Protein AF-A0A6C0I6S4-F1 (afdb_monomer_lite)

Radius of gyration: 27.74 Å; chains: 1; bounding box: 62×67×85 Å

Organism: NCBI:txid1070528

Secondary structure (DSSP, 8-state):
-----------------S-------------EEEEEEGGGS-TTT--STTEEEE-B---TT--TT--EE-S---SSS-SS-EEETTEEE-EE--EEETTEEEPPTT----STTTTTTPEEEEE-TT-SS--TTGGGG-EEEEEEEE-TTT-EEEESSPPPTT--TT-EEEEESS--SEEEEEEEEETTEEEEEPPTT---B-----TTS-EEEEEE--TT-TT---EEEEEE-TT-TTEEEESS-----TT-EEEEEPPPS-EE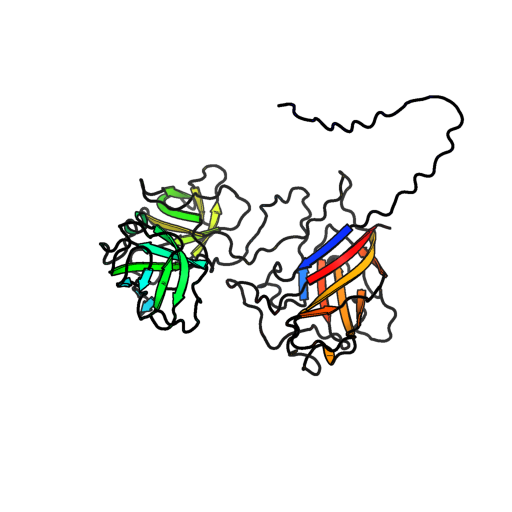PPB----SSS-----EEEEEEEEEEEEE---BSSTT-B-GGGSSEEEEEEEETT---S---S--S-GGGTTEEEEEE--S---S-SEEEEE----EEEEEE-TTS-EEEEEE-TTSPBP-BSSPP--TTSPP-GGG--EEEEEEEE-

pLDDT: mean 80.05, std 15.72, range [34.72, 97.94]

Sequence (411 aa):
MSSINTGYQSQMISTGYGNSDKLNKTTLPVYKYLDIDSTYRSRIDYPDPNSFVVRNSNSSNVSSNNLVAYNLPVYSFPMSQLYVAGLFSPLKFQSGGTDNLTLDTRETSTVPNFYAGYFIESIDSLITTPTPTSYSTVQYTTIASYNNTSKQAAFTSPLGTNAVINSNYIIRKNKPLFIGNVSAIVGNLVTLTKPAGAGYGFIPNDFNSVYYLRVRKSATSSLDNRIVQITLSSANPNQLTLNSNLSLSVNDSIEIIGPGQNIITSLRYASGGSQSIQGGDYELELLWLSVPNQILDVGYGGSLDRYPYIYCSLYTGITNTTQQVLYSNNPYTSKVIFKVPVNEYFGDTSFITLKDSKAKQTIYFDPSQDLFFELTLPDGTVISFNEFDNMPPYPPNPFLQINILVSMRKL

Foldseek 3Di:
DDDDDPDPDDDDDDDDDDDPPPPVPPDPFDKDKDKDWLLQFQCVVPQAQFWGWQAFDLDPPPPPLLQAQPFDAQQQPFPDWDQDVLFTDFWFFADDFQFKTQTHPPPQDQDWQPQAQWKKWWFAQVPPWDALCRQQATDIWGFNTADNVRSMTGTPDGTPPRRHGNTTMTIGNDHFQKKFWFADDDPQKTFTDRPVVGMDHFQDLRQSYKKKKFWDHTRPDSPQRDIFIWGQDNVDSRMIGGPDPRDDDGSTIMTIHGRFSNGNDHDDDDPPDPDNQFWAKKKKWWAKKKFFQFWWPDDVTGGPLVAQWKFKFKDFDPDLQVACQDDDPQPLCGRTQFTFGNPDDDDPDRMDMGGDSRRITMTTDGSSGIMIIHMGGSNNHTTDHPDTFDRPPDRTPPSGMMMTMMMMTGD

Structure (mmCIF, N/CA/C/O backbone):
data_AF-A0A6C0I6S4-F1
#
_entry.id   AF-A0A6C0I6S4-F1
#
loop_
_atom_site.group_PDB
_atom_site.id
_atom_site.type_symbol
_atom_site.label_atom_id
_atom_site.label_alt_id
_atom_site.label_comp_id
_atom_site.label_asym_id
_atom_site.label_entity_id
_atom_site.label_seq_id
_atom_site.pdbx_PDB_ins_code
_atom_site.Cartn_x
_atom_site.Cartn_y
_atom_site.Cartn_z
_atom_site.occupancy
_atom_site.B_iso_or_equiv
_atom_site.auth_seq_id
_atom_site.auth_comp_id
_atom_site.auth_asym_id
_atom_site.auth_atom_id
_atom_site.pdbx_PDB_model_num
ATOM 1 N N . MET A 1 1 ? 16.536 48.617 2.228 1.00 44.09 1 MET A N 1
ATOM 2 C CA . MET A 1 1 ? 15.186 48.040 2.401 1.00 44.09 1 MET A CA 1
ATOM 3 C C . MET A 1 1 ? 15.221 47.172 3.642 1.00 44.09 1 MET A C 1
ATOM 5 O O . MET A 1 1 ? 15.928 46.176 3.660 1.00 44.09 1 MET A O 1
ATOM 9 N N . SER A 1 2 ? 14.612 47.672 4.714 1.00 35.75 2 SER A N 1
ATOM 10 C CA . SER A 1 2 ? 14.731 47.186 6.090 1.00 35.75 2 SER A CA 1
ATOM 11 C C . SER A 1 2 ? 13.900 45.927 6.330 1.00 35.75 2 SER A C 1
ATOM 13 O O . SER A 1 2 ? 12.690 45.933 6.113 1.00 35.75 2 SER A O 1
ATOM 15 N N . SER A 1 3 ? 14.544 44.876 6.828 1.00 39.72 3 SER A N 1
ATOM 16 C CA . SER A 1 3 ? 13.904 43.667 7.340 1.00 39.72 3 SER A CA 1
ATOM 17 C C . SER A 1 3 ? 13.262 43.942 8.702 1.00 39.72 3 SER A C 1
ATOM 19 O O . SER A 1 3 ? 13.956 44.269 9.666 1.00 39.72 3 SER A O 1
ATOM 21 N N . ILE A 1 4 ? 11.940 43.800 8.774 1.00 43.66 4 ILE A N 1
ATOM 22 C CA . ILE A 1 4 ? 11.173 43.820 10.020 1.00 43.66 4 ILE A CA 1
ATOM 23 C C . ILE A 1 4 ? 11.403 42.478 10.721 1.00 43.66 4 ILE A C 1
ATOM 25 O O . ILE A 1 4 ? 11.003 41.427 10.230 1.00 43.66 4 ILE A O 1
ATOM 29 N N . ASN A 1 5 ? 12.092 42.531 11.857 1.00 38.28 5 ASN A N 1
ATOM 30 C CA . ASN A 1 5 ? 12.366 41.402 12.733 1.00 38.28 5 ASN A CA 1
ATOM 31 C C . ASN A 1 5 ? 11.302 41.397 13.845 1.00 38.28 5 ASN A C 1
ATOM 33 O O . ASN A 1 5 ? 11.430 42.126 14.827 1.00 38.28 5 ASN A O 1
ATOM 37 N N . THR A 1 6 ? 10.214 40.642 13.681 1.00 40.31 6 THR A N 1
ATOM 38 C CA . THR A 1 6 ? 9.196 40.465 14.733 1.00 40.31 6 THR A CA 1
ATOM 39 C C . THR A 1 6 ? 9.635 39.373 15.705 1.00 40.31 6 THR A C 1
ATOM 41 O O . THR A 1 6 ? 9.115 38.258 15.701 1.00 40.31 6 THR A O 1
ATOM 44 N N . GLY A 1 7 ? 10.623 39.698 16.538 1.00 34.72 7 GLY A N 1
ATOM 45 C CA . GLY A 1 7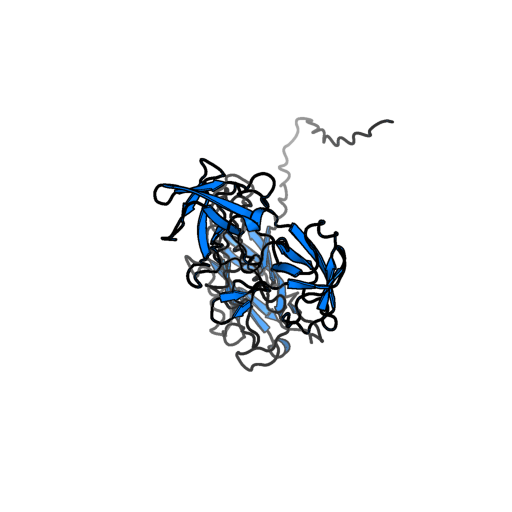 ? 10.978 38.903 17.705 1.00 34.72 7 GLY A CA 1
ATOM 46 C C . GLY A 1 7 ? 9.972 39.138 18.828 1.00 34.72 7 GLY A C 1
ATOM 47 O O . GLY A 1 7 ? 10.119 40.079 19.603 1.00 34.72 7 GLY A O 1
ATOM 48 N N . TYR A 1 8 ? 8.967 38.273 18.947 1.00 37.41 8 TYR A N 1
ATOM 49 C CA . TYR A 1 8 ? 8.207 38.141 20.190 1.00 37.41 8 TYR A CA 1
ATOM 50 C C . TYR A 1 8 ? 9.070 37.380 21.206 1.00 37.41 8 TYR A C 1
ATOM 52 O O . TYR A 1 8 ? 8.985 36.161 21.331 1.00 37.41 8 TYR A O 1
ATOM 60 N N . GLN A 1 9 ? 9.934 38.100 21.925 1.00 39.34 9 GLN A N 1
ATOM 61 C CA . GLN A 1 9 ? 10.475 37.611 23.190 1.00 39.34 9 GLN A CA 1
ATOM 62 C C . GLN A 1 9 ? 9.475 37.933 24.299 1.00 39.34 9 GLN A C 1
ATOM 64 O O . GLN A 1 9 ? 9.262 39.095 24.640 1.00 39.34 9 GLN A O 1
ATOM 69 N N . SER A 1 10 ? 8.861 36.901 24.879 1.00 41.28 10 SER A N 1
ATOM 70 C CA . SER A 1 10 ? 8.112 37.047 26.123 1.00 41.28 10 SER A CA 1
ATOM 71 C C . SER A 1 10 ? 9.099 37.331 27.259 1.00 41.28 10 SER A C 1
ATOM 73 O O . SER A 1 10 ? 9.789 36.427 27.735 1.00 41.28 10 SER A O 1
ATOM 75 N N . GLN A 1 11 ? 9.186 38.589 27.683 1.00 41.47 11 GLN A N 1
ATOM 76 C CA . GLN A 1 11 ? 9.871 38.959 28.916 1.00 41.47 11 GLN A CA 1
ATOM 77 C C . GLN A 1 11 ? 9.092 38.384 30.105 1.00 41.47 11 GLN A C 1
ATOM 79 O O . GLN A 1 11 ? 7.965 38.792 30.379 1.00 41.47 11 GLN A O 1
ATOM 84 N N . MET A 1 12 ? 9.693 37.427 30.816 1.00 39.53 12 MET A N 1
ATOM 85 C CA . MET A 1 12 ? 9.228 37.054 32.148 1.00 39.53 12 MET A CA 1
ATOM 86 C C . MET A 1 12 ? 9.589 38.183 33.114 1.00 39.53 12 MET A C 1
ATOM 88 O O . MET A 1 12 ? 10.752 38.366 33.471 1.00 39.53 12 MET A O 1
ATOM 92 N N . ILE A 1 13 ? 8.580 38.945 33.527 1.00 45.56 13 ILE A N 1
ATOM 93 C CA . ILE A 1 13 ? 8.674 39.881 34.644 1.00 45.56 13 ILE A CA 1
ATOM 94 C C . ILE A 1 13 ? 8.745 39.048 35.927 1.00 45.56 13 ILE A C 1
ATOM 96 O O . ILE A 1 13 ? 7.761 38.459 36.366 1.00 45.56 13 ILE A O 1
ATOM 100 N N . SER A 1 14 ? 9.939 38.981 36.512 1.00 54.56 14 SER A N 1
ATOM 101 C CA . SER A 1 14 ? 10.168 38.500 37.872 1.00 54.56 14 SER A CA 1
ATOM 102 C C . SER A 1 14 ? 10.022 39.680 38.832 1.00 54.56 14 SER A C 1
ATOM 104 O O . SER A 1 14 ? 10.985 40.405 39.078 1.00 54.56 14 SER A O 1
ATOM 106 N N . THR A 1 15 ? 8.829 39.866 39.392 1.00 46.16 15 THR A N 1
ATOM 107 C CA . THR A 1 15 ? 8.617 40.699 40.586 1.00 46.16 15 THR A CA 1
ATOM 108 C C . THR A 1 15 ? 8.322 39.800 41.776 1.00 46.16 15 THR A C 1
ATOM 110 O O . THR A 1 15 ? 7.457 38.929 41.711 1.00 46.16 15 THR A O 1
ATOM 113 N N . GLY A 1 16 ? 9.112 39.979 42.832 1.00 51.69 16 GLY A N 1
ATOM 114 C CA . GLY A 1 16 ? 9.126 39.127 44.009 1.00 51.69 16 GLY A CA 1
ATOM 115 C C . GLY A 1 16 ? 8.035 39.414 45.040 1.00 51.69 16 GLY A C 1
ATOM 116 O O . GLY A 1 16 ? 7.396 40.458 45.035 1.00 51.69 16 GLY A O 1
ATOM 117 N N . TYR A 1 17 ? 7.943 38.445 45.953 1.00 52.59 17 TYR A N 1
ATOM 118 C CA . TYR A 1 17 ? 7.410 38.489 47.316 1.00 52.59 17 TYR A CA 1
ATOM 119 C C . TYR A 1 17 ? 5.967 38.964 47.534 1.00 52.59 17 TYR A C 1
ATOM 121 O O . TYR A 1 17 ? 5.673 40.151 47.605 1.00 52.59 17 TYR A O 1
ATOM 129 N N . GLY A 1 18 ? 5.106 37.989 47.838 1.00 52.84 18 GLY A N 1
ATOM 130 C CA . GLY A 1 18 ? 3.854 38.202 48.560 1.00 52.84 18 GLY A CA 1
ATOM 131 C C . GLY A 1 18 ? 2.828 37.124 48.238 1.00 52.84 18 GLY A C 1
ATOM 132 O O . GLY A 1 18 ? 2.146 37.236 47.233 1.00 52.84 18 GLY A O 1
ATOM 133 N N . ASN A 1 19 ? 2.734 36.102 49.094 1.00 49.22 19 ASN A N 1
ATOM 134 C CA . ASN A 1 19 ? 1.732 35.026 49.082 1.00 49.22 19 ASN A CA 1
ATOM 135 C C . ASN A 1 19 ? 1.629 34.229 47.771 1.00 49.22 19 ASN A C 1
ATOM 137 O O . ASN A 1 19 ? 0.907 34.578 46.843 1.00 49.22 19 ASN A O 1
ATOM 141 N N . SER A 1 20 ? 2.324 33.090 47.730 1.00 54.97 20 SER A N 1
ATOM 142 C CA . SER A 1 20 ? 2.143 32.059 46.710 1.00 54.97 20 SER A CA 1
ATOM 143 C C . SER A 1 20 ? 0.798 31.352 46.892 1.00 54.97 20 SER A C 1
ATOM 145 O O . SER A 1 20 ? 0.732 30.182 47.277 1.00 54.97 20 SER A O 1
ATOM 147 N N . ASP A 1 21 ? -0.283 32.058 46.563 1.00 56.88 21 ASP A N 1
ATOM 148 C CA . ASP A 1 21 ? -1.495 31.404 46.101 1.00 56.88 21 ASP A CA 1
ATOM 149 C C . ASP A 1 21 ? -1.075 30.525 44.928 1.00 56.88 21 ASP A C 1
ATOM 151 O O . ASP A 1 21 ? -0.686 30.999 43.857 1.00 56.88 21 ASP A O 1
ATOM 155 N N . LYS A 1 22 ? -1.054 29.214 45.179 1.00 58.66 22 LYS A N 1
ATOM 156 C CA . LYS A 1 22 ? -0.895 28.192 44.155 1.00 58.66 22 LYS A CA 1
ATOM 157 C C . LYS A 1 22 ? -2.064 28.381 43.198 1.00 58.66 22 LYS A C 1
ATOM 159 O O . LYS A 1 22 ? -3.118 27.781 43.386 1.00 58.66 22 LYS A O 1
ATOM 164 N N . LEU A 1 23 ? -1.888 29.237 42.193 1.00 54.88 23 LEU A N 1
ATOM 165 C CA . LEU A 1 23 ? -2.716 29.258 41.001 1.00 54.88 23 LEU A CA 1
ATOM 166 C C . LEU A 1 23 ? -2.702 27.821 40.502 1.00 54.88 23 LEU A C 1
ATOM 168 O O . LEU A 1 23 ? -1.694 27.354 39.966 1.00 54.88 23 LEU A O 1
ATOM 172 N N . ASN A 1 24 ? -3.787 27.101 40.793 1.00 59.94 24 ASN A N 1
ATOM 173 C CA . ASN A 1 24 ? -4.048 25.768 40.292 1.00 59.94 24 ASN A CA 1
ATOM 174 C C . ASN A 1 24 ? -3.985 25.900 38.781 1.00 59.94 24 ASN A C 1
ATOM 176 O O . ASN A 1 24 ? -4.944 26.342 38.154 1.00 59.94 24 ASN A O 1
ATOM 180 N N . LYS A 1 25 ? -2.810 25.617 38.216 1.00 65.50 25 LYS A N 1
ATOM 181 C CA . LYS A 1 25 ? -2.559 25.674 36.789 1.00 65.50 25 LYS A CA 1
ATOM 182 C C . LYS A 1 25 ? -3.460 24.613 36.191 1.00 65.50 25 LYS A C 1
ATOM 184 O O . LYS A 1 25 ? -3.100 23.437 36.180 1.00 65.50 25 LYS A O 1
ATOM 189 N N . THR A 1 26 ? -4.657 25.031 35.785 1.00 60.84 26 THR A N 1
ATOM 190 C CA . THR A 1 26 ? -5.653 24.183 35.150 1.00 60.84 26 THR A CA 1
ATOM 191 C C . THR A 1 26 ? -4.974 23.620 33.921 1.00 60.84 26 THR A C 1
ATOM 193 O O . THR A 1 26 ? -4.732 24.317 32.937 1.00 60.84 26 THR A O 1
ATOM 196 N N . THR A 1 27 ? -4.515 22.384 34.043 1.00 67.38 27 THR A N 1
ATOM 197 C CA . THR A 1 27 ? -3.780 21.726 32.981 1.00 67.38 27 THR A CA 1
ATOM 198 C C . THR A 1 27 ? -4.857 21.304 32.006 1.00 67.38 27 THR A C 1
ATOM 200 O O . THR A 1 27 ? -5.664 20.431 32.314 1.00 67.38 27 THR A O 1
ATOM 203 N N . LEU A 1 28 ? -4.958 22.019 30.884 1.00 65.31 28 LEU A N 1
ATOM 204 C CA . LEU A 1 28 ? -5.918 21.659 29.853 1.00 65.31 28 LEU A CA 1
ATOM 205 C C . LEU A 1 28 ? -5.630 20.215 29.421 1.00 65.31 28 LEU A C 1
ATOM 207 O O . LEU A 1 28 ? -4.456 19.868 29.245 1.00 65.31 28 LEU A O 1
ATOM 211 N N . PRO A 1 29 ? -6.663 19.371 29.275 1.00 70.69 29 PRO A N 1
ATOM 212 C CA . PRO A 1 29 ? -6.463 18.008 28.818 1.00 70.69 29 PRO A CA 1
ATOM 213 C C . PRO A 1 29 ? -5.797 18.037 27.439 1.00 70.69 29 PRO A C 1
ATOM 215 O O . PRO A 1 29 ? -6.282 18.688 26.513 1.00 70.69 29 PRO A O 1
ATOM 218 N N . VAL A 1 30 ? -4.663 17.349 27.317 1.00 74.69 30 VAL A N 1
ATOM 219 C CA . VAL A 1 30 ? -3.954 17.199 26.045 1.00 74.69 30 VAL A CA 1
ATOM 220 C C . VAL A 1 30 ? -4.572 16.019 25.309 1.00 74.69 30 VAL A C 1
ATOM 222 O O . VAL A 1 30 ? -4.380 14.869 25.704 1.00 74.69 30 VAL A O 1
ATOM 225 N N . TYR A 1 31 ? -5.316 16.310 24.246 1.00 81.25 31 TYR A N 1
ATOM 226 C CA . TYR A 1 31 ? -5.831 15.289 23.343 1.00 81.25 31 TYR A CA 1
ATOM 227 C C . TYR A 1 31 ? -4.748 14.871 22.352 1.00 81.25 31 TYR A C 1
ATOM 229 O O . TYR A 1 31 ? -4.015 15.702 21.810 1.00 81.25 31 TYR A O 1
ATOM 237 N N . LYS A 1 32 ? -4.666 13.567 22.110 1.00 88.81 32 LYS A N 1
ATOM 238 C CA . LYS A 1 32 ? -3.947 12.974 20.984 1.00 88.81 32 LYS A CA 1
ATOM 239 C C . LYS A 1 32 ? -4.963 12.401 20.007 1.00 88.81 32 LYS A C 1
ATOM 241 O O . LYS A 1 32 ? -6.096 12.135 20.388 1.00 88.81 32 LYS A O 1
ATOM 246 N N . TYR A 1 33 ? -4.552 12.201 18.764 1.00 91.19 33 TYR A N 1
ATOM 247 C CA . TYR A 1 33 ? -5.403 11.608 17.742 1.00 91.19 33 TYR A CA 1
ATOM 248 C C . TYR A 1 33 ? -4.740 10.360 17.185 1.00 91.19 33 TYR A C 1
ATOM 250 O O . TYR A 1 33 ? -3.520 10.316 17.017 1.00 91.19 33 TYR A O 1
ATOM 258 N N . LEU A 1 34 ? -5.566 9.361 16.926 1.00 90.94 34 LEU A N 1
ATOM 259 C CA . LEU A 1 34 ? -5.211 8.114 16.287 1.00 90.94 34 LEU A CA 1
ATOM 260 C C . LEU A 1 34 ? -5.922 8.076 14.938 1.00 90.94 34 LEU A C 1
ATOM 262 O O . LEU A 1 34 ? -7.146 7.998 14.901 1.00 90.94 34 LEU A O 1
ATOM 266 N N . ASP A 1 35 ? -5.141 8.179 13.869 1.00 93.00 35 ASP A N 1
ATOM 267 C CA . ASP A 1 35 ? -5.584 8.088 12.478 1.00 93.00 35 ASP A CA 1
ATOM 268 C C . ASP A 1 35 ? -5.133 6.734 11.926 1.00 93.00 35 ASP A C 1
ATOM 270 O O . ASP A 1 35 ? -3.935 6.432 11.918 1.00 93.00 35 ASP A O 1
ATOM 274 N N . ILE A 1 36 ? -6.092 5.889 11.556 1.00 93.81 36 ILE A N 1
ATOM 275 C CA . ILE A 1 36 ? -5.836 4.555 11.015 1.00 93.81 36 ILE A CA 1
ATOM 276 C C . ILE A 1 36 ? -6.435 4.491 9.615 1.00 93.81 36 ILE A C 1
ATOM 278 O O . ILE A 1 36 ? -7.629 4.712 9.425 1.00 93.81 36 ILE A O 1
ATOM 282 N N . ASP A 1 37 ? -5.597 4.113 8.655 1.00 93.88 37 ASP A N 1
ATOM 283 C CA . ASP A 1 37 ? -5.943 3.974 7.244 1.00 93.88 37 ASP A CA 1
ATOM 284 C C . ASP A 1 37 ? -5.556 2.569 6.761 1.00 93.88 37 ASP A C 1
ATOM 286 O O . ASP A 1 37 ? -4.391 2.157 6.847 1.00 93.88 37 ASP A O 1
ATOM 290 N N . SER A 1 38 ? -6.540 1.821 6.252 1.00 94.50 38 SER A N 1
ATOM 291 C CA . SER A 1 38 ? -6.339 0.443 5.789 1.00 94.50 38 SER A CA 1
ATOM 292 C C . SER A 1 38 ? -5.425 0.341 4.569 1.00 94.50 38 SER A C 1
ATOM 294 O O . SER A 1 38 ? -4.921 -0.750 4.287 1.00 94.50 38 SER A O 1
ATOM 296 N N . THR A 1 39 ? -5.171 1.449 3.866 1.00 90.88 39 THR A N 1
ATOM 297 C CA . THR A 1 39 ? -4.235 1.538 2.731 1.00 90.88 39 THR A CA 1
ATOM 298 C C . THR A 1 39 ? -2.830 1.074 3.126 1.00 90.88 39 THR A C 1
ATOM 300 O O . THR A 1 39 ? -2.113 0.497 2.305 1.00 90.88 39 THR A O 1
ATOM 303 N N . TYR A 1 40 ? -2.448 1.274 4.393 1.00 88.75 40 TYR A N 1
ATOM 304 C CA . TYR A 1 40 ? -1.119 0.947 4.921 1.00 88.75 40 TYR A CA 1
ATOM 305 C C . TYR A 1 40 ? -1.064 -0.378 5.694 1.00 88.75 40 TYR A C 1
ATOM 307 O O . TYR A 1 40 ? -0.093 -0.649 6.407 1.00 88.75 40 TYR A O 1
ATOM 315 N N . ARG A 1 41 ? -2.094 -1.227 5.583 1.00 89.62 41 ARG A N 1
ATOM 316 C CA . ARG A 1 41 ? -2.086 -2.556 6.211 1.00 89.62 41 ARG A CA 1
ATOM 317 C C . ARG A 1 41 ? -1.217 -3.549 5.434 1.00 89.62 41 ARG A C 1
ATOM 319 O O . ARG A 1 41 ? -0.952 -3.398 4.239 1.00 89.62 41 ARG A O 1
ATOM 326 N N . SER A 1 42 ? -0.835 -4.645 6.089 1.00 85.88 42 SER A N 1
ATOM 327 C CA . SER A 1 42 ? -0.284 -5.802 5.376 1.00 85.88 42 SER A CA 1
ATOM 328 C C . SER A 1 42 ? -1.394 -6.498 4.593 1.00 85.88 42 SER A C 1
ATOM 330 O O . SER A 1 42 ? -2.083 -7.340 5.146 1.00 85.88 42 SER A O 1
ATOM 332 N N . ARG A 1 43 ? -1.573 -6.191 3.306 1.00 87.31 43 ARG A N 1
ATOM 333 C CA . ARG A 1 43 ? -2.607 -6.853 2.482 1.00 87.31 43 ARG A CA 1
ATOM 334 C C . ARG A 1 43 ? -2.357 -8.346 2.212 1.00 87.31 43 ARG A C 1
ATOM 336 O O . ARG A 1 43 ? -3.234 -9.004 1.674 1.00 87.31 43 ARG A O 1
ATOM 343 N N . ILE A 1 44 ? -1.174 -8.870 2.554 1.00 79.31 44 ILE A N 1
ATOM 344 C CA . ILE A 1 44 ? -0.900 -10.318 2.520 1.00 79.31 44 ILE A CA 1
ATOM 345 C C . ILE A 1 44 ? -1.444 -10.991 3.777 1.00 79.31 44 ILE A C 1
ATOM 347 O O . ILE A 1 44 ? -2.154 -11.985 3.673 1.00 79.31 44 ILE A O 1
ATOM 351 N N . ASP A 1 45 ? -1.115 -10.446 4.950 1.00 84.25 45 ASP A N 1
ATOM 352 C CA . ASP A 1 45 ? -1.546 -11.025 6.227 1.00 84.25 45 ASP A CA 1
ATOM 353 C C . ASP A 1 45 ? -3.023 -10.696 6.519 1.00 84.25 45 ASP A C 1
ATOM 355 O O . ASP A 1 45 ? -3.729 -11.480 7.146 1.00 84.25 45 ASP A O 1
ATOM 359 N N . TYR A 1 46 ? -3.484 -9.537 6.038 1.00 92.25 46 TYR A N 1
ATOM 360 C CA . TYR A 1 46 ? -4.811 -8.959 6.249 1.00 92.25 46 TYR A CA 1
ATOM 361 C C . TYR A 1 46 ? -5.398 -8.481 4.910 1.00 92.25 46 TYR A C 1
ATOM 363 O O . TYR A 1 46 ? -5.390 -7.281 4.608 1.00 92.25 46 TYR A O 1
ATOM 371 N N . PRO A 1 47 ? -5.867 -9.402 4.051 1.00 91.06 47 PRO A N 1
ATOM 372 C CA . PRO A 1 47 ? -6.422 -9.043 2.748 1.00 91.06 47 PRO A CA 1
ATOM 373 C C . PRO A 1 47 ? -7.711 -8.219 2.855 1.00 91.06 47 PRO A C 1
ATOM 375 O O . PRO A 1 47 ? -7.961 -7.389 1.983 1.00 91.06 47 PRO A O 1
ATOM 378 N N . ASP A 1 48 ? -8.486 -8.368 3.931 1.00 95.12 48 ASP A N 1
ATOM 379 C CA . ASP A 1 48 ? -9.710 -7.598 4.168 1.00 95.12 48 ASP A CA 1
ATOM 380 C C . ASP A 1 48 ? -9.384 -6.222 4.792 1.00 95.12 48 ASP A C 1
ATOM 382 O O . ASP A 1 48 ? -8.707 -6.165 5.823 1.00 95.12 48 ASP A O 1
ATOM 386 N N . PRO A 1 49 ? -9.813 -5.092 4.194 1.00 96.06 49 PRO A N 1
ATOM 387 C CA . PRO A 1 49 ? -9.615 -3.767 4.781 1.00 96.06 49 PRO A CA 1
ATOM 388 C C . PRO A 1 49 ? -10.398 -3.551 6.080 1.00 96.06 49 PRO A C 1
ATOM 390 O O . PRO A 1 49 ? -10.054 -2.641 6.825 1.00 96.06 49 PRO A O 1
ATOM 393 N N . ASN A 1 50 ? -11.403 -4.373 6.389 1.00 97.31 50 ASN A N 1
ATOM 394 C CA . ASN A 1 50 ? -12.249 -4.223 7.574 1.00 97.31 50 ASN A CA 1
ATOM 395 C C . ASN A 1 50 ? -11.737 -4.987 8.804 1.00 97.31 50 ASN A C 1
ATOM 397 O O . ASN A 1 50 ? -12.323 -4.845 9.876 1.00 97.31 50 ASN A O 1
ATOM 401 N N . SER A 1 51 ? -10.670 -5.785 8.683 1.00 96.62 51 SER A N 1
ATOM 402 C CA . SER A 1 51 ? -10.054 -6.503 9.807 1.00 96.62 51 SER A CA 1
ATOM 403 C C . SER A 1 51 ? -8.549 -6.635 9.606 1.00 96.62 51 SER A C 1
ATOM 405 O O . SER A 1 51 ? -8.078 -7.392 8.756 1.00 96.62 51 SER A O 1
ATOM 407 N N . PHE A 1 52 ? -7.774 -5.865 10.370 1.00 95.06 52 PHE A N 1
ATOM 408 C CA . PHE A 1 52 ? -6.321 -5.861 10.242 1.00 95.06 52 PHE A CA 1
ATOM 409 C C . PHE A 1 52 ? -5.605 -5.402 11.504 1.00 95.06 52 PHE A C 1
ATOM 411 O O . PHE A 1 52 ? -6.190 -4.860 12.441 1.00 95.06 52 PHE A O 1
ATOM 418 N N . VAL A 1 53 ? -4.289 -5.611 11.504 1.00 91.75 53 VAL A N 1
ATOM 419 C CA . VAL A 1 53 ? -3.405 -5.157 12.574 1.00 91.75 53 VAL A CA 1
ATOM 420 C C . VAL A 1 53 ? -2.586 -3.962 12.114 1.00 91.75 53 VAL A C 1
ATOM 422 O O . VAL A 1 53 ? -1.833 -4.033 11.139 1.00 91.75 53 VAL A O 1
ATOM 425 N N . VAL A 1 54 ? -2.697 -2.874 12.868 1.00 89.94 54 VAL A N 1
ATOM 426 C CA . VAL A 1 54 ? -1.787 -1.736 12.816 1.00 89.94 54 VAL A CA 1
ATOM 427 C C . VAL A 1 54 ? -0.600 -2.063 13.709 1.00 89.94 54 VAL A C 1
ATOM 429 O O . VAL A 1 54 ? -0.695 -2.047 14.939 1.00 89.94 54 VAL A O 1
ATOM 432 N N . ARG A 1 55 ? 0.536 -2.375 13.085 1.00 84.31 55 ARG A N 1
ATOM 433 C CA . ARG A 1 55 ? 1.757 -2.667 13.838 1.00 84.31 55 ARG A CA 1
ATOM 434 C C . ARG A 1 55 ? 2.211 -1.439 14.600 1.00 84.31 55 ARG A C 1
ATOM 436 O O . ARG A 1 55 ? 2.182 -0.332 14.063 1.00 84.31 55 ARG A O 1
ATOM 443 N N . ASN A 1 56 ? 2.699 -1.631 15.809 1.00 76.31 56 ASN A N 1
ATOM 444 C CA . ASN A 1 56 ? 3.275 -0.552 16.584 1.00 76.31 56 ASN A CA 1
ATOM 445 C C . ASN A 1 56 ? 4.792 -0.646 16.569 1.00 76.31 56 ASN A C 1
ATOM 447 O O . ASN A 1 56 ? 5.379 -1.725 16.642 1.00 76.31 56 ASN A O 1
ATOM 451 N N . SER A 1 57 ? 5.449 0.498 16.432 1.00 67.00 57 SER A N 1
ATOM 452 C CA . SER A 1 57 ? 6.897 0.536 16.438 1.00 67.00 57 SER A CA 1
ATOM 453 C C . SER A 1 57 ? 7.391 0.976 17.812 1.00 67.00 57 SER A C 1
ATOM 455 O O . SER A 1 57 ? 7.503 2.168 18.084 1.00 67.00 57 SER A O 1
ATOM 457 N N . ASN A 1 58 ? 7.744 0.006 18.658 1.00 57.38 58 ASN A N 1
ATOM 458 C CA . ASN A 1 58 ? 8.203 0.230 20.043 1.00 57.38 58 ASN A CA 1
ATOM 459 C C . ASN A 1 58 ? 9.519 1.003 20.174 1.00 57.38 58 ASN A C 1
ATOM 461 O O . ASN A 1 58 ? 9.983 1.279 21.277 1.00 57.38 58 ASN A O 1
ATOM 465 N N . SER A 1 59 ? 10.152 1.335 19.055 1.00 51.25 59 SER A N 1
ATOM 466 C CA . SER A 1 59 ? 11.377 2.106 19.033 1.00 51.25 59 SER A CA 1
ATOM 467 C C . SER A 1 59 ? 11.047 3.566 18.736 1.00 51.25 59 SER A C 1
ATOM 469 O O . SER A 1 59 ? 10.605 3.920 17.645 1.00 51.25 59 SER A O 1
ATOM 471 N N . SER A 1 60 ? 11.352 4.445 19.689 1.00 48.56 60 SER A N 1
ATOM 472 C CA . SER A 1 60 ? 11.426 5.895 19.463 1.00 48.56 60 SER A CA 1
ATOM 473 C C . SER A 1 60 ? 12.407 6.279 18.340 1.00 48.56 60 SER A C 1
ATOM 475 O O . SER A 1 60 ? 12.366 7.406 17.856 1.00 48.56 60 SER A O 1
ATOM 477 N N . ASN A 1 61 ? 13.242 5.332 17.883 1.00 42.75 61 ASN A N 1
ATOM 478 C CA . ASN A 1 61 ? 14.186 5.464 16.773 1.00 42.75 61 ASN A CA 1
ATOM 479 C C . ASN A 1 61 ? 13.679 4.858 15.456 1.00 42.75 61 ASN A C 1
ATOM 481 O O . ASN A 1 61 ? 14.482 4.590 14.559 1.00 42.75 61 ASN A O 1
ATOM 485 N N . VAL A 1 62 ? 12.375 4.620 15.299 1.00 46.97 62 VAL A N 1
ATOM 486 C CA . VAL A 1 62 ? 11.820 4.242 13.993 1.00 46.97 62 VAL A CA 1
ATOM 487 C C . VAL A 1 62 ? 11.913 5.463 13.091 1.00 46.97 62 VAL A C 1
ATOM 489 O O . VAL A 1 62 ? 11.040 6.334 13.057 1.00 46.97 62 VAL A O 1
ATOM 492 N N . SER A 1 63 ? 13.048 5.557 12.395 1.00 46.88 63 SER A N 1
ATOM 493 C CA . SER A 1 63 ? 13.313 6.599 11.413 1.00 46.88 63 SER A CA 1
ATOM 494 C C . SER A 1 63 ? 12.133 6.672 10.443 1.00 46.88 63 SER A C 1
ATOM 496 O O . SER A 1 63 ? 11.432 5.678 10.225 1.00 46.88 63 SER A O 1
ATOM 498 N N . SER A 1 64 ? 11.879 7.836 9.847 1.00 51.09 64 SER A N 1
ATOM 499 C CA . SER A 1 64 ? 10.941 8.006 8.718 1.00 51.09 64 SER A CA 1
ATOM 500 C C . SER A 1 64 ? 11.098 6.950 7.609 1.00 51.09 64 SER A C 1
ATOM 502 O O . SER A 1 64 ? 10.206 6.803 6.784 1.00 51.09 64 SER A O 1
ATOM 504 N N . ASN A 1 65 ? 12.199 6.193 7.624 1.00 44.47 65 ASN A N 1
ATOM 505 C CA . ASN A 1 65 ? 12.631 5.268 6.594 1.00 44.47 65 ASN A CA 1
ATOM 506 C C . ASN A 1 65 ? 12.304 3.790 6.896 1.00 44.47 65 ASN A C 1
ATOM 508 O O . ASN A 1 65 ? 12.597 2.929 6.080 1.00 44.47 65 ASN A O 1
ATOM 512 N N . ASN A 1 66 ? 11.647 3.458 8.015 1.00 46.53 66 ASN A N 1
ATOM 513 C CA . ASN A 1 66 ? 11.148 2.092 8.280 1.00 46.53 66 ASN A CA 1
ATOM 514 C C . ASN A 1 66 ? 9.849 1.775 7.505 1.00 46.53 66 ASN A C 1
ATOM 516 O O . ASN A 1 66 ? 8.912 1.178 8.036 1.00 46.53 66 ASN A O 1
ATOM 520 N N . LEU A 1 67 ? 9.777 2.193 6.241 1.00 52.97 67 LEU A N 1
ATOM 521 C CA . LEU A 1 67 ? 8.741 1.770 5.306 1.00 52.97 67 LEU A CA 1
ATOM 522 C C . LEU A 1 67 ? 9.113 0.366 4.822 1.00 52.97 67 LEU A C 1
ATOM 524 O O . LEU A 1 67 ? 9.711 0.187 3.763 1.00 52.97 67 LEU A O 1
ATOM 528 N N . VAL A 1 68 ? 8.814 -0.649 5.631 1.00 53.53 68 VAL A N 1
ATOM 529 C CA . VAL A 1 68 ? 9.086 -2.035 5.243 1.00 53.53 68 VAL A CA 1
ATOM 530 C C . VAL A 1 68 ? 8.009 -2.454 4.247 1.00 53.53 68 VAL A C 1
ATOM 532 O O . VAL A 1 68 ? 6.917 -2.877 4.626 1.00 53.53 68 VAL A O 1
ATOM 535 N N . ALA A 1 69 ? 8.286 -2.301 2.952 1.00 52.72 69 ALA A N 1
ATOM 536 C CA . ALA A 1 69 ? 7.458 -2.926 1.934 1.00 52.72 69 ALA A CA 1
ATOM 537 C C . ALA A 1 69 ? 7.828 -4.403 1.839 1.00 52.72 69 ALA A C 1
ATOM 539 O O . ALA A 1 69 ? 8.901 -4.760 1.364 1.00 52.72 69 ALA A O 1
ATOM 540 N N . TYR A 1 70 ? 6.926 -5.272 2.281 1.00 54.22 70 TYR A N 1
ATOM 541 C CA . TYR A 1 70 ? 7.144 -6.720 2.230 1.00 54.22 70 TYR A CA 1
ATOM 542 C C . TYR A 1 70 ? 6.941 -7.324 0.830 1.00 54.22 70 TYR A C 1
ATOM 544 O O . TYR A 1 70 ? 7.169 -8.518 0.645 1.00 54.22 70 TYR A O 1
ATOM 552 N N . ASN A 1 71 ? 6.529 -6.525 -0.166 1.00 52.91 71 ASN A N 1
ATOM 553 C CA . ASN A 1 71 ? 6.015 -7.045 -1.434 1.00 52.91 71 ASN A CA 1
ATOM 554 C C . ASN A 1 71 ? 6.803 -6.629 -2.664 1.00 52.91 71 ASN A C 1
ATOM 556 O O . ASN A 1 71 ? 7.335 -5.520 -2.747 1.00 52.91 71 ASN A O 1
ATOM 560 N N . LEU A 1 72 ? 6.770 -7.540 -3.646 1.00 55.09 72 LEU A N 1
ATOM 561 C CA . LEU A 1 72 ? 7.374 -7.386 -4.960 1.00 55.09 72 LEU A CA 1
ATOM 562 C C . LEU A 1 72 ? 6.980 -6.041 -5.590 1.00 55.09 72 LEU A C 1
ATOM 564 O O . LEU A 1 72 ? 5.848 -5.577 -5.448 1.00 55.09 72 LEU A O 1
ATOM 568 N N . PRO A 1 73 ? 7.884 -5.399 -6.325 1.00 59.00 73 PRO A N 1
ATOM 569 C CA . PRO A 1 73 ? 7.673 -4.028 -6.738 1.00 59.00 73 PRO A CA 1
ATOM 570 C C . PRO A 1 73 ? 7.028 -3.953 -8.123 1.00 59.00 73 PRO A C 1
ATOM 572 O O . PRO A 1 73 ? 7.706 -3.762 -9.134 1.00 59.00 73 PRO A O 1
ATOM 575 N N . VAL A 1 74 ? 5.702 -4.083 -8.204 1.00 59.41 74 VAL A N 1
ATOM 576 C CA . VAL A 1 74 ? 5.036 -4.090 -9.524 1.00 59.41 74 VAL A CA 1
ATOM 577 C C . VAL A 1 74 ? 4.953 -2.751 -10.206 1.00 59.41 74 VAL A C 1
ATOM 579 O O . VAL A 1 74 ? 4.893 -2.708 -11.427 1.00 59.41 74 VAL A O 1
ATOM 582 N N . TYR A 1 75 ? 5.057 -1.648 -9.477 1.00 64.06 75 TYR A N 1
ATOM 583 C CA . TYR A 1 75 ? 5.030 -0.345 -10.130 1.00 64.06 75 TYR A CA 1
ATOM 584 C C . TYR A 1 75 ? 6.229 -0.073 -11.007 1.00 64.06 75 TYR A C 1
ATOM 586 O O . TYR A 1 75 ? 6.097 0.519 -12.076 1.00 64.06 75 TYR A O 1
ATOM 594 N N . SER A 1 76 ? 7.395 -0.506 -10.558 1.00 66.00 76 SER A N 1
ATOM 595 C CA . SER A 1 76 ? 8.576 -0.427 -11.389 1.00 66.00 76 SER A CA 1
ATOM 596 C C . SER A 1 76 ? 8.722 -1.658 -12.262 1.00 66.00 76 SER A C 1
ATOM 598 O O . SER A 1 76 ? 9.644 -1.672 -13.064 1.00 66.00 76 SER A O 1
ATOM 600 N N . PHE A 1 77 ? 7.857 -2.672 -12.152 1.00 73.75 77 PHE A N 1
ATOM 601 C CA . PHE A 1 77 ? 7.859 -3.753 -13.120 1.00 73.75 77 PHE A CA 1
ATOM 602 C C . PHE A 1 77 ? 7.301 -3.238 -14.458 1.00 73.75 77 PHE A C 1
ATOM 604 O O . PHE A 1 77 ? 6.379 -2.419 -14.486 1.00 73.75 77 PHE A O 1
ATOM 611 N N . PRO A 1 78 ? 7.864 -3.685 -15.582 1.00 76.06 78 PRO A N 1
ATOM 612 C CA . PRO A 1 78 ? 7.332 -3.390 -16.900 1.00 76.06 78 PRO A CA 1
ATOM 613 C C . PRO A 1 78 ? 5.869 -3.803 -17.058 1.00 76.06 78 PRO A C 1
ATOM 615 O O . PRO A 1 78 ? 5.547 -4.985 -16.967 1.00 76.06 78 PRO A O 1
ATOM 618 N N . MET A 1 79 ? 4.993 -2.838 -17.328 1.00 78.00 79 MET A N 1
ATOM 619 C CA . MET A 1 79 ? 3.590 -3.104 -17.650 1.00 78.00 79 MET A CA 1
ATOM 620 C C . MET A 1 79 ? 3.415 -3.555 -19.092 1.00 78.00 79 MET A C 1
ATOM 622 O O . MET A 1 79 ? 2.577 -4.407 -19.369 1.00 78.00 79 MET A O 1
ATOM 626 N N . SER A 1 80 ? 4.213 -2.996 -19.999 1.00 68.75 80 SER A N 1
ATOM 627 C CA . SER A 1 80 ? 4.175 -3.362 -21.405 1.00 68.75 80 SER A CA 1
ATOM 628 C C . SER A 1 80 ? 5.444 -4.124 -21.791 1.00 68.75 80 SER A C 1
ATOM 630 O O . SER A 1 80 ? 6.463 -3.581 -22.216 1.00 68.75 80 SER A O 1
ATOM 632 N N . GLN A 1 81 ? 5.403 -5.434 -21.542 1.00 64.31 81 GLN A N 1
ATOM 633 C CA . GLN A 1 81 ? 6.369 -6.410 -22.045 1.00 64.31 81 GLN A CA 1
ATOM 634 C C . GLN A 1 81 ? 5.620 -7.632 -22.541 1.00 64.31 81 GLN A C 1
ATOM 636 O O . GLN A 1 81 ? 4.811 -8.207 -21.816 1.00 64.31 81 GLN A O 1
ATOM 641 N N . LEU A 1 82 ? 5.918 -8.050 -23.768 1.00 56.59 82 LEU A N 1
ATOM 642 C CA . LEU A 1 82 ? 5.371 -9.282 -24.312 1.00 56.59 82 LEU A CA 1
ATOM 643 C C . LEU A 1 82 ? 6.377 -10.408 -24.140 1.00 56.59 82 LEU A C 1
ATOM 645 O O . LEU A 1 82 ? 7.511 -10.327 -24.610 1.00 56.59 82 LEU A O 1
ATOM 649 N N . TYR A 1 83 ? 5.920 -11.481 -23.505 1.00 63.56 83 TYR A N 1
ATOM 650 C CA . TYR A 1 83 ? 6.592 -12.770 -23.536 1.00 63.56 83 TYR A CA 1
ATOM 651 C C . TYR A 1 83 ? 5.823 -13.668 -24.495 1.00 63.56 83 TYR A C 1
ATOM 653 O O . TYR A 1 83 ? 4.791 -14.232 -24.139 1.00 63.56 83 TYR A O 1
ATOM 661 N N . VAL A 1 84 ? 6.304 -13.781 -25.731 1.00 62.94 84 VAL A N 1
ATOM 662 C CA . VAL A 1 84 ? 5.716 -14.696 -26.716 1.00 62.94 84 VAL A CA 1
ATOM 663 C C . VAL A 1 84 ? 6.488 -16.005 -26.623 1.00 62.94 84 VAL A C 1
ATOM 665 O O . VAL A 1 84 ? 7.699 -16.019 -26.822 1.00 62.94 84 VAL A O 1
ATOM 668 N N . ALA A 1 85 ? 5.802 -17.093 -26.260 1.00 69.38 85 ALA A N 1
ATOM 669 C CA . ALA A 1 85 ? 6.422 -18.403 -26.025 1.00 69.38 85 ALA A CA 1
ATOM 670 C C . ALA A 1 85 ? 7.584 -18.365 -25.003 1.00 69.38 85 ALA A C 1
ATOM 672 O O . ALA A 1 85 ? 8.597 -19.042 -25.158 1.00 69.38 85 ALA A O 1
ATOM 673 N N . GLY A 1 86 ? 7.455 -17.530 -23.965 1.00 63.34 86 GLY A N 1
ATOM 674 C CA . GLY A 1 86 ? 8.479 -17.354 -22.930 1.00 63.34 86 GLY A CA 1
ATOM 675 C C . GLY A 1 86 ? 9.677 -16.496 -23.352 1.00 63.34 86 GLY A C 1
ATOM 676 O O . GLY A 1 86 ? 10.513 -16.183 -22.509 1.00 63.34 86 GLY A O 1
ATOM 677 N N . LEU A 1 87 ? 9.759 -16.061 -24.611 1.00 64.88 87 LEU A N 1
ATOM 678 C CA . LEU A 1 87 ? 10.814 -15.169 -25.083 1.00 64.88 87 LEU A CA 1
ATOM 679 C C . LEU A 1 87 ? 10.382 -13.712 -24.965 1.00 64.88 87 LEU A C 1
ATOM 681 O O . LEU A 1 87 ? 9.282 -13.333 -25.370 1.00 64.88 87 LEU A O 1
ATOM 685 N N . PHE A 1 88 ? 11.280 -12.892 -24.429 1.00 69.62 88 PHE A N 1
ATOM 686 C CA . PHE A 1 88 ? 11.099 -11.451 -24.356 1.00 69.62 88 PHE A CA 1
ATOM 687 C C . PHE A 1 88 ? 11.056 -10.851 -25.771 1.00 69.62 88 PHE A C 1
ATOM 689 O O . PHE A 1 88 ? 12.049 -10.882 -26.497 1.00 69.62 88 PHE A O 1
ATOM 696 N N . SER A 1 89 ? 9.906 -10.294 -26.153 1.00 75.88 89 SER A N 1
ATOM 697 C CA . SER A 1 89 ? 9.711 -9.548 -27.396 1.00 75.88 89 SER A CA 1
ATOM 698 C C . SER A 1 89 ? 9.497 -8.073 -27.052 1.00 75.88 89 SER A C 1
ATOM 700 O O . SER A 1 89 ? 8.421 -7.716 -26.559 1.00 75.88 89 SER A O 1
ATOM 702 N N . PRO A 1 90 ? 10.497 -7.199 -27.266 1.00 77.81 90 PRO A N 1
ATOM 703 C CA . PRO A 1 90 ? 10.336 -5.786 -26.962 1.00 77.81 90 PRO A CA 1
ATOM 704 C C . PRO A 1 90 ? 9.244 -5.153 -27.839 1.00 77.81 90 PRO A C 1
ATOM 706 O O . PRO A 1 90 ? 9.041 -5.529 -29.002 1.00 77.81 90 PRO A O 1
ATOM 709 N N . LEU A 1 91 ? 8.527 -4.188 -27.265 1.00 89.19 91 LEU A N 1
ATOM 710 C CA . LEU A 1 91 ? 7.592 -3.334 -27.991 1.00 89.19 91 LEU A CA 1
ATOM 711 C C . LEU A 1 91 ? 8.361 -2.229 -28.699 1.00 89.19 91 LEU A C 1
ATOM 713 O O . LEU A 1 91 ? 9.379 -1.777 -28.180 1.00 89.19 91 LEU A O 1
ATOM 717 N N . LYS A 1 92 ? 7.888 -1.799 -29.870 1.00 92.19 92 LYS A N 1
ATOM 718 C CA . LYS A 1 92 ? 8.572 -0.780 -30.676 1.00 92.19 92 LYS A CA 1
ATOM 719 C C . LYS A 1 92 ? 7.657 0.376 -31.028 1.00 92.19 92 LYS A C 1
ATOM 721 O O . LYS A 1 92 ? 6.482 0.164 -31.338 1.00 92.19 92 LYS A O 1
ATOM 726 N N . PHE A 1 93 ? 8.200 1.590 -31.017 1.00 93.75 93 PHE A N 1
ATOM 727 C CA . PHE A 1 93 ? 7.483 2.756 -31.530 1.00 93.75 93 PHE A CA 1
ATOM 728 C C . PHE A 1 93 ? 7.219 2.602 -33.028 1.00 93.75 93 PHE A C 1
ATOM 730 O O . PHE A 1 93 ? 8.125 2.246 -33.781 1.00 93.75 93 PHE A O 1
ATOM 737 N N . GLN A 1 94 ? 5.988 2.877 -33.456 1.00 94.88 94 GLN A N 1
ATOM 738 C CA . GLN A 1 94 ? 5.539 2.642 -34.832 1.00 94.88 94 GLN A CA 1
ATOM 739 C C . GLN A 1 94 ? 5.705 3.879 -35.722 1.00 94.88 94 GLN A C 1
ATOM 741 O O . GLN A 1 94 ? 6.042 3.763 -36.897 1.00 94.88 94 GLN A O 1
ATOM 746 N N . SER A 1 95 ? 5.460 5.071 -35.177 1.00 92.69 95 SER A N 1
ATOM 747 C CA . SER A 1 95 ? 5.546 6.351 -35.892 1.00 92.69 95 SER A CA 1
ATOM 748 C C . SER A 1 95 ? 5.550 7.527 -34.908 1.00 92.69 95 SER A C 1
ATOM 750 O O . SER A 1 95 ? 5.316 7.323 -33.718 1.00 92.69 95 SER A O 1
ATOM 752 N N . GLY A 1 96 ? 5.787 8.751 -35.391 1.00 90.06 96 GLY A N 1
ATOM 753 C CA . GLY A 1 96 ? 5.660 9.985 -34.603 1.00 90.06 96 GLY A CA 1
ATOM 754 C C . GLY A 1 96 ? 6.955 10.790 -34.464 1.00 90.06 96 GLY A C 1
ATOM 755 O O . GLY A 1 96 ? 7.934 10.520 -35.162 1.00 90.06 96 GLY A O 1
ATOM 756 N N . GLY A 1 97 ? 6.929 11.799 -33.590 1.00 87.12 97 GLY A N 1
ATOM 757 C CA . GLY A 1 97 ? 8.068 12.655 -33.239 1.00 87.12 97 GLY A CA 1
ATOM 758 C C . GLY A 1 97 ? 8.478 12.506 -31.770 1.00 87.12 97 GLY A C 1
ATOM 759 O O . GLY A 1 97 ? 7.860 11.766 -31.012 1.00 87.12 97 GLY A O 1
ATOM 760 N N . THR A 1 98 ? 9.508 13.234 -31.337 1.00 87.25 98 THR A N 1
ATOM 761 C CA . THR A 1 98 ? 10.064 13.139 -29.969 1.00 87.25 98 THR A CA 1
ATOM 762 C C . THR A 1 98 ? 9.067 13.485 -28.858 1.00 87.25 98 THR A C 1
ATOM 764 O O . THR A 1 98 ? 9.240 13.026 -27.731 1.00 87.25 98 THR A O 1
ATOM 767 N N . ASP A 1 99 ? 8.021 14.255 -29.170 1.00 92.62 99 ASP A N 1
ATOM 768 C CA . ASP A 1 99 ? 6.970 14.669 -28.227 1.00 92.62 99 ASP A CA 1
ATOM 769 C C . ASP A 1 99 ? 5.734 13.762 -28.254 1.00 92.62 99 ASP A C 1
ATOM 771 O O . ASP A 1 99 ? 4.944 13.746 -27.306 1.00 92.62 99 ASP A O 1
ATOM 775 N N . ASN A 1 100 ? 5.542 13.018 -29.345 1.00 93.62 100 ASN A N 1
ATOM 776 C CA . ASN A 1 100 ? 4.379 12.172 -29.560 1.00 93.62 100 ASN A CA 1
ATOM 777 C C . ASN A 1 100 ? 4.730 10.931 -30.386 1.00 93.62 100 ASN A C 1
ATOM 779 O O . ASN A 1 100 ? 4.991 11.006 -31.584 1.00 93.62 100 ASN A O 1
ATOM 783 N N . LEU A 1 101 ? 4.673 9.755 -29.767 1.00 94.75 101 LEU A N 1
ATOM 784 C CA . LEU A 1 101 ? 4.949 8.497 -30.460 1.00 94.75 101 LEU A CA 1
ATOM 785 C C . LEU A 1 101 ? 3.712 7.608 -30.478 1.00 94.75 101 LEU A C 1
ATOM 787 O O . LEU A 1 101 ? 2.983 7.484 -29.494 1.00 94.75 101 LEU A O 1
ATOM 791 N N . THR A 1 102 ? 3.494 6.965 -31.617 1.00 96.12 102 THR A N 1
ATOM 792 C CA . THR A 1 102 ? 2.538 5.874 -31.758 1.00 96.12 102 THR A CA 1
ATOM 793 C C . THR A 1 102 ? 3.156 4.630 -31.146 1.00 96.12 102 THR A C 1
ATOM 795 O O . THR A 1 102 ? 4.198 4.144 -31.601 1.00 96.12 102 THR A O 1
ATOM 798 N N . LEU A 1 103 ? 2.519 4.133 -30.092 1.00 95.31 103 LEU A N 1
ATOM 799 C CA . LEU A 1 103 ? 2.915 2.909 -29.425 1.00 95.31 103 LEU A CA 1
ATOM 800 C C . LEU A 1 103 ? 2.652 1.690 -30.319 1.00 95.31 103 LEU A C 1
ATOM 802 O O . LEU A 1 103 ? 1.938 1.746 -31.320 1.00 95.31 103 LEU A O 1
ATOM 806 N N . ASP A 1 104 ? 3.270 0.579 -29.947 1.00 94.75 104 ASP A N 1
ATOM 807 C CA . ASP A 1 104 ? 3.122 -0.709 -30.621 1.00 94.75 104 ASP A CA 1
ATOM 808 C C . ASP A 1 104 ? 1.643 -1.127 -30.689 1.00 94.75 104 ASP A C 1
ATOM 810 O O . ASP A 1 104 ? 0.900 -0.980 -29.720 1.00 94.75 104 ASP A O 1
ATOM 814 N N . THR A 1 105 ? 1.205 -1.675 -31.823 1.00 92.38 105 THR A N 1
ATOM 815 C CA . THR A 1 105 ? -0.196 -2.099 -32.019 1.00 92.38 105 THR A CA 1
ATOM 816 C C . THR A 1 105 ? -0.616 -3.213 -31.066 1.00 92.38 105 THR A C 1
ATOM 818 O O . THR A 1 105 ? -1.807 -3.410 -30.830 1.00 92.38 105 THR A O 1
ATOM 821 N N . ARG A 1 106 ? 0.360 -3.915 -30.482 1.00 90.25 106 ARG A N 1
ATOM 822 C CA . ARG A 1 106 ? 0.142 -4.942 -29.464 1.00 90.25 106 ARG A CA 1
ATOM 823 C C . ARG A 1 106 ? -0.239 -4.362 -28.092 1.00 90.25 106 ARG A C 1
ATOM 825 O O . ARG A 1 106 ? -0.573 -5.130 -27.197 1.00 90.25 106 ARG A O 1
ATOM 832 N N . GLU A 1 107 ? -0.227 -3.039 -27.911 1.00 89.94 107 GLU A N 1
ATOM 833 C CA . GLU A 1 107 ? -0.768 -2.375 -26.719 1.00 89.94 107 GLU A CA 1
ATOM 834 C C . GLU A 1 107 ? -2.300 -2.492 -26.673 1.00 89.94 107 GLU A C 1
ATOM 836 O O . GLU A 1 107 ? -3.034 -1.834 -27.420 1.00 89.94 107 GLU A O 1
ATOM 841 N N . THR A 1 108 ? -2.811 -3.324 -25.766 1.00 83.62 108 THR A N 1
ATOM 842 C CA . THR A 1 108 ? -4.224 -3.734 -25.753 1.00 83.62 108 THR A CA 1
ATOM 843 C C . THR A 1 108 ? -5.158 -2.790 -25.004 1.00 83.62 108 THR A C 1
ATOM 845 O O . THR A 1 108 ? -6.372 -2.959 -25.102 1.00 83.62 108 THR A O 1
ATOM 848 N N . SER A 1 109 ? -4.643 -1.784 -24.288 1.00 86.62 109 SER A N 1
ATOM 849 C CA . SER A 1 109 ? -5.504 -0.915 -23.481 1.00 86.62 109 SER A CA 1
ATOM 850 C C . SER A 1 109 ? -6.548 -0.192 -24.337 1.00 86.62 109 SER A C 1
ATOM 852 O O . SER A 1 109 ? -6.230 0.489 -25.319 1.00 86.62 109 SER A O 1
ATOM 854 N N . THR A 1 110 ? -7.812 -0.357 -23.953 1.00 89.00 110 THR A N 1
ATOM 855 C CA . THR A 1 110 ? -8.980 0.288 -24.563 1.00 89.00 110 THR A CA 1
ATOM 856 C C . THR A 1 110 ? -9.425 1.523 -23.789 1.00 89.00 110 THR A C 1
ATOM 858 O O . THR A 1 110 ? -10.374 2.180 -24.206 1.00 89.00 110 THR A O 1
ATOM 861 N N . VAL A 1 111 ? -8.750 1.868 -22.691 1.00 84.94 111 VAL A N 1
ATOM 862 C CA . VAL A 1 111 ? -9.138 2.975 -21.813 1.00 84.94 111 VAL A CA 1
ATOM 863 C C . VAL A 1 111 ? -8.378 4.247 -22.222 1.00 84.94 111 VAL A C 1
ATOM 865 O O . VAL A 1 111 ? -7.142 4.241 -22.238 1.00 84.94 111 VAL A O 1
ATOM 868 N N . PRO A 1 112 ? -9.070 5.351 -22.568 1.00 88.06 112 PRO A N 1
ATOM 869 C CA . PRO A 1 112 ? -8.420 6.636 -22.813 1.00 88.06 112 PRO A CA 1
ATOM 870 C C . PRO A 1 112 ? -7.574 7.058 -21.610 1.00 88.06 112 PRO A C 1
ATOM 872 O O . PRO A 1 112 ? -7.995 6.901 -20.466 1.00 88.06 112 PRO A O 1
ATOM 875 N N . ASN A 1 113 ? -6.380 7.596 -21.859 1.00 91.69 113 ASN A N 1
ATOM 876 C CA . ASN A 1 113 ? -5.434 8.029 -20.826 1.00 91.69 113 ASN A CA 1
ATOM 877 C C . ASN A 1 113 ? -5.013 6.948 -19.821 1.00 91.69 113 ASN A C 1
ATOM 879 O O . ASN A 1 113 ? -4.465 7.279 -18.776 1.00 91.69 113 ASN A O 1
ATOM 883 N N . PHE A 1 114 ? -5.180 5.663 -20.142 1.00 89.62 114 PHE A N 1
ATOM 884 C CA . PHE A 1 114 ? -4.759 4.575 -19.256 1.00 89.62 114 PHE A CA 1
ATOM 885 C C . PHE A 1 114 ? -3.293 4.679 -18.805 1.00 89.62 114 PHE A C 1
ATOM 887 O O . PHE A 1 114 ? -2.976 4.393 -17.654 1.00 89.62 114 PHE A O 1
ATOM 894 N N . TYR A 1 115 ? -2.410 5.122 -19.706 1.00 92.38 115 TYR A N 1
ATOM 895 C CA . TYR A 1 115 ? -0.986 5.316 -19.429 1.00 92.38 115 TYR A CA 1
ATOM 896 C C . TYR A 1 115 ? -0.620 6.735 -18.970 1.00 92.38 115 TYR A C 1
ATOM 898 O O . TYR A 1 115 ? 0.560 7.015 -18.777 1.00 92.38 115 TYR A O 1
ATOM 906 N N . ALA A 1 116 ? -1.579 7.651 -18.809 1.00 91.94 116 ALA A N 1
ATOM 907 C CA . ALA A 1 116 ? -1.274 9.010 -18.368 1.00 91.94 116 ALA A CA 1
ATOM 908 C C . ALA A 1 116 ? -0.656 9.001 -16.958 1.00 91.94 116 ALA A C 1
ATOM 910 O O . ALA A 1 116 ? -1.125 8.313 -16.052 1.00 91.94 116 ALA A O 1
ATOM 911 N N . GLY A 1 117 ? 0.433 9.751 -16.787 1.00 88.94 117 GLY A N 1
ATOM 912 C CA . GLY A 1 117 ? 1.245 9.779 -15.571 1.00 88.94 117 GLY A CA 1
ATOM 913 C C . GLY A 1 117 ? 2.254 8.633 -15.449 1.00 88.94 117 GLY A C 1
ATOM 914 O O . GLY A 1 117 ? 3.052 8.640 -14.514 1.00 88.94 117 GLY A O 1
ATOM 915 N N . TYR A 1 118 ? 2.257 7.661 -16.368 1.00 92.81 118 TYR A N 1
ATOM 916 C CA . TYR A 1 118 ? 3.229 6.565 -16.343 1.00 92.81 118 TYR A CA 1
ATOM 917 C C . TYR A 1 118 ? 4.530 7.006 -17.014 1.00 92.81 118 TYR A C 1
ATOM 919 O O . TYR A 1 118 ? 4.587 8.005 -17.730 1.00 92.81 118 TYR A O 1
ATOM 927 N N . PHE A 1 119 ? 5.592 6.242 -16.801 1.00 92.31 119 PHE A N 1
ATOM 928 C CA . PHE A 1 119 ? 6.883 6.449 -17.432 1.00 92.31 119 PHE A CA 1
ATOM 929 C C . PHE A 1 119 ? 7.052 5.533 -18.629 1.00 92.31 119 PHE A C 1
ATOM 931 O O . PHE A 1 119 ? 6.751 4.342 -18.564 1.00 92.31 119 PHE A O 1
ATOM 938 N N . ILE A 1 120 ? 7.617 6.081 -19.694 1.00 92.56 120 ILE A N 1
ATOM 939 C CA . ILE A 1 120 ? 8.133 5.290 -20.799 1.00 92.56 120 ILE A CA 1
ATOM 940 C C . ILE A 1 120 ? 9.651 5.204 -20.672 1.00 92.56 120 ILE A C 1
ATOM 942 O O . ILE A 1 120 ? 10.328 6.210 -20.475 1.00 92.56 120 ILE A O 1
ATOM 946 N N . GLU A 1 121 ? 10.168 3.986 -20.728 1.00 90.62 121 GLU A N 1
ATOM 947 C CA . GLU A 1 121 ? 11.583 3.647 -20.796 1.00 90.62 121 GLU A CA 1
ATOM 948 C C . GLU A 1 121 ? 11.908 3.368 -22.265 1.00 90.62 121 GLU A C 1
ATOM 950 O O . GLU A 1 121 ? 11.523 2.324 -22.790 1.00 90.62 121 GLU A O 1
ATOM 955 N N . SER A 1 122 ? 12.577 4.301 -22.939 1.00 88.75 122 SER A N 1
ATOM 956 C CA . SER A 1 122 ? 13.038 4.113 -24.318 1.00 88.75 122 SER A CA 1
ATOM 957 C C . SER A 1 122 ? 14.433 3.496 -24.325 1.00 88.75 122 SER A C 1
ATOM 959 O O . SER A 1 122 ? 15.326 3.956 -23.611 1.00 88.75 122 SER A O 1
ATOM 961 N N . ILE A 1 123 ? 14.621 2.487 -25.170 1.00 82.44 123 ILE A N 1
ATOM 962 C CA . ILE A 1 123 ? 15.878 1.783 -25.425 1.00 82.44 123 ILE A CA 1
ATOM 963 C C . ILE A 1 123 ? 16.235 2.018 -26.898 1.00 82.44 123 ILE A C 1
ATOM 965 O O . ILE A 1 123 ? 15.373 1.920 -27.771 1.00 82.44 123 ILE A O 1
ATOM 969 N N . ASP A 1 124 ? 17.496 2.341 -27.171 1.00 76.94 124 ASP A N 1
ATOM 970 C CA . ASP A 1 124 ? 17.992 2.725 -28.499 1.00 76.94 124 ASP A CA 1
ATOM 971 C C . ASP A 1 124 ? 17.546 1.776 -29.640 1.00 76.94 124 ASP A C 1
ATOM 973 O O . ASP A 1 124 ? 17.634 0.549 -29.532 1.00 76.94 124 ASP A O 1
ATOM 977 N N . SER A 1 125 ? 17.081 2.370 -30.747 1.00 69.06 125 SER A N 1
ATOM 978 C CA . SER A 1 125 ? 16.650 1.715 -31.994 1.00 69.06 125 SER A CA 1
ATOM 979 C C . SER A 1 125 ? 17.692 0.838 -32.671 1.00 69.06 125 SER A C 1
ATOM 981 O O . SER A 1 125 ? 17.318 -0.118 -33.353 1.00 69.06 125 SER A O 1
ATOM 983 N N . LEU A 1 126 ? 18.985 1.122 -32.485 1.00 68.88 126 LEU A N 1
ATOM 984 C CA . LEU A 1 126 ? 20.060 0.379 -33.152 1.00 68.88 126 LEU A CA 1
ATOM 985 C C . LEU A 1 126 ? 20.241 -1.039 -32.591 1.00 68.88 126 LEU A C 1
ATOM 987 O O . LEU A 1 126 ? 21.059 -1.817 -33.079 1.00 68.88 126 LEU A O 1
ATOM 991 N N . ILE A 1 127 ? 19.470 -1.389 -31.564 1.00 64.81 127 ILE A N 1
ATOM 992 C CA . ILE A 1 127 ? 19.633 -2.606 -30.790 1.00 64.81 127 ILE A CA 1
ATOM 993 C C . ILE A 1 127 ? 18.479 -3.557 -31.115 1.00 64.81 127 ILE A C 1
ATOM 995 O O . ILE A 1 127 ? 17.396 -3.509 -30.529 1.00 64.81 127 ILE A O 1
ATOM 999 N N . THR A 1 128 ? 18.724 -4.459 -32.066 1.00 61.59 128 THR A N 1
ATOM 1000 C CA . THR A 1 128 ? 17.747 -5.474 -32.495 1.00 61.59 128 THR A CA 1
ATOM 1001 C C . THR A 1 128 ? 17.419 -6.476 -31.389 1.00 61.59 128 THR A C 1
ATOM 1003 O O . THR A 1 128 ? 16.287 -6.950 -31.317 1.00 61.59 128 THR A O 1
ATOM 1006 N N . THR A 1 129 ? 18.386 -6.740 -30.506 1.00 64.31 129 THR A N 1
ATOM 1007 C CA . THR A 1 129 ? 18.242 -7.581 -29.314 1.00 64.31 129 THR A CA 1
ATOM 1008 C C . THR A 1 129 ? 18.925 -6.878 -28.144 1.00 64.31 129 THR A C 1
ATOM 1010 O O . THR A 1 129 ? 20.151 -6.753 -28.173 1.00 64.31 129 THR A O 1
ATOM 1013 N N . PRO A 1 130 ? 18.185 -6.399 -27.127 1.00 62.16 130 PRO A N 1
ATOM 1014 C CA . PRO A 1 130 ? 18.780 -5.754 -25.962 1.00 62.16 130 PRO A CA 1
ATOM 1015 C C . PRO A 1 130 ? 19.808 -6.668 -25.294 1.00 62.16 130 PRO A C 1
ATOM 1017 O O . PRO A 1 130 ? 19.467 -7.730 -24.773 1.00 62.16 130 PRO A O 1
ATOM 1020 N N . THR A 1 131 ? 21.073 -6.262 -25.321 1.00 65.69 131 THR A N 1
ATOM 1021 C CA . THR A 1 131 ? 22.140 -6.877 -24.536 1.00 65.69 131 THR A CA 1
ATOM 1022 C C . THR A 1 131 ? 22.207 -6.199 -23.163 1.00 65.69 131 THR A C 1
ATOM 1024 O O . THR A 1 131 ? 21.668 -5.105 -22.972 1.00 65.69 131 THR A O 1
ATOM 1027 N N . PRO A 1 132 ? 22.905 -6.789 -22.181 1.00 58.97 132 PRO A N 1
ATOM 1028 C CA . PRO A 1 132 ? 23.135 -6.138 -20.894 1.00 58.97 132 PRO A CA 1
ATOM 1029 C C . PRO A 1 132 ? 23.767 -4.735 -20.983 1.00 58.97 132 PRO A C 1
ATOM 1031 O O . PRO A 1 132 ? 23.562 -3.917 -20.090 1.00 58.97 132 PRO A O 1
ATOM 1034 N N . THR A 1 133 ? 24.506 -4.427 -22.056 1.00 63.25 133 THR A N 1
ATOM 1035 C CA . THR A 1 133 ? 25.107 -3.101 -22.289 1.00 63.25 133 THR A CA 1
ATOM 1036 C C . THR A 1 133 ? 24.158 -2.126 -22.990 1.00 63.25 133 THR A C 1
ATOM 1038 O O . THR A 1 133 ? 24.344 -0.913 -22.897 1.00 63.25 133 THR A O 1
ATOM 1041 N N . SER A 1 134 ? 23.101 -2.625 -23.636 1.00 67.00 134 SER A N 1
ATOM 1042 C CA . SER A 1 134 ? 22.086 -1.826 -24.335 1.00 67.00 134 SER A CA 1
ATOM 1043 C C . SER A 1 134 ? 21.241 -0.952 -23.419 1.00 67.00 134 SER A C 1
ATOM 1045 O O . SER A 1 134 ? 20.713 0.065 -23.851 1.00 67.00 134 SER A O 1
ATOM 1047 N N . TYR A 1 135 ? 21.119 -1.323 -22.147 1.00 66.62 135 TYR A N 1
ATOM 1048 C CA . TYR A 1 135 ? 20.347 -0.559 -21.167 1.00 66.62 135 TYR A CA 1
ATOM 1049 C C . TYR A 1 135 ? 21.070 0.683 -20.645 1.00 66.62 135 TYR A C 1
ATOM 1051 O O . TYR A 1 135 ? 20.538 1.409 -19.807 1.00 66.62 135 TYR A O 1
ATOM 1059 N N . SER A 1 136 ? 22.279 0.935 -21.139 1.00 61.78 136 SER A N 1
ATOM 1060 C CA . SER A 1 136 ? 23.042 2.115 -20.778 1.00 61.78 136 SER A CA 1
ATOM 1061 C C . SER A 1 136 ? 22.415 3.395 -21.372 1.00 61.78 136 SER A C 1
ATOM 1063 O O . SER A 1 136 ? 22.339 4.439 -20.729 1.00 61.78 136 SER A O 1
ATOM 1065 N N . THR A 1 137 ? 21.823 3.316 -22.562 1.00 71.38 137 THR A N 1
ATOM 1066 C CA . THR A 1 137 ? 21.212 4.466 -23.255 1.00 71.38 137 THR A CA 1
ATOM 1067 C C . THR A 1 137 ? 19.757 4.731 -22.867 1.00 71.38 137 THR A C 1
ATOM 1069 O O . THR A 1 137 ? 19.055 5.467 -23.561 1.00 71.38 137 THR A O 1
ATOM 1072 N N . VAL A 1 138 ? 19.289 4.140 -21.764 1.00 79.12 138 VAL A N 1
ATOM 1073 C CA . VAL A 1 138 ? 17.893 4.233 -21.339 1.00 79.12 138 VAL A CA 1
ATOM 1074 C C . VAL A 1 138 ? 17.506 5.676 -21.028 1.00 79.12 138 VAL A C 1
ATOM 1076 O O . VAL A 1 138 ? 18.123 6.347 -20.198 1.00 79.12 138 VAL A O 1
ATOM 1079 N N . GLN A 1 139 ? 16.418 6.124 -21.649 1.00 85.69 139 GLN A N 1
ATOM 1080 C CA . GLN A 1 139 ? 15.802 7.418 -21.376 1.00 85.69 139 GLN A CA 1
ATOM 1081 C C . GLN A 1 139 ? 14.403 7.232 -20.806 1.00 85.69 139 GLN A C 1
ATOM 1083 O O . GLN A 1 139 ? 13.657 6.356 -21.240 1.00 85.69 139 GLN A O 1
ATOM 1088 N N . TYR A 1 140 ? 14.051 8.083 -19.843 1.00 89.31 140 TYR A N 1
ATOM 1089 C CA . TYR A 1 140 ? 12.723 8.111 -19.246 1.00 89.31 140 TYR A CA 1
ATOM 1090 C C . TYR A 1 140 ? 12.025 9.429 -19.545 1.00 89.31 140 TYR A C 1
ATOM 1092 O O . TYR A 1 140 ? 12.580 10.487 -19.251 1.00 89.31 140 TYR A O 1
ATOM 1100 N N . THR A 1 141 ? 10.776 9.362 -19.995 1.00 92.38 141 THR A N 1
ATOM 1101 C CA . THR A 1 141 ? 9.855 10.508 -19.984 1.00 92.38 141 THR A CA 1
ATOM 1102 C C . THR A 1 141 ? 8.505 10.090 -19.407 1.00 92.38 141 THR A C 1
ATOM 1104 O O . THR A 1 141 ? 8.207 8.896 -19.324 1.00 92.38 141 THR A O 1
ATOM 1107 N N . THR A 1 142 ? 7.707 11.054 -18.957 1.00 94.19 142 THR A N 1
ATOM 1108 C CA . THR A 1 142 ? 6.352 10.800 -18.455 1.00 94.19 142 THR A CA 1
ATOM 1109 C C . THR A 1 142 ? 5.359 10.925 -19.604 1.00 94.19 142 THR A C 1
ATOM 1111 O O . THR A 1 142 ? 5.454 11.839 -20.421 1.00 94.19 142 THR A O 1
ATOM 1114 N N . ILE A 1 143 ? 4.389 10.022 -19.661 1.00 95.88 143 ILE A N 1
ATOM 1115 C CA . ILE A 1 143 ? 3.276 10.071 -20.606 1.00 95.88 143 ILE A CA 1
ATOM 1116 C C . ILE A 1 143 ? 2.267 11.096 -20.079 1.00 95.88 143 ILE A C 1
ATOM 1118 O O . ILE A 1 143 ? 1.655 10.895 -19.033 1.00 95.88 143 ILE A O 1
ATOM 1122 N N . ALA A 1 144 ? 2.105 12.210 -20.787 1.00 95.94 144 ALA A N 1
ATOM 1123 C CA . ALA A 1 144 ? 1.132 13.250 -20.465 1.00 95.94 144 ALA A CA 1
ATOM 1124 C C . ALA A 1 144 ? -0.299 12.802 -20.794 1.00 95.94 144 ALA A C 1
ATOM 1126 O O . ALA A 1 144 ? -1.223 13.045 -20.022 1.00 95.94 144 ALA A O 1
ATOM 1127 N N . SER A 1 145 ? -0.481 12.127 -21.931 1.00 97.00 145 SER A N 1
ATOM 1128 C CA . SER A 1 145 ? -1.775 11.604 -22.374 1.00 97.00 145 SER A CA 1
ATOM 1129 C C . SER A 1 145 ? -1.608 10.377 -23.268 1.00 97.00 145 SER A C 1
ATOM 1131 O O . SER A 1 145 ? -0.551 10.164 -23.868 1.00 97.00 145 SER A O 1
ATOM 1133 N N . TYR A 1 146 ? -2.658 9.556 -23.348 1.00 96.69 146 TYR A N 1
ATOM 1134 C CA . TYR A 1 146 ? -2.698 8.364 -24.194 1.00 96.69 146 TYR A CA 1
ATOM 1135 C C . TYR A 1 146 ? -4.037 8.254 -24.920 1.00 96.69 146 TYR A C 1
ATOM 1137 O O . TYR A 1 146 ? -5.096 8.192 -24.292 1.00 96.69 146 TYR A O 1
ATOM 1145 N N . ASN A 1 147 ? -3.987 8.181 -26.247 1.00 97.06 147 ASN A N 1
ATOM 1146 C CA . ASN A 1 147 ? -5.150 7.909 -27.078 1.00 97.06 147 ASN A CA 1
ATOM 1147 C C . ASN A 1 147 ? -5.243 6.400 -27.346 1.00 97.06 147 ASN A C 1
ATOM 1149 O O . ASN A 1 147 ? -4.419 5.827 -28.054 1.00 97.06 147 ASN A O 1
ATOM 1153 N N . ASN A 1 148 ? -6.265 5.756 -26.790 1.00 94.56 148 ASN A N 1
ATOM 1154 C CA . ASN A 1 148 ? -6.519 4.319 -26.918 1.00 94.56 148 ASN A CA 1
ATOM 1155 C C . ASN A 1 148 ? -6.861 3.877 -28.353 1.00 94.56 148 ASN A C 1
ATOM 1157 O O . ASN A 1 148 ? -6.599 2.726 -28.698 1.00 94.56 148 ASN A O 1
ATOM 1161 N N . THR A 1 149 ? -7.416 4.768 -29.182 1.00 95.31 149 THR A N 1
ATOM 1162 C CA . THR A 1 149 ? -7.795 4.479 -30.573 1.00 95.31 149 THR A CA 1
ATOM 1163 C C . THR A 1 149 ? -6.595 4.571 -31.509 1.00 95.31 149 THR A C 1
ATOM 1165 O O . THR A 1 149 ? -6.324 3.634 -32.252 1.00 95.31 149 THR A O 1
ATOM 1168 N N . SER A 1 150 ? -5.845 5.677 -31.466 1.00 96.06 150 SER A N 1
ATOM 1169 C CA . SER A 1 150 ? -4.658 5.867 -32.317 1.00 96.06 150 SER A CA 1
ATOM 1170 C C . SER A 1 150 ? -3.385 5.250 -31.738 1.00 96.06 150 SER A C 1
ATOM 1172 O O . SER A 1 150 ? -2.359 5.239 -32.410 1.00 96.06 150 SER A O 1
ATOM 1174 N N . LYS A 1 151 ? -3.432 4.772 -30.487 1.00 96.31 151 LYS A N 1
ATOM 1175 C CA . LYS A 1 151 ? -2.279 4.294 -29.704 1.00 96.31 151 LYS A CA 1
ATOM 1176 C C . LYS A 1 151 ? -1.180 5.347 -29.537 1.00 96.31 151 LYS A C 1
ATOM 1178 O O . LYS A 1 151 ? -0.045 5.007 -29.219 1.00 96.31 151 LYS A O 1
ATOM 1183 N N . GLN A 1 152 ? -1.500 6.625 -29.725 1.00 96.69 152 GLN A N 1
ATOM 1184 C CA . GLN A 1 152 ? -0.541 7.713 -29.586 1.00 96.69 152 GLN A CA 1
ATOM 1185 C C . GLN A 1 152 ? -0.366 8.091 -28.113 1.00 96.69 152 GLN A C 1
ATOM 1187 O O . GLN A 1 152 ? -1.346 8.355 -27.413 1.00 96.69 152 GLN A O 1
ATOM 1192 N N . ALA A 1 153 ? 0.883 8.139 -27.659 1.00 96.81 153 ALA A N 1
ATOM 1193 C CA . ALA A 1 153 ? 1.273 8.685 -26.368 1.00 96.81 153 ALA A CA 1
ATOM 1194 C C . ALA A 1 153 ? 1.949 10.044 -26.580 1.00 96.81 153 ALA A C 1
ATOM 1196 O O . ALA A 1 153 ? 2.888 10.147 -27.371 1.00 96.81 153 ALA A O 1
ATOM 1197 N N . ALA A 1 154 ? 1.473 11.075 -25.883 1.00 96.62 154 ALA A N 1
ATOM 1198 C CA . ALA A 1 154 ? 2.145 12.370 -25.813 1.00 96.62 154 ALA A CA 1
ATOM 1199 C C . ALA A 1 154 ? 2.965 12.446 -24.525 1.00 96.62 154 ALA A C 1
ATOM 1201 O O . ALA A 1 154 ? 2.517 11.962 -23.482 1.00 96.62 154 ALA A O 1
ATOM 1202 N N . PHE A 1 155 ? 4.145 13.055 -24.575 1.00 95.75 155 PHE A N 1
ATOM 1203 C CA . PHE A 1 155 ? 5.071 13.094 -23.444 1.00 95.75 155 PHE A CA 1
ATOM 1204 C C . PHE A 1 155 ? 5.137 14.475 -22.789 1.00 95.75 155 PHE A C 1
ATOM 1206 O O . PHE A 1 155 ? 4.956 15.497 -23.443 1.00 95.75 155 PHE A O 1
ATOM 1213 N N . THR A 1 156 ? 5.421 14.521 -21.484 1.00 95.12 156 THR A N 1
ATOM 1214 C CA . THR A 1 156 ? 5.604 15.789 -20.747 1.00 95.12 156 THR A CA 1
ATOM 1215 C C . THR A 1 156 ? 6.902 16.504 -21.113 1.00 95.12 156 THR A C 1
ATOM 1217 O O . THR A 1 156 ? 7.044 17.701 -20.886 1.00 95.12 156 THR A O 1
ATOM 1220 N N . SER A 1 157 ? 7.873 15.751 -21.623 1.00 93.75 157 SER A N 1
ATOM 1221 C CA . SER A 1 157 ? 9.136 16.250 -22.152 1.00 93.75 157 SER A CA 1
ATOM 1222 C C . SER A 1 157 ? 9.535 15.407 -23.363 1.00 93.75 157 SER A C 1
ATOM 1224 O O . SER A 1 157 ? 9.312 14.187 -23.312 1.00 93.75 157 SER A O 1
ATOM 1226 N N . PRO A 1 158 ? 10.141 16.013 -24.401 1.00 90.56 158 PRO A N 1
ATOM 1227 C CA . PRO A 1 158 ? 10.615 15.274 -25.559 1.00 90.56 158 PRO A CA 1
ATOM 1228 C C . PRO A 1 158 ? 11.530 14.134 -25.119 1.00 90.56 158 PRO A C 1
ATOM 1230 O O . PRO A 1 158 ? 12.406 14.321 -24.267 1.00 90.56 158 PRO A O 1
ATOM 1233 N N . LEU A 1 159 ? 11.349 12.951 -25.702 1.00 86.81 159 LEU A N 1
ATOM 1234 C CA . LEU A 1 159 ? 12.392 11.938 -25.626 1.00 86.81 159 LEU A CA 1
ATOM 1235 C C . LEU A 1 159 ? 13.630 12.450 -26.378 1.00 86.81 159 LEU A C 1
ATOM 1237 O O . LEU A 1 159 ? 13.516 13.175 -27.367 1.00 86.81 159 LEU A O 1
ATOM 1241 N N . GLY A 1 160 ? 14.824 12.106 -25.899 1.00 82.00 160 GLY A N 1
ATOM 1242 C CA . GLY A 1 160 ? 16.059 12.504 -26.567 1.00 82.00 160 GLY A CA 1
ATOM 1243 C C . GLY A 1 160 ? 16.164 11.895 -27.966 1.00 82.00 160 GLY A C 1
ATOM 1244 O O . GLY A 1 160 ? 15.409 11.000 -28.342 1.00 82.00 160 GLY A O 1
ATOM 1245 N N . THR A 1 161 ? 17.159 12.337 -28.734 1.00 79.69 161 THR A N 1
ATOM 1246 C CA . THR A 1 161 ? 17.361 11.964 -30.150 1.00 79.69 161 THR A CA 1
ATOM 1247 C C . THR A 1 161 ? 17.485 10.460 -30.422 1.00 79.69 161 THR A C 1
ATOM 1249 O O . THR A 1 161 ? 17.417 10.049 -31.573 1.00 79.69 161 THR A O 1
ATOM 1252 N N . ASN A 1 162 ? 17.661 9.639 -29.384 1.00 68.88 162 ASN A N 1
ATOM 1253 C CA . ASN A 1 162 ? 17.818 8.185 -29.479 1.00 68.88 162 ASN A CA 1
ATOM 1254 C C . ASN A 1 162 ? 16.473 7.430 -29.398 1.00 68.88 162 ASN A C 1
ATOM 1256 O O . ASN A 1 162 ? 16.419 6.215 -29.604 1.00 68.88 162 ASN A O 1
ATOM 1260 N N . ALA A 1 163 ? 15.377 8.128 -29.092 1.00 74.00 163 ALA A N 1
ATOM 1261 C CA . ALA A 1 163 ? 14.024 7.591 -29.168 1.00 74.00 163 ALA A CA 1
ATOM 1262 C C . ALA A 1 163 ? 13.417 7.919 -30.534 1.00 74.00 163 ALA A C 1
ATOM 1264 O O . ALA A 1 163 ? 12.700 8.904 -30.711 1.00 74.00 163 ALA A O 1
ATOM 1265 N N . VAL A 1 164 ? 13.750 7.091 -31.515 1.00 80.69 164 VAL A N 1
ATOM 1266 C CA . VAL A 1 164 ? 13.242 7.203 -32.880 1.00 80.69 164 VAL A CA 1
ATOM 1267 C C . VAL A 1 164 ? 12.220 6.102 -33.151 1.00 80.69 164 VAL A C 1
ATOM 1269 O O . VAL A 1 164 ? 12.018 5.183 -32.355 1.00 80.69 164 VAL A O 1
ATOM 1272 N N . ILE A 1 165 ? 11.557 6.187 -34.302 1.00 88.31 165 ILE A N 1
ATOM 1273 C CA . ILE A 1 165 ? 10.715 5.106 -34.819 1.00 88.31 165 ILE A CA 1
ATOM 1274 C C . ILE A 1 165 ? 11.528 3.801 -34.820 1.00 88.31 165 ILE A C 1
ATOM 1276 O O . ILE A 1 165 ? 12.698 3.796 -35.199 1.00 88.31 165 ILE A O 1
ATOM 1280 N N . ASN A 1 166 ? 10.905 2.696 -34.406 1.00 87.88 166 ASN A N 1
ATOM 1281 C CA . ASN A 1 166 ? 11.515 1.384 -34.163 1.00 87.88 166 ASN A CA 1
ATOM 1282 C C . ASN A 1 166 ? 12.386 1.243 -32.903 1.00 87.88 166 ASN A C 1
ATOM 1284 O O . ASN A 1 166 ? 12.812 0.117 -32.625 1.00 87.88 166 ASN A O 1
ATOM 1288 N N . SER A 1 167 ? 12.615 2.306 -32.116 1.00 87.94 167 SER A N 1
ATOM 1289 C CA . SER A 1 167 ? 13.203 2.155 -30.778 1.00 87.94 167 SER A CA 1
ATOM 1290 C C . SER A 1 167 ? 12.333 1.244 -29.919 1.00 87.94 167 SER A C 1
ATOM 1292 O O . SER A 1 167 ? 11.098 1.311 -29.960 1.00 87.94 167 SER A O 1
ATOM 1294 N N . ASN A 1 168 ? 12.994 0.372 -29.157 1.00 87.38 168 ASN A N 1
ATOM 1295 C CA . ASN A 1 168 ? 12.315 -0.492 -28.207 1.00 87.38 168 ASN A CA 1
ATOM 1296 C C . ASN A 1 168 ? 11.843 0.362 -27.026 1.00 87.38 168 ASN A C 1
ATOM 1298 O O . ASN A 1 168 ? 12.551 1.274 -26.601 1.00 87.38 168 ASN A O 1
ATOM 1302 N N . TYR A 1 169 ? 10.688 0.051 -26.453 1.00 91.00 169 TYR A N 1
ATOM 1303 C CA . TYR A 1 169 ? 10.220 0.735 -25.257 1.00 91.00 169 TYR A CA 1
ATOM 1304 C C . TYR A 1 169 ? 9.554 -0.210 -24.267 1.00 91.00 169 TYR A C 1
ATOM 1306 O O . TYR A 1 169 ? 9.157 -1.331 -24.592 1.00 91.00 169 TYR A O 1
ATOM 1314 N N . ILE A 1 170 ? 9.458 0.277 -23.035 1.00 89.75 170 ILE A N 1
ATOM 1315 C CA . ILE A 1 170 ? 8.746 -0.350 -21.929 1.00 89.75 170 ILE A CA 1
ATOM 1316 C C . ILE A 1 170 ? 7.945 0.734 -21.204 1.00 89.75 170 ILE A C 1
ATOM 1318 O O . ILE A 1 170 ? 8.484 1.795 -20.902 1.00 89.75 170 ILE A O 1
ATOM 1322 N N . ILE A 1 171 ? 6.686 0.469 -20.857 1.00 90.88 171 ILE A N 1
ATOM 1323 C CA . ILE A 1 171 ? 5.900 1.350 -19.980 1.00 90.88 171 ILE A CA 1
ATOM 1324 C C . ILE A 1 171 ? 5.983 0.847 -18.537 1.00 90.88 171 ILE A C 1
ATOM 1326 O O . ILE A 1 171 ? 5.847 -0.350 -18.277 1.00 90.88 171 ILE A O 1
ATOM 1330 N N . ARG A 1 172 ? 6.197 1.759 -17.584 1.00 88.69 172 ARG A N 1
ATOM 1331 C CA . ARG A 1 172 ? 6.265 1.492 -16.138 1.00 88.69 172 ARG A CA 1
ATOM 1332 C C . ARG A 1 172 ? 5.474 2.539 -15.373 1.00 88.69 172 ARG A C 1
ATOM 1334 O O . ARG A 1 172 ? 5.445 3.696 -15.767 1.00 88.69 172 ARG A O 1
ATOM 1341 N N . LYS A 1 173 ? 4.910 2.183 -14.224 1.00 84.88 173 LYS A N 1
ATOM 1342 C CA . LYS A 1 173 ? 4.277 3.171 -13.334 1.00 84.88 173 LYS A CA 1
ATOM 1343 C C . LYS A 1 173 ? 5.301 3.954 -12.513 1.00 84.88 173 LYS A C 1
ATOM 1345 O O . LYS A 1 173 ? 5.105 5.137 -12.285 1.00 84.88 173 LYS A O 1
ATOM 1350 N N . ASN A 1 174 ? 6.405 3.315 -12.124 1.00 84.31 174 ASN A N 1
ATOM 1351 C CA . ASN A 1 174 ? 7.528 3.928 -11.419 1.00 84.31 174 ASN A CA 1
ATOM 1352 C C . ASN A 1 174 ? 8.847 3.638 -12.136 1.00 84.31 174 ASN A C 1
ATOM 1354 O O . ASN A 1 174 ? 9.047 2.577 -12.726 1.00 84.31 174 ASN A O 1
ATOM 1358 N N . LYS A 1 175 ? 9.792 4.570 -12.036 1.00 86.81 175 LYS A N 1
ATOM 1359 C CA . LYS A 1 175 ? 11.165 4.341 -12.496 1.00 86.81 175 LYS A CA 1
ATOM 1360 C C . LYS A 1 175 ? 11.885 3.393 -11.514 1.00 86.81 175 LYS A C 1
ATOM 1362 O O . LYS A 1 175 ? 11.572 3.417 -10.321 1.00 86.81 175 LYS A O 1
ATOM 1367 N N . PRO A 1 176 ? 12.816 2.538 -11.968 1.00 87.56 176 PRO A N 1
ATOM 1368 C CA . PRO A 1 176 ? 13.719 1.828 -11.061 1.00 87.56 176 PRO A CA 1
ATOM 1369 C C . PRO A 1 176 ? 14.613 2.831 -10.320 1.00 87.56 176 PRO A C 1
ATOM 1371 O O . PRO A 1 176 ? 14.873 3.918 -10.827 1.00 87.56 176 PRO A O 1
ATOM 1374 N N . LEU A 1 177 ? 15.098 2.482 -9.130 1.00 87.06 177 LEU A N 1
ATOM 1375 C CA . LEU A 1 177 ? 15.989 3.356 -8.353 1.00 87.06 177 LEU A CA 1
ATOM 1376 C C . LEU A 1 177 ? 17.405 3.379 -8.925 1.00 87.06 177 LEU A C 1
ATOM 1378 O O . LEU A 1 177 ? 18.079 4.405 -8.868 1.00 87.06 177 LEU A O 1
ATOM 1382 N N . PHE A 1 178 ? 17.836 2.260 -9.504 1.00 88.88 178 PHE A N 1
ATOM 1383 C CA . PHE A 1 178 ? 19.139 2.121 -10.136 1.00 88.88 178 PHE A CA 1
ATOM 1384 C C . PHE A 1 178 ? 19.052 1.181 -11.336 1.00 88.88 178 PHE A C 1
ATOM 1386 O O . PHE A 1 178 ? 18.357 0.167 -11.271 1.00 88.88 178 PHE A O 1
ATOM 1393 N N . ILE A 1 179 ? 19.790 1.484 -12.404 1.00 87.00 179 ILE A N 1
ATOM 1394 C CA . ILE A 1 179 ? 20.106 0.540 -13.483 1.00 87.00 179 ILE A CA 1
ATOM 1395 C C . ILE A 1 179 ? 21.622 0.512 -13.656 1.00 87.00 179 ILE A C 1
ATOM 1397 O O . ILE A 1 179 ? 22.252 1.563 -13.805 1.00 87.00 179 ILE A O 1
ATOM 1401 N N . GLY A 1 180 ? 22.197 -0.688 -13.682 1.00 88.75 180 GLY A N 1
ATOM 1402 C CA . GLY A 1 180 ? 23.616 -0.866 -13.958 1.00 88.75 180 GLY A CA 1
ATOM 1403 C C . GLY A 1 180 ? 23.993 -2.310 -14.235 1.00 88.75 180 GLY A C 1
ATOM 1404 O O . GLY A 1 180 ? 23.159 -3.098 -14.683 1.00 88.75 180 GLY A O 1
ATOM 1405 N N . ASN A 1 181 ? 25.255 -2.646 -13.983 1.00 88.56 181 ASN A N 1
ATOM 1406 C CA . ASN A 1 181 ? 25.789 -3.985 -14.209 1.00 88.56 181 ASN A CA 1
ATOM 1407 C C . ASN A 1 181 ? 26.442 -4.544 -12.947 1.00 88.56 181 ASN A C 1
ATOM 1409 O O . ASN A 1 181 ? 26.947 -3.796 -12.107 1.00 88.56 181 ASN A O 1
ATOM 1413 N N . VAL A 1 182 ? 26.469 -5.870 -12.846 1.00 90.94 182 VAL A N 1
ATOM 1414 C CA . VAL A 1 182 ? 27.291 -6.584 -11.866 1.00 90.94 182 VAL A CA 1
ATOM 1415 C C . VAL A 1 182 ? 28.758 -6.484 -12.283 1.00 90.94 182 VAL A C 1
ATOM 1417 O O . VAL A 1 182 ? 29.118 -6.953 -13.359 1.00 90.94 182 VAL A O 1
ATOM 1420 N N . SER A 1 183 ? 29.615 -5.894 -11.452 1.00 92.56 183 SER A N 1
ATOM 1421 C CA . SER A 1 183 ? 31.054 -5.776 -11.734 1.00 92.56 183 SER A CA 1
ATOM 1422 C C . SER A 1 183 ? 31.901 -6.836 -11.036 1.00 92.56 183 SER A C 1
ATOM 1424 O O . SER A 1 183 ? 32.921 -7.252 -11.576 1.00 92.56 183 SER A O 1
ATOM 1426 N N . ALA A 1 184 ? 31.475 -7.306 -9.863 1.00 94.19 184 ALA A N 1
ATOM 1427 C CA . ALA A 1 184 ? 32.145 -8.368 -9.119 1.00 94.19 184 ALA A CA 1
ATOM 1428 C C . ALA A 1 184 ? 31.155 -9.134 -8.233 1.00 94.19 184 ALA A C 1
ATOM 1430 O O . ALA A 1 184 ? 30.176 -8.566 -7.745 1.00 94.19 184 ALA A O 1
ATOM 1431 N N . ILE A 1 185 ? 31.438 -10.418 -8.004 1.00 93.00 185 ILE A N 1
ATOM 1432 C CA . ILE A 1 185 ? 30.675 -11.305 -7.119 1.00 93.00 185 ILE A CA 1
ATOM 1433 C C . ILE A 1 185 ? 31.675 -12.017 -6.204 1.00 93.00 185 ILE A C 1
ATOM 1435 O O . ILE A 1 185 ? 32.580 -12.691 -6.693 1.00 93.00 185 ILE A O 1
ATOM 1439 N N . VAL A 1 186 ? 31.521 -11.866 -4.887 1.00 93.50 186 VAL A N 1
ATOM 1440 C CA . VAL A 1 186 ? 32.344 -12.541 -3.870 1.00 93.50 186 VAL A CA 1
ATOM 1441 C C . VAL A 1 186 ? 31.409 -13.137 -2.817 1.00 93.50 186 VAL A C 1
ATOM 1443 O O . VAL A 1 186 ? 30.908 -12.436 -1.940 1.00 93.50 186 VAL A O 1
ATOM 1446 N N . GLY A 1 187 ? 31.126 -14.438 -2.921 1.00 90.88 187 GLY A N 1
ATOM 1447 C CA . GLY A 1 187 ? 30.080 -15.076 -2.113 1.00 90.88 187 GLY A CA 1
ATOM 1448 C C . GLY A 1 187 ? 28.705 -14.463 -2.406 1.00 90.88 187 GLY A C 1
ATOM 1449 O O . GLY A 1 187 ? 28.312 -14.370 -3.565 1.00 90.88 187 GLY A O 1
ATOM 1450 N N . ASN A 1 188 ? 28.002 -14.002 -1.366 1.00 89.31 188 ASN A N 1
ATOM 1451 C CA . ASN A 1 188 ? 26.704 -13.318 -1.500 1.00 89.31 188 ASN A CA 1
ATOM 1452 C C . ASN A 1 188 ? 26.829 -11.800 -1.714 1.00 89.31 188 ASN A C 1
ATOM 1454 O O . ASN A 1 188 ? 25.809 -11.123 -1.861 1.00 89.31 188 ASN A O 1
ATOM 1458 N N . LEU A 1 189 ? 28.053 -11.261 -1.701 1.00 91.12 189 LEU A N 1
ATOM 1459 C CA . LEU A 1 189 ? 28.316 -9.844 -1.908 1.00 91.12 189 LEU A CA 1
ATOM 1460 C C . LEU A 1 189 ? 28.454 -9.560 -3.404 1.00 91.12 189 LEU A C 1
ATOM 1462 O O . LEU A 1 189 ? 29.335 -10.097 -4.079 1.00 91.12 189 LEU A O 1
ATOM 1466 N N . VAL A 1 190 ? 27.601 -8.679 -3.910 1.00 92.31 190 VAL A N 1
ATOM 1467 C CA . VAL A 1 190 ? 27.578 -8.260 -5.310 1.00 92.31 190 VAL A CA 1
ATOM 1468 C C . VAL A 1 190 ? 27.987 -6.800 -5.370 1.00 92.31 190 VAL A C 1
ATOM 1470 O O . VAL A 1 190 ? 27.376 -5.952 -4.722 1.00 92.31 190 VAL A O 1
ATOM 1473 N N . THR A 1 191 ? 29.018 -6.502 -6.155 1.00 93.25 191 THR A N 1
ATOM 1474 C CA . THR A 1 191 ? 29.405 -5.124 -6.461 1.00 93.25 191 THR A CA 1
ATOM 1475 C C . THR A 1 191 ? 28.762 -4.715 -7.774 1.00 93.25 191 THR A C 1
ATOM 1477 O O . THR A 1 191 ? 28.817 -5.440 -8.769 1.00 93.25 191 THR A O 1
ATOM 1480 N N . LEU A 1 192 ? 28.134 -3.549 -7.759 1.00 92.12 192 LEU A N 1
ATOM 1481 C CA . LEU A 1 192 ? 27.476 -2.940 -8.894 1.00 92.12 192 LEU A CA 1
ATOM 1482 C C . LEU A 1 192 ? 28.344 -1.832 -9.471 1.00 92.12 192 LEU A C 1
ATOM 1484 O O . LEU A 1 192 ? 29.139 -1.187 -8.786 1.00 92.12 192 LEU A O 1
ATOM 1488 N N . THR A 1 193 ? 28.190 -1.579 -10.761 1.00 89.31 193 THR A N 1
ATOM 1489 C CA . THR A 1 193 ? 28.823 -0.441 -11.418 1.00 89.31 193 THR A CA 1
ATOM 1490 C C . THR A 1 193 ? 27.822 0.239 -12.329 1.00 89.31 193 THR A C 1
ATOM 1492 O O . THR A 1 193 ? 27.055 -0.403 -13.050 1.00 89.31 193 THR A O 1
ATOM 1495 N N . LYS A 1 194 ? 27.807 1.570 -12.249 1.00 81.88 194 LYS A N 1
ATOM 1496 C CA . LYS A 1 194 ? 27.023 2.419 -13.135 1.00 81.88 194 LYS A CA 1
ATOM 1497 C C . LYS A 1 194 ? 27.724 2.471 -14.501 1.00 81.88 194 LYS A C 1
ATOM 1499 O O . LYS A 1 194 ? 28.919 2.771 -14.524 1.00 81.88 194 LYS A O 1
ATOM 1504 N N . PRO A 1 195 ? 27.033 2.220 -15.624 1.00 71.75 195 PRO A N 1
ATOM 1505 C CA . PRO A 1 195 ? 27.632 2.362 -16.944 1.00 71.75 195 PRO A CA 1
ATOM 1506 C C . PRO A 1 195 ? 28.114 3.804 -17.156 1.00 71.75 195 PRO A C 1
ATOM 1508 O O . PRO A 1 195 ? 27.420 4.761 -16.792 1.00 71.75 195 PRO A O 1
ATOM 1511 N N . ALA A 1 196 ? 29.308 3.970 -17.729 1.00 65.75 196 ALA A N 1
ATOM 1512 C CA . ALA A 1 196 ? 29.876 5.286 -18.002 1.00 65.75 196 ALA A CA 1
ATOM 1513 C C . ALA A 1 196 ? 28.941 6.098 -18.920 1.00 65.75 196 ALA A C 1
ATOM 1515 O O . ALA A 1 196 ? 28.584 5.642 -20.001 1.00 65.75 196 ALA A O 1
ATOM 1516 N N . GLY A 1 197 ? 28.522 7.286 -18.464 1.00 63.41 197 GLY A N 1
ATOM 1517 C CA . GLY A 1 197 ? 27.652 8.208 -19.213 1.00 63.41 197 GLY A CA 1
ATOM 1518 C C . GLY A 1 197 ? 26.175 7.807 -19.322 1.00 63.41 197 GLY A C 1
ATOM 1519 O O . GLY A 1 197 ? 25.428 8.468 -20.038 1.00 63.41 197 GLY A O 1
ATOM 1520 N N . ALA A 1 198 ? 25.752 6.722 -18.665 1.00 57.28 198 ALA A N 1
ATOM 1521 C CA . ALA A 1 198 ? 24.658 5.922 -19.208 1.00 57.28 198 ALA A CA 1
ATOM 1522 C C . ALA A 1 198 ? 23.987 5.032 -18.131 1.00 57.28 198 ALA A C 1
ATOM 1524 O O . ALA A 1 198 ? 23.713 3.857 -18.328 1.00 57.28 198 ALA A O 1
ATOM 1525 N N . GLY A 1 199 ? 23.786 5.554 -16.919 1.00 59.34 199 GLY A N 1
ATOM 1526 C CA . GLY A 1 199 ? 23.082 4.827 -15.858 1.00 59.34 199 GLY A CA 1
ATOM 1527 C C . GLY A 1 199 ? 21.974 5.668 -15.249 1.00 59.34 199 GLY A C 1
ATOM 1528 O O . GLY A 1 199 ? 22.163 6.862 -14.989 1.00 59.34 199 GLY A O 1
ATOM 1529 N N . TYR A 1 200 ? 20.830 5.043 -14.989 1.00 69.38 200 TYR A N 1
ATOM 1530 C CA . TYR A 1 200 ? 19.711 5.709 -14.337 1.00 69.38 200 TYR A CA 1
ATOM 1531 C C . TYR A 1 200 ? 19.819 5.588 -12.815 1.00 69.38 200 TYR A C 1
ATOM 1533 O O . TYR A 1 200 ? 20.061 4.502 -12.290 1.00 69.38 200 TYR A O 1
ATOM 1541 N N . GLY A 1 201 ? 19.612 6.710 -12.125 1.00 79.62 201 GLY A N 1
ATOM 1542 C CA . GLY A 1 201 ? 19.481 6.769 -10.672 1.00 79.62 201 GLY A CA 1
ATOM 1543 C C . GLY A 1 201 ? 20.770 6.540 -9.874 1.00 79.62 201 GLY A C 1
ATOM 1544 O O . GLY A 1 201 ? 21.888 6.697 -10.389 1.00 79.62 201 GLY A O 1
ATOM 1545 N N . PHE A 1 202 ? 20.576 6.225 -8.594 1.00 81.69 202 PHE A N 1
ATOM 1546 C CA . PHE A 1 202 ? 21.603 5.997 -7.577 1.00 81.69 202 PHE A CA 1
ATOM 1547 C C . PHE A 1 202 ? 21.182 4.809 -6.719 1.00 81.69 202 PHE A C 1
ATOM 1549 O O . PHE A 1 202 ? 19.992 4.609 -6.473 1.00 81.69 202 PHE A O 1
ATOM 1556 N N . ILE A 1 203 ? 22.154 4.032 -6.247 1.00 83.62 203 ILE A N 1
ATOM 1557 C CA . ILE A 1 203 ? 21.863 2.984 -5.273 1.00 83.62 203 ILE A CA 1
ATOM 1558 C C . ILE A 1 203 ? 21.449 3.683 -3.971 1.00 83.62 203 ILE A C 1
ATOM 1560 O O . ILE A 1 203 ? 22.177 4.570 -3.514 1.00 83.62 203 ILE A O 1
ATOM 1564 N N . PRO A 1 204 ? 20.277 3.356 -3.407 1.00 81.12 204 PRO A N 1
ATOM 1565 C CA . PRO A 1 204 ? 19.811 3.986 -2.179 1.00 81.12 204 PRO A CA 1
ATOM 1566 C C . PRO A 1 204 ? 20.801 3.789 -1.027 1.00 81.12 204 PRO A C 1
ATOM 1568 O O . PRO A 1 204 ? 21.530 2.805 -0.975 1.00 81.12 204 PRO A O 1
ATOM 1571 N N . ASN A 1 205 ? 20.821 4.721 -0.081 1.00 79.38 205 ASN A N 1
ATOM 1572 C CA . ASN A 1 205 ? 21.638 4.633 1.134 1.00 79.38 205 ASN A CA 1
ATOM 1573 C C . ASN A 1 205 ? 20.802 4.320 2.385 1.00 79.38 205 ASN A C 1
ATOM 1575 O O . ASN A 1 205 ? 21.306 4.410 3.502 1.00 79.38 205 ASN A O 1
ATOM 1579 N N . ASP A 1 206 ? 19.524 3.986 2.211 1.00 77.19 206 ASP A N 1
ATOM 1580 C CA . ASP A 1 206 ? 18.658 3.581 3.307 1.00 77.19 206 ASP A CA 1
ATOM 1581 C C . ASP A 1 206 ? 18.697 2.063 3.471 1.00 77.19 206 ASP A C 1
ATOM 1583 O O . ASP A 1 206 ? 18.077 1.330 2.706 1.00 77.19 206 ASP A O 1
ATOM 1587 N N . PHE A 1 207 ? 19.433 1.611 4.483 1.00 76.75 207 PHE A N 1
ATOM 1588 C CA . PHE A 1 207 ? 19.661 0.197 4.787 1.00 76.75 207 PHE A CA 1
ATOM 1589 C C . PHE A 1 207 ? 18.491 -0.477 5.517 1.00 76.75 207 PHE A C 1
ATOM 1591 O O . PHE A 1 207 ? 18.533 -1.688 5.720 1.00 76.75 207 PHE A O 1
ATOM 1598 N N . ASN A 1 208 ? 17.462 0.282 5.910 1.00 67.50 208 ASN A N 1
ATOM 1599 C CA . ASN A 1 208 ? 16.289 -0.257 6.604 1.00 67.50 208 ASN A CA 1
ATOM 1600 C C . ASN A 1 208 ? 15.132 -0.595 5.652 1.00 67.50 208 ASN A C 1
ATOM 1602 O O . ASN A 1 208 ? 14.204 -1.308 6.036 1.00 67.50 208 ASN A O 1
ATOM 1606 N N . SER A 1 209 ? 15.186 -0.098 4.416 1.00 69.69 209 SER A N 1
ATOM 1607 C CA . SER A 1 209 ? 14.197 -0.404 3.388 1.00 69.69 209 SER A CA 1
ATOM 1608 C C . SER A 1 209 ? 14.458 -1.748 2.718 1.00 69.69 209 SER A C 1
ATOM 1610 O O . SER A 1 209 ? 15.594 -2.195 2.546 1.00 69.69 209 SER A O 1
ATOM 1612 N N . VAL A 1 210 ? 13.371 -2.372 2.272 1.00 74.50 210 VAL A N 1
ATOM 1613 C CA . VAL A 1 210 ? 13.422 -3.566 1.433 1.00 74.50 210 VAL A CA 1
ATOM 1614 C C . VAL A 1 210 ? 13.515 -3.141 -0.026 1.00 74.50 210 VAL A C 1
ATOM 1616 O O . VAL A 1 210 ? 12.649 -2.425 -0.532 1.00 74.50 210 VAL A O 1
ATOM 1619 N N . TYR A 1 211 ? 14.545 -3.625 -0.713 1.00 83.75 211 TYR A N 1
ATOM 1620 C CA . TYR A 1 211 ? 14.699 -3.442 -2.150 1.00 83.75 211 TYR A CA 1
ATOM 1621 C C . TYR A 1 211 ? 14.648 -4.778 -2.857 1.00 83.75 211 TYR A C 1
ATOM 1623 O O . TYR A 1 211 ? 14.886 -5.840 -2.275 1.00 83.75 211 TYR A O 1
ATOM 1631 N N . TYR A 1 212 ? 14.397 -4.699 -4.154 1.00 85.88 212 TYR A N 1
ATOM 1632 C CA . TYR A 1 212 ? 14.427 -5.859 -5.015 1.00 85.88 212 TYR A CA 1
ATOM 1633 C C . TYR A 1 212 ? 15.426 -5.642 -6.135 1.00 85.88 212 TYR A C 1
ATOM 1635 O O . TYR A 1 212 ? 15.494 -4.572 -6.736 1.00 85.88 212 TYR A O 1
ATOM 1643 N N . LEU A 1 213 ? 16.190 -6.681 -6.426 1.00 87.94 213 LEU A N 1
ATOM 1644 C CA . LEU A 1 213 ? 17.066 -6.754 -7.577 1.00 87.94 213 LEU A CA 1
ATOM 1645 C C . LEU A 1 213 ? 16.355 -7.552 -8.659 1.00 87.94 213 LEU A C 1
ATOM 1647 O O . LEU A 1 213 ? 15.979 -8.703 -8.430 1.00 87.94 213 LEU A O 1
ATOM 1651 N N . ARG A 1 214 ? 16.201 -6.964 -9.843 1.00 86.62 214 ARG A N 1
ATOM 1652 C CA . ARG A 1 214 ? 15.803 -7.701 -11.042 1.00 86.62 214 ARG A CA 1
ATOM 1653 C C . ARG A 1 214 ? 16.984 -7.819 -11.990 1.00 86.62 214 ARG A C 1
ATOM 1655 O O . ARG A 1 214 ? 17.625 -6.822 -12.314 1.00 86.62 214 ARG A O 1
ATOM 1662 N N . VAL A 1 215 ? 17.237 -9.037 -12.457 1.00 85.44 215 VAL A N 1
ATOM 1663 C CA . VAL A 1 215 ? 18.269 -9.322 -13.460 1.00 85.44 215 VAL A CA 1
ATOM 1664 C C . VAL A 1 215 ? 17.674 -9.216 -14.853 1.00 85.44 215 VAL A C 1
ATOM 1666 O O . VAL A 1 215 ? 16.689 -9.874 -15.166 1.00 85.44 215 VAL A O 1
ATOM 1669 N N . ARG A 1 216 ? 18.298 -8.408 -15.704 1.00 78.19 216 ARG A N 1
ATOM 1670 C CA . ARG A 1 216 ? 18.000 -8.260 -17.127 1.00 78.19 216 ARG A CA 1
ATOM 1671 C C . ARG A 1 216 ? 19.040 -9.051 -17.930 1.00 78.19 216 ARG A C 1
ATOM 1673 O O . ARG A 1 216 ? 19.979 -8.475 -18.483 1.00 78.19 216 ARG A O 1
ATOM 1680 N N . LYS A 1 217 ? 18.919 -10.381 -17.970 1.00 70.19 217 LYS A N 1
ATOM 1681 C CA . LYS A 1 217 ? 19.780 -11.196 -18.845 1.00 70.19 217 LYS A CA 1
ATOM 1682 C C . LYS A 1 217 ? 19.376 -11.038 -20.316 1.00 70.19 217 LYS A C 1
ATOM 1684 O O . LYS A 1 217 ? 18.230 -10.713 -20.625 1.00 70.19 217 LYS A O 1
ATOM 1689 N N . SER A 1 218 ? 20.344 -11.239 -21.213 1.00 54.91 218 SER A N 1
ATOM 1690 C CA . SER A 1 218 ? 20.134 -11.248 -22.669 1.00 54.91 218 SER A CA 1
ATOM 1691 C C . SER A 1 218 ? 19.053 -12.265 -23.062 1.00 54.91 218 SER A C 1
ATOM 1693 O O . SER A 1 218 ? 18.878 -13.270 -22.378 1.00 54.91 218 SER A O 1
ATOM 1695 N N . ALA A 1 219 ? 18.356 -12.019 -24.174 1.00 51.47 219 ALA A N 1
ATOM 1696 C CA . ALA A 1 219 ? 17.149 -12.712 -24.649 1.00 51.47 219 ALA A CA 1
ATOM 1697 C C . ALA A 1 219 ? 17.275 -14.230 -24.943 1.00 51.47 219 ALA A C 1
ATOM 1699 O O . ALA A 1 219 ? 16.404 -14.800 -25.597 1.00 51.47 219 ALA A O 1
ATOM 1700 N N . THR A 1 220 ? 18.339 -14.901 -24.499 1.00 51.50 220 THR A N 1
ATOM 1701 C CA . THR A 1 220 ? 1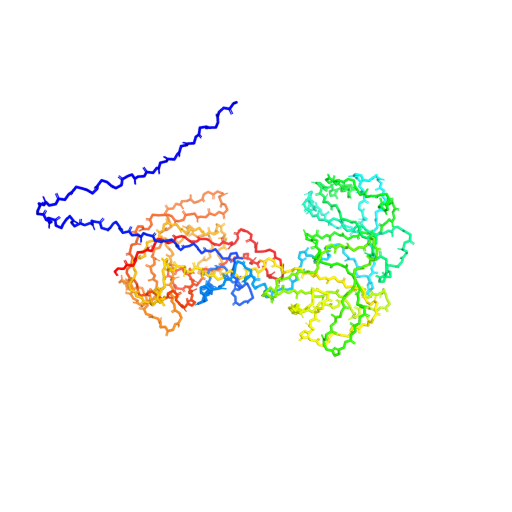8.633 -16.304 -24.818 1.00 51.50 220 THR A CA 1
ATOM 1702 C C . THR A 1 220 ? 18.107 -17.318 -23.798 1.00 51.50 220 THR A C 1
ATOM 1704 O O . THR A 1 220 ? 18.123 -18.509 -24.102 1.00 51.50 220 THR A O 1
ATOM 1707 N N . SER A 1 221 ? 17.596 -16.911 -22.628 1.00 54.16 221 SER A N 1
ATOM 1708 C CA . SER A 1 221 ? 16.891 -17.832 -21.720 1.00 54.16 221 SER A CA 1
ATOM 1709 C C . SER A 1 221 ? 15.722 -17.164 -20.981 1.00 54.16 221 SER A C 1
ATOM 1711 O O . SER A 1 221 ? 15.847 -16.113 -20.357 1.00 54.16 221 SER A O 1
ATOM 1713 N N . SER A 1 222 ? 14.550 -17.798 -21.043 1.00 52.62 222 SER A N 1
ATOM 1714 C CA . SER A 1 222 ? 13.303 -17.353 -20.402 1.00 52.62 222 SER A CA 1
ATOM 1715 C C . SER A 1 222 ? 13.289 -17.524 -18.874 1.00 52.62 222 SER A C 1
ATOM 1717 O O . SER A 1 222 ? 12.415 -16.989 -18.197 1.00 52.62 222 SER A O 1
ATOM 1719 N N . LEU A 1 223 ? 14.256 -18.259 -18.317 1.00 51.97 223 LEU A N 1
ATOM 1720 C CA . LEU A 1 223 ? 14.269 -18.705 -16.917 1.00 51.97 223 LEU A CA 1
ATOM 1721 C C . LEU A 1 223 ? 14.940 -17.724 -15.935 1.00 51.97 223 LEU A C 1
ATOM 1723 O O . LEU A 1 223 ? 14.878 -17.935 -14.717 1.00 51.97 223 LEU A O 1
ATOM 1727 N N . ASP A 1 224 ? 15.548 -16.648 -16.444 1.00 56.16 224 ASP A N 1
ATOM 1728 C CA . ASP A 1 224 ? 16.508 -15.845 -15.675 1.00 56.16 224 ASP A CA 1
ATOM 1729 C C . ASP A 1 224 ? 16.061 -14.406 -15.370 1.00 56.16 224 ASP A C 1
ATOM 1731 O O . ASP A 1 224 ? 16.790 -13.667 -14.708 1.00 56.16 224 ASP A O 1
ATOM 1735 N N . ASN A 1 225 ? 14.844 -14.008 -15.756 1.00 62.78 225 ASN A N 1
ATOM 1736 C CA . ASN A 1 225 ? 14.244 -12.726 -15.358 1.00 62.78 225 ASN A CA 1
ATOM 1737 C C . ASN A 1 225 ? 13.699 -12.814 -13.915 1.00 62.78 225 ASN A C 1
ATOM 1739 O O . ASN A 1 225 ? 12.504 -12.671 -13.657 1.00 62.78 225 ASN A O 1
ATOM 1743 N N . ARG A 1 226 ? 14.579 -13.143 -12.964 1.00 71.00 226 ARG A N 1
ATOM 1744 C CA . ARG A 1 226 ? 14.231 -13.337 -11.552 1.00 71.00 226 ARG A CA 1
ATOM 1745 C C . ARG A 1 226 ? 14.310 -12.018 -10.795 1.00 71.00 226 ARG A C 1
ATOM 1747 O O . ARG A 1 226 ? 15.215 -11.211 -11.013 1.00 71.00 226 ARG A O 1
ATOM 1754 N N . ILE A 1 227 ? 13.358 -11.834 -9.887 1.00 76.44 227 ILE A N 1
ATOM 1755 C CA . ILE A 1 227 ? 13.352 -10.753 -8.907 1.00 76.44 227 ILE A CA 1
ATOM 1756 C C . ILE A 1 227 ? 13.701 -11.372 -7.563 1.00 76.44 227 ILE A C 1
ATOM 1758 O O . ILE A 1 227 ? 13.063 -12.339 -7.151 1.00 76.44 227 ILE A O 1
ATOM 1762 N N . VAL A 1 228 ? 14.695 -10.818 -6.880 1.00 80.31 228 VAL A N 1
ATOM 1763 C CA . VAL A 1 228 ? 15.053 -11.248 -5.527 1.00 80.31 228 VAL A CA 1
ATOM 1764 C C . VAL A 1 228 ? 15.092 -10.066 -4.587 1.00 80.31 228 VAL A C 1
ATOM 1766 O O . VAL A 1 228 ? 15.484 -8.967 -4.968 1.00 80.31 228 VAL A O 1
ATOM 1769 N N . GLN A 1 229 ? 14.694 -10.302 -3.345 1.00 81.25 229 GLN A N 1
ATOM 1770 C CA . GLN A 1 229 ? 14.883 -9.335 -2.278 1.00 81.25 229 GLN A CA 1
ATOM 1771 C C . GLN A 1 229 ? 16.379 -9.187 -1.975 1.00 81.25 229 GLN A C 1
ATOM 1773 O O . GLN A 1 229 ? 17.109 -10.182 -1.913 1.00 81.25 229 GLN A O 1
ATOM 1778 N N . ILE A 1 230 ? 16.826 -7.952 -1.766 1.00 84.62 230 ILE A N 1
ATOM 1779 C CA . ILE A 1 230 ? 18.209 -7.631 -1.410 1.00 84.62 230 ILE A CA 1
ATOM 1780 C C . ILE A 1 230 ? 18.258 -6.774 -0.152 1.00 84.62 230 ILE A C 1
ATOM 1782 O O . ILE A 1 230 ? 17.320 -6.033 0.149 1.00 84.62 230 ILE A O 1
ATOM 1786 N N . THR A 1 231 ? 19.390 -6.847 0.539 1.00 82.25 231 THR A N 1
ATOM 1787 C CA . THR A 1 231 ? 19.747 -5.920 1.613 1.00 82.25 231 THR A CA 1
ATOM 1788 C C . THR A 1 231 ? 20.948 -5.103 1.144 1.00 82.25 231 THR A C 1
ATOM 1790 O O . THR A 1 231 ? 21.928 -5.659 0.638 1.00 82.25 231 THR A O 1
ATOM 1793 N N . LEU A 1 232 ? 20.872 -3.779 1.266 1.00 82.94 232 LEU A N 1
ATOM 1794 C CA . LEU A 1 232 ? 21.970 -2.892 0.881 1.00 82.94 232 LEU A CA 1
ATOM 1795 C C . LEU A 1 232 ? 23.079 -2.929 1.944 1.00 82.94 232 LEU A C 1
ATOM 1797 O O . LEU A 1 232 ? 22.792 -3.017 3.137 1.00 82.94 232 LEU A O 1
ATOM 1801 N N . SER A 1 233 ? 24.345 -2.884 1.521 1.00 78.12 233 SER A N 1
ATOM 1802 C CA . SER A 1 233 ? 25.488 -2.900 2.442 1.00 78.12 233 SER A CA 1
ATOM 1803 C C . SER A 1 233 ? 25.796 -1.497 2.960 1.00 78.12 233 SER A C 1
ATOM 1805 O O . SER A 1 233 ? 26.026 -0.581 2.171 1.00 78.12 233 SER A O 1
ATOM 1807 N N . SER A 1 234 ? 25.889 -1.333 4.282 1.00 72.62 234 SER A N 1
ATOM 1808 C CA . SER A 1 234 ? 26.218 -0.045 4.909 1.00 72.62 234 SER A CA 1
ATOM 1809 C C . SER A 1 234 ? 27.650 0.434 4.662 1.00 72.62 234 SER A C 1
ATOM 1811 O O . SER A 1 234 ? 27.926 1.624 4.791 1.00 72.62 234 SER A O 1
ATOM 1813 N N . ALA A 1 235 ? 28.560 -0.468 4.283 1.00 78.06 235 ALA A N 1
ATOM 1814 C CA . ALA A 1 235 ? 29.978 -0.156 4.118 1.00 78.06 235 ALA A CA 1
ATOM 1815 C C . ALA A 1 235 ? 30.326 0.438 2.742 1.00 78.06 235 ALA A C 1
ATOM 1817 O O . ALA A 1 235 ? 31.321 1.150 2.616 1.00 78.06 235 ALA A O 1
ATOM 1818 N N . ASN A 1 236 ? 29.539 0.143 1.701 1.00 81.31 236 ASN A N 1
ATOM 1819 C CA . ASN A 1 236 ? 29.792 0.624 0.344 1.00 81.31 236 ASN A CA 1
ATOM 1820 C C . ASN A 1 236 ? 28.468 0.734 -0.430 1.00 81.31 236 ASN A C 1
ATOM 1822 O O . ASN A 1 236 ? 27.829 -0.294 -0.659 1.00 81.31 236 ASN A O 1
ATOM 1826 N N . PRO A 1 237 ? 28.073 1.935 -0.897 1.00 79.88 237 PRO A N 1
ATOM 1827 C CA . PRO A 1 237 ? 26.803 2.132 -1.595 1.00 79.88 237 PRO A CA 1
ATOM 1828 C C . PRO A 1 237 ? 26.718 1.358 -2.917 1.00 79.88 237 PRO A C 1
ATOM 1830 O O . PRO A 1 237 ? 25.627 1.149 -3.425 1.00 79.88 237 PRO A O 1
ATOM 1833 N N . ASN A 1 238 ? 27.843 0.901 -3.473 1.00 86.62 238 ASN A N 1
ATOM 1834 C CA . ASN A 1 238 ? 27.868 0.081 -4.682 1.00 86.62 238 ASN A CA 1
ATOM 1835 C C . ASN A 1 238 ? 27.799 -1.423 -4.404 1.00 86.62 238 ASN A C 1
ATOM 1837 O O . ASN A 1 238 ? 27.939 -2.210 -5.337 1.00 86.62 238 ASN A O 1
ATOM 1841 N N . GLN A 1 239 ? 27.621 -1.844 -3.152 1.00 88.81 239 GLN A N 1
ATOM 1842 C CA . GLN A 1 239 ? 27.568 -3.252 -2.780 1.00 88.81 239 GLN A CA 1
ATOM 1843 C C . GLN A 1 239 ? 26.217 -3.627 -2.176 1.00 88.81 239 GLN A C 1
ATOM 1845 O O . GLN A 1 239 ? 25.656 -2.917 -1.342 1.00 88.81 239 GLN A O 1
ATOM 1850 N N . LEU A 1 240 ? 25.715 -4.789 -2.578 1.00 90.31 240 LEU A N 1
ATOM 1851 C CA . LEU A 1 240 ? 24.510 -5.394 -2.024 1.00 90.31 240 LEU A CA 1
ATOM 1852 C C . LEU A 1 240 ? 24.787 -6.833 -1.607 1.00 90.31 240 LEU A C 1
ATOM 1854 O O . LEU A 1 240 ? 25.628 -7.511 -2.201 1.00 90.31 240 LEU A O 1
ATOM 1858 N N . THR A 1 241 ? 24.062 -7.292 -0.594 1.00 88.06 241 THR A N 1
ATOM 1859 C CA . THR A 1 241 ? 24.088 -8.685 -0.152 1.00 88.06 241 THR A CA 1
ATOM 1860 C C . THR A 1 241 ? 22.810 -9.362 -0.624 1.00 88.06 241 THR A C 1
ATOM 1862 O O . THR A 1 241 ? 21.701 -8.883 -0.365 1.00 88.06 241 THR A O 1
ATOM 1865 N N . LEU A 1 242 ? 22.955 -10.474 -1.342 1.00 85.44 242 LEU A N 1
ATOM 1866 C CA . LEU A 1 242 ? 21.819 -11.277 -1.781 1.00 85.44 242 LEU A CA 1
ATOM 1867 C C . LEU A 1 242 ? 21.267 -12.096 -0.610 1.00 85.44 242 LEU A C 1
ATOM 1869 O O . LEU A 1 242 ? 22.001 -12.848 0.028 1.00 85.44 242 LEU A O 1
ATOM 1873 N N . ASN A 1 243 ? 19.956 -12.000 -0.376 1.00 79.44 243 ASN A N 1
ATOM 1874 C CA . ASN A 1 243 ? 19.261 -12.800 0.642 1.00 79.44 243 ASN A CA 1
ATOM 1875 C C . ASN A 1 243 ? 18.886 -14.207 0.133 1.00 79.44 243 ASN A C 1
ATOM 1877 O O . ASN A 1 243 ? 18.304 -15.001 0.867 1.00 79.44 243 ASN A O 1
ATOM 1881 N N . SER A 1 244 ? 19.171 -14.518 -1.135 1.00 77.50 244 SER A N 1
ATOM 1882 C CA . SER A 1 244 ? 18.823 -15.787 -1.779 1.00 77.50 244 SER A CA 1
ATOM 1883 C C . SER A 1 244 ? 19.842 -16.174 -2.851 1.00 77.50 244 SER A C 1
ATOM 1885 O O . SER A 1 244 ? 20.601 -15.333 -3.338 1.00 77.50 244 SER A O 1
ATOM 1887 N N . ASN A 1 245 ? 19.830 -17.449 -3.245 1.00 73.06 245 ASN A N 1
ATOM 1888 C CA . ASN A 1 245 ? 20.697 -17.993 -4.289 1.00 73.06 245 ASN A CA 1
ATOM 1889 C C . ASN A 1 245 ? 20.216 -17.550 -5.681 1.00 73.06 245 ASN A C 1
ATOM 1891 O O . ASN A 1 245 ? 19.558 -18.302 -6.403 1.00 73.06 245 ASN A O 1
ATOM 1895 N N . LEU A 1 246 ? 20.528 -16.311 -6.053 1.00 81.94 246 LEU A N 1
ATOM 1896 C CA . LEU A 1 246 ? 20.373 -15.818 -7.416 1.00 81.94 246 LEU A CA 1
ATOM 1897 C C . LEU A 1 246 ? 21.669 -16.053 -8.197 1.00 81.94 246 LEU A C 1
ATOM 1899 O O . LEU A 1 246 ? 22.720 -15.529 -7.835 1.00 81.94 246 LEU A O 1
ATOM 1903 N N . SER A 1 247 ? 21.596 -16.813 -9.290 1.00 84.44 247 SER A N 1
ATOM 1904 C CA .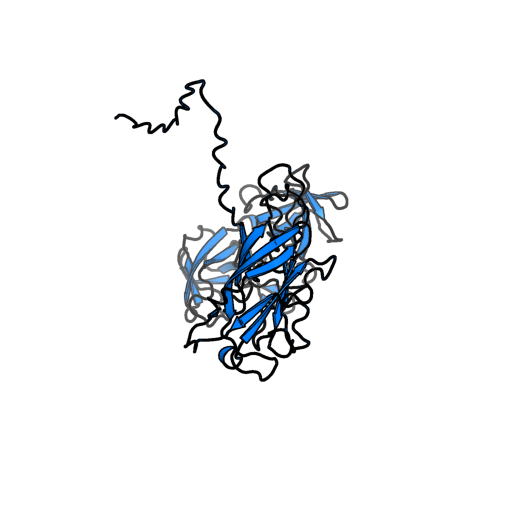 SER A 1 247 ? 22.737 -17.047 -10.183 1.00 84.44 247 SER A CA 1
ATOM 1905 C C . SER A 1 247 ? 23.026 -15.810 -11.040 1.00 84.44 247 SER A C 1
ATOM 1907 O O . SER A 1 247 ? 22.534 -15.691 -12.168 1.00 84.44 247 SER A O 1
ATOM 1909 N N . LEU A 1 248 ? 23.821 -14.895 -10.483 1.00 87.44 248 LEU A N 1
ATOM 1910 C CA . LEU A 1 248 ? 24.379 -13.737 -11.178 1.00 87.44 248 LEU A CA 1
ATOM 1911 C C . LEU A 1 248 ? 25.708 -14.080 -11.855 1.00 87.44 248 LEU A C 1
ATOM 1913 O O . LEU A 1 248 ? 26.473 -14.918 -11.381 1.00 87.44 248 LEU A O 1
ATOM 1917 N N . SER A 1 249 ? 25.996 -13.392 -12.951 1.00 89.31 249 SER A N 1
ATOM 1918 C CA . SER A 1 249 ? 27.290 -13.369 -13.628 1.00 89.31 249 SER A CA 1
ATOM 1919 C C . SER A 1 249 ? 27.813 -11.939 -13.718 1.00 89.31 249 SER A C 1
ATOM 1921 O O . SER A 1 249 ? 27.046 -10.976 -13.746 1.00 89.31 249 SER A O 1
ATOM 1923 N N . VAL A 1 250 ? 29.137 -11.784 -13.771 1.00 89.00 250 VAL A N 1
ATOM 1924 C CA . VAL A 1 250 ? 29.748 -10.483 -14.073 1.00 89.00 250 VAL A CA 1
ATOM 1925 C C . VAL A 1 250 ? 29.228 -9.997 -15.430 1.00 89.00 250 VAL A C 1
ATOM 1927 O O . VAL A 1 250 ? 29.108 -10.780 -16.370 1.00 89.00 250 VAL A O 1
ATOM 1930 N N . ASN A 1 251 ? 28.929 -8.702 -15.515 1.00 86.12 251 ASN A N 1
ATOM 1931 C CA . ASN A 1 251 ? 28.270 -7.997 -16.617 1.00 86.12 251 ASN A CA 1
ATOM 1932 C C . ASN A 1 251 ? 26.761 -8.224 -16.770 1.00 86.12 251 ASN A C 1
ATOM 1934 O O . ASN A 1 251 ? 26.163 -7.581 -17.640 1.00 86.12 251 ASN A O 1
ATOM 1938 N N . ASP A 1 252 ? 26.116 -9.032 -15.921 1.00 85.19 252 ASP A N 1
ATOM 1939 C CA . ASP A 1 252 ? 24.651 -9.081 -15.896 1.00 85.19 252 ASP A CA 1
ATOM 1940 C C . ASP A 1 252 ? 24.097 -7.669 -15.677 1.00 85.19 252 ASP A C 1
ATOM 1942 O O . ASP A 1 252 ? 24.533 -6.947 -14.775 1.00 85.19 252 ASP A O 1
ATOM 1946 N N . SER A 1 253 ? 23.150 -7.259 -16.524 1.00 84.31 253 SER A N 1
ATOM 1947 C CA . SER A 1 253 ? 22.426 -6.007 -16.326 1.00 84.31 253 SER A CA 1
ATOM 1948 C C . SER A 1 253 ? 21.407 -6.223 -15.227 1.00 84.31 253 SER A C 1
ATOM 1950 O O . SER A 1 253 ? 20.719 -7.242 -15.192 1.00 84.31 253 SER A O 1
ATOM 1952 N N . ILE A 1 254 ? 21.324 -5.271 -14.313 1.00 88.50 254 ILE A N 1
ATOM 1953 C CA . ILE A 1 254 ? 20.423 -5.331 -13.178 1.00 88.50 254 ILE A CA 1
ATOM 1954 C C . ILE A 1 254 ? 19.689 -4.011 -13.027 1.00 88.50 254 ILE A C 1
ATOM 1956 O O . ILE A 1 254 ? 20.165 -2.946 -13.431 1.00 88.50 254 ILE A O 1
ATOM 1960 N N . GLU A 1 255 ? 18.525 -4.088 -12.403 1.00 89.06 255 GLU A N 1
ATOM 1961 C CA . GLU A 1 255 ? 17.813 -2.933 -11.887 1.00 89.06 255 GLU A CA 1
ATOM 1962 C C . GLU A 1 255 ? 17.563 -3.118 -10.390 1.00 89.06 255 GLU A C 1
ATOM 1964 O O . GLU A 1 255 ? 17.133 -4.190 -9.955 1.00 89.06 255 GLU A O 1
ATOM 1969 N N . ILE A 1 256 ? 17.839 -2.074 -9.605 1.00 89.06 256 ILE A N 1
ATOM 1970 C CA . ILE A 1 256 ? 17.338 -1.990 -8.235 1.00 89.06 256 ILE A CA 1
ATOM 1971 C C . ILE A 1 256 ? 15.991 -1.320 -8.305 1.00 89.06 256 ILE A C 1
ATOM 1973 O O . ILE A 1 256 ? 15.831 -0.207 -8.819 1.00 89.06 256 ILE A O 1
ATOM 1977 N N . ILE A 1 257 ? 15.026 -2.014 -7.748 1.00 86.56 257 ILE A N 1
ATOM 1978 C CA . ILE A 1 257 ? 13.666 -1.574 -7.678 1.00 86.56 257 ILE A CA 1
ATOM 1979 C C . ILE A 1 257 ? 13.354 -1.182 -6.237 1.00 86.56 257 ILE A C 1
ATOM 1981 O O . ILE A 1 257 ? 13.691 -1.901 -5.293 1.00 86.56 257 ILE A O 1
ATOM 1985 N N . GLY A 1 258 ? 12.723 -0.018 -6.091 1.00 76.56 258 GLY A N 1
ATOM 1986 C CA . GLY A 1 258 ? 12.274 0.475 -4.801 1.00 76.56 258 GLY A CA 1
ATOM 1987 C C . GLY A 1 258 ? 11.155 -0.368 -4.199 1.00 76.56 258 GLY A C 1
ATOM 1988 O O . GLY A 1 258 ? 10.517 -1.144 -4.914 1.00 76.56 258 GLY A O 1
ATOM 1989 N N . PRO A 1 259 ? 10.900 -0.204 -2.895 1.00 69.06 259 PRO A N 1
ATOM 1990 C CA . PRO A 1 259 ? 9.755 -0.820 -2.240 1.00 69.06 259 PRO A CA 1
ATOM 1991 C C . PRO A 1 259 ? 8.453 -0.526 -3.011 1.00 69.06 259 PRO A C 1
ATOM 1993 O O . PRO A 1 259 ? 8.220 0.598 -3.463 1.00 69.06 259 PRO A O 1
ATOM 1996 N N . GLY A 1 260 ? 7.601 -1.542 -3.198 1.00 63.59 260 GLY A N 1
ATOM 1997 C CA . GLY A 1 260 ? 6.250 -1.344 -3.737 1.00 63.59 260 GLY A CA 1
ATOM 1998 C C . GLY A 1 260 ? 5.370 -0.526 -2.778 1.00 63.59 260 GLY A C 1
ATOM 1999 O O . GLY A 1 260 ? 5.719 -0.339 -1.617 1.00 63.59 260 GLY A O 1
ATOM 2000 N N . GLN A 1 261 ? 4.186 -0.079 -3.217 1.00 58.81 261 GLN A N 1
ATOM 2001 C CA . GLN A 1 261 ? 3.283 0.707 -2.350 1.00 58.81 261 GLN A CA 1
ATOM 2002 C C . GLN A 1 261 ? 2.580 -0.112 -1.254 1.00 58.81 261 GLN A C 1
ATOM 2004 O O . GLN A 1 261 ? 1.710 0.423 -0.577 1.00 58.81 261 GLN A O 1
ATOM 2009 N N . ASN A 1 262 ? 2.919 -1.389 -1.034 1.00 58.03 262 ASN A N 1
ATOM 2010 C CA . ASN A 1 262 ? 2.475 -2.072 0.186 1.00 58.03 262 ASN A CA 1
ATOM 2011 C C . ASN A 1 262 ? 3.363 -1.662 1.361 1.00 58.03 262 ASN A C 1
ATOM 2013 O O . ASN A 1 262 ? 4.115 -2.466 1.909 1.00 58.03 262 ASN A O 1
ATOM 2017 N N . ILE A 1 263 ? 3.314 -0.371 1.656 1.00 62.34 263 ILE A N 1
ATOM 2018 C CA . ILE A 1 263 ? 4.031 0.259 2.740 1.00 62.34 263 ILE A CA 1
ATOM 2019 C C . ILE A 1 263 ? 3.251 -0.078 4.002 1.00 62.34 263 ILE A C 1
ATOM 2021 O O . ILE A 1 263 ? 2.168 0.459 4.217 1.00 62.34 263 ILE A O 1
ATOM 2025 N N . ILE A 1 264 ? 3.802 -0.962 4.830 1.00 68.31 264 ILE A N 1
ATOM 2026 C CA . ILE A 1 264 ? 3.305 -1.099 6.193 1.00 68.31 264 ILE A CA 1
ATOM 2027 C C . ILE A 1 264 ? 3.871 0.075 6.976 1.00 68.31 264 ILE A C 1
ATOM 2029 O O . ILE A 1 264 ? 5.077 0.138 7.223 1.00 68.31 264 ILE A O 1
ATOM 2033 N N . THR A 1 265 ? 3.013 1.016 7.351 1.00 70.00 265 THR A N 1
ATOM 2034 C CA . THR A 1 265 ? 3.396 2.063 8.295 1.00 70.00 265 THR A CA 1
ATOM 2035 C C . THR A 1 265 ? 2.997 1.630 9.689 1.00 70.00 265 THR A C 1
ATOM 2037 O O . THR A 1 265 ? 1.817 1.421 9.966 1.00 70.00 265 THR A O 1
ATOM 2040 N N . SER A 1 266 ? 3.973 1.516 10.584 1.00 73.00 266 SER A N 1
ATOM 2041 C CA . SER A 1 266 ? 3.656 1.348 11.994 1.00 73.00 266 SER A CA 1
ATOM 2042 C C . SER A 1 266 ? 3.037 2.617 12.573 1.00 73.00 266 SER A C 1
ATOM 2044 O O . SER A 1 266 ? 3.423 3.731 12.198 1.00 73.00 266 SER A O 1
ATOM 2046 N N . LEU A 1 267 ? 2.134 2.450 13.538 1.00 77.12 267 LEU A N 1
ATOM 2047 C CA . LEU A 1 267 ? 1.645 3.553 14.350 1.00 77.12 267 LEU A CA 1
ATOM 2048 C C . LEU A 1 267 ? 2.822 4.174 15.110 1.00 77.12 267 LEU A C 1
ATOM 2050 O O . LEU A 1 267 ? 3.514 3.500 15.872 1.00 77.12 267 LEU A O 1
ATOM 2054 N N . ARG A 1 268 ? 3.056 5.473 14.901 1.00 73.38 268 ARG A N 1
ATOM 2055 C CA . ARG A 1 268 ? 4.088 6.228 15.621 1.00 73.38 268 ARG A CA 1
ATOM 2056 C C . ARG A 1 268 ? 3.475 6.895 16.840 1.00 73.38 268 ARG A C 1
ATOM 2058 O O . ARG A 1 268 ? 2.974 8.015 16.755 1.00 73.38 268 ARG A O 1
ATOM 2065 N N . TYR A 1 269 ? 3.555 6.240 17.991 1.00 71.75 269 TYR A N 1
ATOM 2066 C CA . TYR A 1 269 ? 3.169 6.870 19.247 1.00 71.75 269 TYR A CA 1
ATOM 2067 C C . TYR A 1 269 ? 4.369 7.564 19.905 1.00 71.75 269 TYR A C 1
ATOM 2069 O O . TYR A 1 269 ? 5.128 6.962 20.659 1.00 71.75 269 TYR A O 1
ATOM 2077 N N . ALA A 1 270 ? 4.543 8.862 19.645 1.00 67.31 270 ALA A N 1
ATOM 2078 C CA . ALA A 1 270 ? 5.517 9.670 20.377 1.00 67.31 270 ALA A CA 1
ATOM 2079 C C . ALA A 1 270 ? 4.914 10.134 21.720 1.00 67.31 270 ALA A C 1
ATOM 2081 O O . ALA A 1 270 ? 4.023 10.992 21.777 1.00 67.31 270 ALA A O 1
ATOM 2082 N N . SER A 1 271 ? 5.383 9.584 22.842 1.00 61.06 271 SER A N 1
ATOM 2083 C CA . SER A 1 271 ? 5.275 10.272 24.131 1.00 61.06 271 SER A CA 1
ATOM 2084 C C . SER A 1 271 ? 6.288 11.417 24.106 1.00 61.06 271 SER A C 1
ATOM 208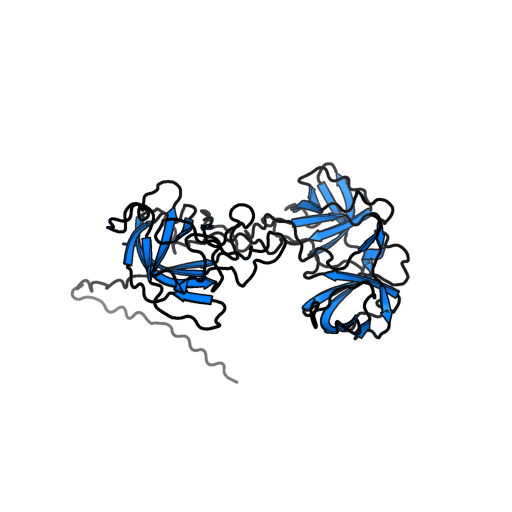6 O O . SER A 1 271 ? 7.474 11.178 23.927 1.00 61.06 271 SER A O 1
ATOM 2088 N N . GLY A 1 272 ? 5.840 12.670 24.203 1.00 56.88 272 GLY A N 1
ATOM 2089 C CA . GLY A 1 272 ? 6.679 13.873 24.070 1.00 56.88 272 GLY A CA 1
ATOM 2090 C C . GLY A 1 272 ? 7.696 14.102 25.202 1.00 56.88 272 GLY A C 1
ATOM 2091 O O . GLY A 1 272 ? 7.829 15.221 25.681 1.00 56.88 272 GLY A O 1
ATOM 2092 N N . GLY A 1 273 ? 8.389 13.061 25.660 1.00 58.41 273 GLY A N 1
ATOM 2093 C CA . GLY A 1 273 ? 9.428 13.084 26.685 1.00 58.41 273 GLY A CA 1
ATOM 2094 C C . GLY A 1 273 ? 9.934 11.669 26.979 1.00 58.41 273 GLY A C 1
ATOM 2095 O O . GLY A 1 273 ? 9.269 10.696 26.631 1.00 58.41 273 GLY A O 1
ATOM 2096 N N . SER A 1 274 ? 11.083 11.554 27.654 1.00 53.81 274 SER A N 1
ATOM 2097 C CA . SER A 1 274 ? 11.774 10.303 28.038 1.00 53.81 274 SER A CA 1
ATOM 2098 C C . SER A 1 274 ? 10.985 9.359 28.967 1.00 53.81 274 SER A C 1
ATOM 2100 O O . SER A 1 274 ? 11.565 8.469 29.581 1.00 53.81 274 SER A O 1
ATOM 2102 N N . GLN A 1 275 ? 9.677 9.568 29.113 1.00 54.72 275 GLN A N 1
ATOM 2103 C CA . GLN A 1 275 ? 8.791 8.689 29.857 1.00 54.72 275 GLN A CA 1
ATOM 2104 C C . GLN A 1 275 ? 8.587 7.407 29.051 1.00 54.72 275 GLN A C 1
ATOM 2106 O O . GLN A 1 275 ? 8.235 7.460 27.871 1.00 54.72 275 GLN A O 1
ATOM 2111 N N . SER A 1 276 ? 8.802 6.264 29.699 1.00 58.84 276 SER A N 1
ATOM 2112 C CA . SER A 1 276 ? 8.490 4.951 29.141 1.00 58.84 276 SER A CA 1
ATOM 2113 C C . SER A 1 276 ? 7.050 4.928 28.626 1.00 58.84 276 SER A C 1
ATOM 2115 O O . SER A 1 276 ? 6.128 5.312 29.352 1.00 58.84 276 SER A O 1
ATOM 2117 N N . ILE A 1 277 ? 6.858 4.465 27.389 1.00 67.12 277 ILE A N 1
ATOM 2118 C CA . ILE A 1 277 ? 5.542 4.156 26.829 1.00 67.12 277 ILE A CA 1
ATOM 2119 C C . ILE A 1 277 ? 5.001 2.965 27.630 1.00 67.12 277 ILE A C 1
ATOM 2121 O O . ILE A 1 277 ? 5.327 1.821 27.343 1.00 67.12 277 ILE A O 1
ATOM 2125 N N . GLN A 1 278 ? 4.267 3.243 28.703 1.00 72.31 278 GLN A N 1
ATOM 2126 C CA . GLN A 1 278 ? 3.561 2.234 29.487 1.00 72.31 278 GLN A CA 1
ATOM 2127 C C . GLN A 1 278 ? 2.069 2.329 29.187 1.00 72.31 278 GLN A C 1
ATOM 2129 O O . GLN A 1 278 ? 1.521 3.438 29.079 1.00 72.31 278 GLN A O 1
ATOM 2134 N N . GLY A 1 279 ? 1.433 1.165 29.063 1.00 84.50 279 GLY A N 1
ATOM 2135 C CA . GLY A 1 279 ? -0.014 1.061 28.977 1.00 84.50 279 GLY A CA 1
ATOM 2136 C C . GLY A 1 279 ? -0.706 1.675 30.191 1.00 84.50 279 GLY A C 1
ATOM 2137 O O . GLY A 1 279 ? -0.138 1.776 31.281 1.00 84.50 279 GLY A O 1
ATOM 2138 N N . GLY A 1 280 ? -1.930 2.138 29.983 1.00 88.88 280 GLY A N 1
ATOM 2139 C CA . GLY A 1 280 ? -2.743 2.759 31.021 1.00 88.88 280 GLY A CA 1
ATOM 2140 C C . GLY A 1 280 ? -4.162 2.993 30.536 1.00 88.88 280 GLY A C 1
ATOM 2141 O O . GLY A 1 280 ? -4.512 2.572 29.434 1.00 88.88 280 GLY A O 1
ATOM 2142 N N . ASP A 1 281 ? -4.952 3.688 31.344 1.00 91.06 281 ASP A N 1
ATOM 2143 C CA . ASP A 1 281 ? -6.334 3.995 31.004 1.00 91.06 281 ASP A CA 1
ATOM 2144 C C . ASP A 1 281 ? -6.408 5.240 30.114 1.00 91.06 281 ASP A C 1
ATOM 2146 O O . ASP A 1 281 ? -5.822 6.292 30.395 1.00 91.06 281 ASP A O 1
ATOM 2150 N N . TYR A 1 282 ? -7.128 5.105 29.008 1.00 91.62 282 TYR A N 1
ATOM 2151 C CA . TYR A 1 282 ? -7.392 6.164 28.050 1.00 91.62 282 TYR A CA 1
ATOM 2152 C C . TYR A 1 282 ? -8.893 6.283 27.835 1.00 91.62 282 TYR A C 1
ATOM 2154 O O . TYR A 1 282 ? -9.601 5.293 27.687 1.00 91.62 282 TYR A O 1
ATOM 2162 N N . GLU A 1 283 ? -9.376 7.513 27.765 1.00 93.81 283 GLU A N 1
ATOM 2163 C CA . GLU A 1 283 ? -10.672 7.822 27.184 1.00 93.81 283 GLU A CA 1
ATOM 2164 C C . GLU A 1 283 ? -10.507 7.965 25.670 1.00 93.81 283 GLU A C 1
ATOM 2166 O O . GLU A 1 283 ? -9.703 8.777 25.200 1.00 93.81 283 GLU A O 1
ATOM 2171 N N . LEU A 1 284 ? -11.265 7.169 24.922 1.00 93.31 284 LEU A N 1
ATOM 2172 C CA . LEU A 1 284 ? -11.359 7.225 23.473 1.00 93.31 284 LEU A CA 1
ATOM 2173 C C . LEU A 1 284 ? -12.694 7.810 23.035 1.00 93.31 284 LEU A C 1
ATOM 2175 O O . LEU A 1 284 ? -13.734 7.464 23.591 1.00 93.31 284 LEU A O 1
ATOM 2179 N N . GLU A 1 285 ? -12.669 8.624 21.985 1.00 94.94 285 GLU A N 1
ATOM 2180 C CA . GLU A 1 285 ? -13.862 9.151 21.323 1.00 94.94 285 GLU A CA 1
ATOM 2181 C C . GLU A 1 285 ? -13.739 8.967 19.812 1.00 94.94 285 GLU A C 1
ATOM 2183 O O . GLU A 1 285 ? -12.790 9.458 19.195 1.00 94.94 285 GLU A O 1
ATOM 2188 N N . LEU A 1 286 ? -14.704 8.278 19.202 1.00 94.12 286 LEU A N 1
ATOM 2189 C CA . LEU A 1 286 ? -14.770 8.156 17.749 1.00 94.12 286 LEU A CA 1
ATOM 2190 C C . LEU A 1 286 ? -15.207 9.491 17.134 1.00 94.12 286 LEU A C 1
ATOM 2192 O O . LEU A 1 286 ? -16.349 9.916 17.326 1.00 94.12 286 LEU A O 1
ATOM 2196 N N . LEU A 1 287 ? -14.315 10.120 16.365 1.00 93.88 287 LEU A N 1
ATOM 2197 C CA . LEU A 1 287 ? -14.599 11.384 15.684 1.00 93.88 287 LEU A CA 1
ATOM 2198 C C . LEU A 1 287 ? -15.275 11.140 14.333 1.00 93.88 287 LEU A C 1
ATOM 2200 O O . LEU A 1 287 ? -16.330 11.712 14.057 1.00 93.88 287 LEU A O 1
ATOM 2204 N N . TRP A 1 288 ? -14.687 10.271 13.508 1.00 92.94 288 TRP A N 1
ATOM 2205 C CA . TRP A 1 288 ? -15.287 9.821 12.252 1.00 92.94 288 TRP A CA 1
ATOM 2206 C C . TRP A 1 288 ? -14.771 8.442 11.843 1.00 92.94 288 TRP A C 1
ATOM 2208 O O . TRP A 1 288 ? -13.655 8.047 12.185 1.00 92.94 288 TRP A O 1
ATOM 2218 N N . LEU A 1 289 ? -15.613 7.728 11.102 1.00 95.06 289 LEU A N 1
ATOM 2219 C CA . LEU A 1 289 ? -15.318 6.463 10.446 1.00 95.06 289 LEU A CA 1
ATOM 2220 C C . LEU A 1 289 ? -15.817 6.552 9.002 1.00 95.06 289 LEU A C 1
ATOM 2222 O O . LEU A 1 289 ? -16.992 6.828 8.773 1.00 95.06 289 LEU A O 1
ATOM 2226 N N . SER A 1 290 ? -14.941 6.326 8.030 1.00 95.25 290 SER A N 1
ATOM 2227 C CA . SER A 1 290 ? -15.291 6.255 6.613 1.00 95.25 290 SER A CA 1
ATOM 2228 C C . SER A 1 290 ? -15.235 4.818 6.126 1.00 95.25 290 SER A C 1
ATOM 2230 O O . SER A 1 290 ? -14.187 4.177 6.204 1.00 95.25 290 SER A O 1
ATOM 2232 N N . VAL A 1 291 ? -16.364 4.338 5.608 1.00 95.69 291 VAL A N 1
ATOM 2233 C CA . VAL A 1 291 ? -16.551 2.977 5.095 1.00 95.69 291 VAL A CA 1
ATOM 2234 C C . VAL A 1 291 ? -16.971 3.045 3.622 1.00 95.69 291 VAL A C 1
ATOM 2236 O O . VAL A 1 291 ? -17.769 3.913 3.267 1.00 95.69 291 VAL A O 1
ATOM 2239 N N . PRO A 1 292 ? -16.466 2.168 2.742 1.00 95.25 292 PRO A N 1
ATOM 2240 C CA . PRO A 1 292 ? -16.939 2.048 1.367 1.00 95.25 292 PRO A CA 1
ATOM 2241 C C . PRO A 1 292 ? -18.457 1.881 1.249 1.00 95.25 292 PRO A C 1
ATOM 2243 O O . PRO A 1 292 ? -19.061 1.076 1.961 1.00 95.25 292 PRO A O 1
ATOM 2246 N N . ASN A 1 293 ? -19.066 2.591 0.298 1.00 93.88 293 ASN A N 1
ATOM 2247 C CA . ASN A 1 293 ? -20.454 2.356 -0.100 1.00 93.88 293 ASN A CA 1
ATOM 2248 C C . ASN A 1 293 ? -20.512 1.236 -1.150 1.00 93.88 293 ASN A C 1
ATOM 2250 O O . ASN A 1 293 ? -20.741 1.480 -2.333 1.00 93.88 293 ASN A O 1
ATOM 2254 N N . GLN A 1 294 ? -20.201 0.014 -0.725 1.00 94.56 294 GLN A N 1
ATOM 2255 C CA . GLN A 1 294 ? -20.119 -1.160 -1.594 1.00 94.56 294 GLN A CA 1
ATOM 2256 C C . GLN A 1 294 ? -21.096 -2.243 -1.142 1.00 94.56 294 GLN A C 1
ATOM 2258 O O . GLN A 1 294 ? -21.538 -2.268 0.009 1.00 94.56 294 GLN A O 1
ATOM 2263 N N . ILE A 1 295 ? -21.440 -3.146 -2.060 1.00 95.19 295 ILE A N 1
ATOM 2264 C CA . ILE A 1 295 ? -22.297 -4.292 -1.747 1.00 95.19 295 ILE A CA 1
ATOM 2265 C C . ILE A 1 295 ? -21.515 -5.259 -0.854 1.00 95.19 295 ILE A C 1
ATOM 2267 O O . ILE A 1 295 ? -20.401 -5.665 -1.190 1.00 95.19 295 ILE A O 1
ATOM 2271 N N . LEU A 1 296 ? -22.116 -5.632 0.271 1.00 96.56 296 LEU A N 1
ATOM 2272 C CA . LEU A 1 296 ? -21.588 -6.604 1.216 1.00 96.56 296 LEU A CA 1
ATOM 2273 C C . LEU A 1 296 ? -21.756 -8.033 0.686 1.00 96.56 296 LEU A C 1
ATOM 2275 O O . LEU A 1 296 ? -22.813 -8.376 0.152 1.00 96.56 296 LEU A O 1
ATOM 2279 N N . ASP A 1 297 ? -20.744 -8.868 0.916 1.00 95.62 297 ASP A N 1
ATOM 2280 C CA . ASP A 1 297 ? -20.753 -10.319 0.645 1.00 95.62 297 ASP A CA 1
ATOM 2281 C C . ASP A 1 297 ? -21.048 -11.151 1.914 1.00 95.62 297 ASP A C 1
ATOM 2283 O O . ASP A 1 297 ? -20.816 -12.353 1.993 1.00 95.62 297 ASP A O 1
ATOM 2287 N N . VAL A 1 298 ? -21.543 -10.496 2.966 1.00 94.12 298 VAL A N 1
ATOM 2288 C CA . VAL A 1 298 ? -21.779 -11.092 4.289 1.00 94.12 298 VAL A CA 1
ATOM 2289 C C . VAL A 1 298 ? -23.146 -10.697 4.849 1.00 94.12 298 VAL A C 1
ATOM 2291 O O . VAL A 1 298 ? -23.791 -9.759 4.372 1.00 94.12 298 VAL A O 1
ATOM 2294 N N . GLY A 1 299 ? -23.593 -11.410 5.887 1.00 90.81 299 GLY A N 1
ATOM 2295 C CA . GLY A 1 299 ? -24.866 -11.149 6.560 1.00 90.81 299 GLY A CA 1
ATOM 2296 C C . GLY A 1 299 ? -26.064 -11.326 5.622 1.00 90.81 299 GLY A C 1
ATOM 2297 O O . GLY A 1 299 ? -26.191 -12.333 4.929 1.00 90.81 299 GLY A O 1
ATOM 2298 N N . TYR A 1 300 ? -26.944 -10.326 5.579 1.00 92.38 300 TYR A N 1
ATOM 2299 C CA . TYR A 1 300 ? -28.077 -10.271 4.646 1.00 92.38 300 TYR A CA 1
ATOM 2300 C C . TYR A 1 300 ? -27.692 -9.707 3.262 1.00 92.38 300 TYR A C 1
ATOM 2302 O O . TYR A 1 300 ? -28.572 -9.465 2.430 1.00 92.38 300 TYR A O 1
ATOM 2310 N N . GLY A 1 301 ? -26.398 -9.469 3.016 1.00 93.31 301 GLY A N 1
ATOM 2311 C CA . GLY A 1 301 ? -25.884 -8.804 1.821 1.00 93.31 301 GLY A CA 1
ATOM 2312 C C . GLY A 1 301 ? -26.360 -7.353 1.701 1.00 93.31 301 GLY A C 1
ATOM 2313 O O . GLY A 1 301 ? -26.716 -6.709 2.692 1.00 93.31 301 GLY A O 1
ATOM 2314 N N . GLY A 1 302 ? -26.395 -6.844 0.467 1.00 92.62 302 GLY A N 1
ATOM 2315 C CA . GLY A 1 302 ? -26.841 -5.481 0.158 1.00 92.62 302 GLY A CA 1
ATOM 2316 C C . GLY A 1 302 ? -25.834 -4.406 0.571 1.00 92.62 302 GLY A C 1
ATOM 2317 O O . GLY A 1 302 ? -24.672 -4.699 0.814 1.00 92.62 302 GLY A O 1
ATOM 2318 N N . SER A 1 303 ? -26.264 -3.151 0.601 1.00 92.38 303 SER A N 1
ATOM 2319 C CA . SER A 1 303 ? -25.454 -2.005 1.024 1.00 92.38 303 SER A CA 1
ATOM 2320 C C . SER A 1 303 ? -25.497 -1.808 2.545 1.00 92.38 303 SER A C 1
ATOM 2322 O O . SER A 1 303 ? -26.376 -2.326 3.241 1.00 92.38 303 SER A O 1
ATOM 2324 N N . LEU A 1 304 ? -24.530 -1.053 3.074 1.00 92.88 304 LEU A N 1
ATOM 2325 C CA . LEU A 1 304 ? -24.370 -0.825 4.515 1.00 92.88 304 LEU A CA 1
ATOM 2326 C C . LEU A 1 304 ? -25.566 -0.093 5.155 1.00 92.88 304 LEU A C 1
ATOM 2328 O O . LEU A 1 304 ? -25.852 -0.301 6.330 1.00 92.88 304 LEU A O 1
ATOM 2332 N N . ASP A 1 305 ? -26.291 0.715 4.380 1.00 91.19 305 ASP A N 1
ATOM 2333 C CA . ASP A 1 305 ? -27.513 1.431 4.784 1.00 91.19 305 ASP A CA 1
ATOM 2334 C C . ASP A 1 305 ? -28.676 0.508 5.197 1.00 91.19 305 ASP A C 1
ATOM 2336 O O . ASP A 1 305 ? -29.613 0.945 5.864 1.00 91.19 305 ASP A O 1
ATOM 2340 N N . ARG A 1 306 ? -28.617 -0.785 4.851 1.00 92.50 306 ARG A N 1
ATOM 2341 C CA . ARG A 1 306 ? -29.594 -1.796 5.291 1.00 92.50 306 ARG A CA 1
ATOM 2342 C C . ARG A 1 306 ? -29.361 -2.290 6.714 1.00 92.50 306 ARG A C 1
ATOM 2344 O O . ARG A 1 306 ? -30.197 -3.018 7.251 1.00 92.50 306 ARG A O 1
ATOM 2351 N N . TYR A 1 307 ? -28.242 -1.914 7.325 1.00 94.56 307 TYR A N 1
ATOM 2352 C CA . TYR A 1 307 ? -27.895 -2.286 8.688 1.00 94.56 307 TYR A CA 1
ATOM 2353 C C . TYR A 1 307 ? -28.071 -1.067 9.591 1.00 94.56 307 TYR A C 1
ATOM 2355 O O . TYR A 1 307 ? -27.531 -0.013 9.287 1.00 94.56 307 TYR A O 1
ATOM 2363 N N . PRO A 1 308 ? -28.786 -1.174 10.725 1.00 93.81 308 PRO A N 1
ATOM 2364 C CA . PRO A 1 308 ? -29.073 -0.011 11.572 1.00 93.81 308 PRO A CA 1
ATOM 2365 C C . PRO A 1 308 ? -27.828 0.541 12.281 1.00 93.81 308 PRO A C 1
ATOM 2367 O O . PRO A 1 308 ? -27.797 1.689 12.725 1.00 93.81 308 PRO A O 1
ATOM 2370 N N . TYR A 1 309 ? -26.815 -0.300 12.464 1.00 95.25 309 TYR A N 1
ATOM 2371 C CA . TYR A 1 309 ? -25.542 0.050 13.070 1.00 95.25 309 TYR A CA 1
ATOM 2372 C C . TYR A 1 309 ? -24.490 -0.985 12.689 1.00 95.25 309 TYR A C 1
ATOM 2374 O O . TYR A 1 309 ? -24.816 -2.120 12.336 1.00 95.25 309 TYR A O 1
ATOM 2382 N N . ILE A 1 310 ? -23.234 -0.599 12.861 1.00 96.12 310 ILE A N 1
ATOM 2383 C CA . ILE A 1 310 ? -22.083 -1.493 12.839 1.00 96.12 310 ILE A CA 1
ATOM 2384 C C . ILE A 1 310 ? -21.312 -1.378 14.147 1.00 96.12 310 ILE A C 1
ATOM 2386 O O . ILE A 1 310 ? -21.474 -0.424 14.917 1.00 96.12 310 ILE A O 1
ATOM 2390 N N . TYR A 1 311 ? -20.473 -2.364 14.409 1.00 96.88 311 TYR A N 1
ATOM 2391 C CA . TYR A 1 311 ? -19.566 -2.365 15.538 1.00 96.88 311 TYR A CA 1
ATOM 2392 C C . TYR A 1 311 ? -18.146 -2.066 15.078 1.00 96.88 311 TYR A C 1
ATOM 2394 O O . TYR A 1 311 ? -17.701 -2.554 14.046 1.00 96.88 311 TYR A O 1
ATOM 2402 N N . CYS A 1 312 ? -17.440 -1.263 15.869 1.00 95.56 312 CYS A N 1
ATOM 2403 C CA . CYS A 1 312 ? -16.025 -0.982 15.694 1.00 95.56 312 CYS A CA 1
ATOM 2404 C C . CYS A 1 312 ? -15.267 -1.449 16.936 1.00 95.56 312 CYS A C 1
ATOM 2406 O O . CYS A 1 312 ? -15.558 -1.027 18.065 1.00 95.56 312 CYS A O 1
ATOM 2408 N N . SER A 1 313 ? -14.275 -2.300 16.706 1.00 94.38 313 SER A N 1
ATOM 2409 C CA . SER A 1 313 ? -13.405 -2.867 17.731 1.00 94.38 313 SER A CA 1
ATOM 2410 C C . SER A 1 313 ? -11.989 -2.329 17.554 1.00 94.38 313 SER A C 1
ATOM 2412 O O . SER A 1 313 ? -11.486 -2.249 16.434 1.00 94.38 313 SER A O 1
ATOM 2414 N N . LEU A 1 314 ? -11.353 -1.956 18.665 1.00 91.81 314 LEU A N 1
ATOM 2415 C CA . LEU A 1 314 ? -9.980 -1.458 18.688 1.00 91.81 314 LEU A CA 1
ATOM 2416 C C . LEU A 1 314 ? -9.261 -1.982 19.941 1.00 91.81 314 LEU A C 1
ATOM 2418 O O . LEU A 1 314 ? -9.600 -1.591 21.051 1.00 91.81 314 LEU A O 1
ATOM 2422 N N . TYR A 1 315 ? -8.297 -2.890 19.818 1.00 89.06 315 TYR A N 1
ATOM 2423 C CA . TYR A 1 315 ? -7.692 -3.521 21.005 1.00 89.06 315 TYR A CA 1
ATOM 2424 C C . TYR A 1 315 ? -6.225 -3.907 20.807 1.00 89.06 315 TYR A C 1
ATOM 2426 O O . TYR A 1 315 ? -5.745 -3.992 19.684 1.00 89.06 315 TYR A O 1
ATOM 2434 N N . THR A 1 316 ? -5.495 -4.133 21.901 1.00 86.31 316 THR A N 1
ATOM 2435 C CA . THR A 1 316 ? -4.070 -4.517 21.889 1.00 86.31 316 THR A CA 1
ATOM 2436 C C . THR A 1 316 ? -3.875 -6.015 22.157 1.00 86.31 316 THR A C 1
ATOM 2438 O O . THR A 1 316 ? -4.700 -6.641 22.817 1.00 86.31 316 THR A O 1
ATOM 2441 N N . GLY A 1 317 ? -2.803 -6.612 21.625 1.00 68.44 317 GLY A N 1
ATOM 2442 C CA . GLY A 1 317 ? -2.678 -8.072 21.468 1.00 68.44 317 GLY A CA 1
ATOM 2443 C C . GLY A 1 317 ? -2.358 -8.936 22.696 1.00 68.44 317 GLY A C 1
ATOM 2444 O O . GLY A 1 317 ? -2.683 -10.121 22.677 1.00 68.44 317 GLY A O 1
ATOM 2445 N N . ILE A 1 318 ? -1.716 -8.423 23.751 1.00 56.28 318 ILE A N 1
ATOM 2446 C CA . ILE A 1 318 ? -1.194 -9.300 24.830 1.00 56.28 318 ILE A CA 1
ATOM 2447 C C . ILE A 1 318 ? -2.267 -9.654 25.864 1.00 56.28 318 ILE A C 1
ATOM 2449 O O . ILE A 1 318 ? -2.166 -10.643 26.587 1.00 56.28 318 ILE A O 1
ATOM 2453 N N . THR A 1 319 ? -3.362 -8.913 25.871 1.00 53.06 319 THR A N 1
ATOM 2454 C CA . THR A 1 319 ? -4.511 -9.175 26.718 1.00 53.06 319 THR A CA 1
ATOM 2455 C C . THR A 1 319 ? -5.719 -8.631 25.988 1.00 53.06 319 THR A C 1
ATOM 2457 O O . THR A 1 319 ? -5.697 -7.477 25.575 1.00 53.06 319 THR A O 1
ATOM 2460 N N . ASN A 1 320 ? -6.803 -9.396 25.880 1.00 57.03 320 ASN A N 1
ATOM 2461 C CA . ASN A 1 320 ? -8.123 -8.823 25.610 1.00 57.03 320 ASN A CA 1
ATOM 2462 C C . ASN A 1 320 ? -8.545 -7.927 26.808 1.00 57.03 320 ASN A C 1
ATOM 2464 O O . ASN A 1 320 ? -9.548 -8.189 27.461 1.00 57.03 320 ASN A O 1
ATOM 2468 N N . THR A 1 321 ? -7.735 -6.936 27.188 1.00 60.41 321 THR A N 1
ATOM 2469 C CA . THR A 1 321 ? -7.921 -6.052 28.346 1.00 60.41 321 THR A CA 1
ATOM 2470 C C . THR A 1 321 ? -9.134 -5.162 28.160 1.00 60.41 321 THR A C 1
ATOM 2472 O O . THR A 1 321 ? -9.772 -4.776 29.132 1.00 60.41 321 THR A O 1
ATOM 2475 N N . THR A 1 322 ? -9.488 -4.878 26.911 1.00 63.94 322 THR A N 1
ATOM 2476 C CA . THR A 1 322 ? -10.745 -4.256 26.516 1.00 63.94 322 THR A CA 1
ATOM 2477 C C . THR A 1 322 ? -11.790 -5.311 26.213 1.00 63.94 322 THR A C 1
ATOM 2479 O O . THR A 1 322 ? -12.139 -5.559 25.060 1.00 63.94 322 THR A O 1
ATOM 2482 N N . GLN A 1 323 ? -12.300 -5.944 27.264 1.00 73.25 323 GLN A N 1
ATOM 2483 C CA . GLN A 1 323 ? -13.513 -6.740 27.161 1.00 73.25 323 GLN A CA 1
ATOM 2484 C C . GLN A 1 323 ? -14.690 -6.020 27.798 1.00 73.25 323 GLN A C 1
ATOM 2486 O O . GLN A 1 323 ? -14.545 -5.358 28.821 1.00 73.25 323 GLN A O 1
ATOM 2491 N N . GLN A 1 324 ? -15.863 -6.183 27.184 1.00 79.56 324 GLN A N 1
ATOM 2492 C CA . GLN A 1 324 ? -17.154 -5.781 27.752 1.00 79.56 324 GLN A CA 1
ATOM 2493 C C . GLN A 1 324 ? -17.257 -4.284 28.083 1.00 79.56 324 GLN A C 1
ATOM 2495 O O . GLN A 1 324 ? -17.935 -3.890 29.027 1.00 79.56 324 GLN A O 1
ATOM 2500 N N . VAL A 1 325 ? -16.623 -3.439 27.265 1.00 86.25 325 VAL A N 1
ATOM 2501 C CA . VAL A 1 325 ? -16.735 -1.974 27.360 1.00 86.25 325 VAL A CA 1
ATOM 2502 C C . VAL A 1 325 ? -18.196 -1.529 27.192 1.00 86.25 325 VAL A C 1
ATOM 2504 O O . VAL A 1 325 ? -18.658 -0.594 27.842 1.00 86.25 325 VAL A O 1
ATOM 2507 N N . LEU A 1 326 ? -18.951 -2.240 26.350 1.00 89.31 326 LEU A N 1
ATOM 2508 C CA . LEU A 1 326 ? -20.377 -2.021 26.148 1.00 89.31 326 LEU A CA 1
ATOM 2509 C C . LEU A 1 326 ? -21.216 -3.026 26.941 1.00 89.31 326 LEU A C 1
ATOM 2511 O O . LEU A 1 326 ? -21.142 -4.235 26.713 1.00 89.31 326 LEU A O 1
ATOM 2515 N N . TYR A 1 327 ? -22.113 -2.508 27.780 1.00 91.06 327 TYR A N 1
ATOM 2516 C CA . TYR A 1 327 ? -23.202 -3.295 28.351 1.00 91.06 327 TYR A CA 1
ATOM 2517 C C . TYR A 1 327 ? -24.254 -3.564 27.274 1.00 91.06 327 TYR A C 1
ATOM 2519 O O . TYR A 1 327 ? -24.956 -2.660 26.817 1.00 91.06 327 TYR A O 1
ATOM 2527 N N . SER A 1 328 ? -24.358 -4.818 26.850 1.00 92.81 328 SER A N 1
ATOM 2528 C CA . SER A 1 328 ? -25.326 -5.257 25.853 1.00 92.81 328 SER A CA 1
ATOM 2529 C C . SER A 1 328 ? -25.792 -6.675 26.152 1.00 92.81 328 SER A C 1
ATOM 2531 O O . SER A 1 328 ? -25.086 -7.455 26.783 1.00 92.81 328 SER A O 1
ATOM 2533 N N . ASN A 1 329 ? -26.984 -7.015 25.673 1.00 93.25 329 ASN A N 1
ATOM 2534 C CA . ASN A 1 329 ? -27.467 -8.392 25.609 1.00 93.25 329 ASN A CA 1
ATOM 2535 C C . ASN A 1 329 ? -27.051 -9.101 24.306 1.00 93.25 329 ASN A C 1
ATOM 2537 O O . ASN A 1 329 ? -27.395 -10.265 24.116 1.00 93.25 329 ASN A O 1
ATOM 2541 N N . ASN A 1 330 ? -26.351 -8.409 23.401 1.00 94.44 330 ASN A N 1
ATOM 2542 C CA . ASN A 1 330 ? -25.808 -9.002 22.190 1.00 94.44 330 ASN A CA 1
ATOM 2543 C C . ASN A 1 330 ? -24.478 -9.721 22.519 1.00 94.44 330 ASN A C 1
ATOM 2545 O O . ASN A 1 330 ? -23.537 -9.063 22.964 1.00 94.44 330 ASN A O 1
ATOM 2549 N N . PRO A 1 331 ? -24.356 -11.046 22.299 1.00 93.94 331 PRO A N 1
ATOM 2550 C CA . PRO A 1 331 ? -23.153 -11.806 22.658 1.00 93.94 331 PRO A CA 1
ATOM 2551 C C . PRO A 1 331 ? -21.899 -11.390 21.872 1.00 93.94 331 PRO A C 1
ATOM 2553 O O . PRO A 1 331 ? -20.779 -11.669 22.304 1.00 93.94 331 PRO A O 1
ATOM 2556 N N . TYR A 1 332 ? -22.064 -10.699 20.744 1.00 93.25 332 TYR A N 1
ATOM 2557 C CA . TYR A 1 332 ? -20.965 -10.288 19.873 1.00 93.25 332 TYR A CA 1
ATOM 2558 C C . TYR A 1 332 ? -20.298 -8.969 20.299 1.00 93.25 332 TYR A C 1
ATOM 2560 O O . TYR A 1 332 ? -19.358 -8.520 19.652 1.00 93.25 332 TYR A O 1
ATOM 2568 N N . THR A 1 333 ? -20.713 -8.350 21.413 1.00 93.38 333 THR A N 1
ATOM 2569 C CA . THR A 1 333 ? -20.153 -7.059 21.868 1.00 93.38 333 THR A CA 1
ATOM 2570 C C . THR A 1 333 ? -18.914 -7.178 22.747 1.00 93.38 333 THR A C 1
ATOM 2572 O O . THR A 1 333 ? -18.416 -6.168 23.239 1.00 93.38 333 THR A O 1
ATOM 2575 N N . SER A 1 334 ? -18.401 -8.390 22.970 1.00 89.88 334 SER A N 1
ATOM 2576 C CA . SER A 1 334 ? -17.321 -8.631 23.937 1.00 89.88 334 SER A CA 1
ATOM 2577 C C . SER A 1 334 ? -16.047 -7.824 23.664 1.00 89.88 334 SER A C 1
ATOM 2579 O O . SER A 1 334 ? -15.396 -7.437 24.626 1.00 89.88 334 SER A O 1
ATOM 2581 N N . LYS A 1 335 ? -15.720 -7.531 22.399 1.00 89.94 335 LYS A N 1
ATOM 2582 C CA . LYS A 1 335 ? -14.528 -6.760 21.980 1.00 89.94 335 LYS A CA 1
ATOM 2583 C C . LYS A 1 335 ? -14.851 -5.368 21.425 1.00 89.94 335 LYS A C 1
ATOM 2585 O O . LYS A 1 335 ? -13.959 -4.643 20.989 1.00 89.94 335 LYS A O 1
ATOM 2590 N N . VAL A 1 336 ? -16.131 -5.014 21.398 1.00 93.38 336 VAL A N 1
ATOM 2591 C CA . VAL A 1 336 ? -16.613 -3.812 20.723 1.00 93.38 336 VAL A CA 1
ATOM 2592 C C . VAL A 1 336 ? -16.413 -2.599 21.618 1.00 93.38 336 VAL A C 1
ATOM 2594 O O . VAL A 1 336 ? -16.798 -2.613 22.787 1.00 93.38 336 VAL A O 1
ATOM 2597 N N . ILE A 1 337 ? -15.878 -1.526 21.038 1.00 93.62 337 ILE A N 1
ATOM 2598 C CA . ILE A 1 337 ? -15.731 -0.234 21.717 1.00 93.62 337 ILE A CA 1
ATOM 2599 C C . ILE A 1 337 ? -16.825 0.725 21.269 1.00 93.62 337 ILE A C 1
ATOM 2601 O O . ILE A 1 337 ? -17.498 1.330 22.102 1.00 93.62 337 ILE A O 1
ATOM 2605 N N . PHE A 1 338 ? -17.055 0.841 19.962 1.00 95.06 338 PHE A N 1
ATOM 2606 C CA . PHE A 1 338 ? -18.058 1.760 19.435 1.00 95.06 338 PHE A CA 1
ATOM 2607 C C . PHE A 1 338 ? -19.184 1.000 18.742 1.00 95.06 338 PHE A C 1
ATOM 2609 O O . PHE A 1 338 ? -18.951 0.156 17.878 1.00 95.06 338 PHE A O 1
ATOM 2616 N N . LYS A 1 339 ? -20.423 1.346 19.095 1.00 95.25 339 LYS A N 1
ATOM 2617 C CA . LYS A 1 339 ? -21.609 1.049 18.291 1.00 95.25 339 LYS A CA 1
ATOM 2618 C C . LYS A 1 339 ? -21.875 2.265 17.411 1.00 95.25 339 LYS A C 1
ATOM 2620 O O . LYS A 1 339 ? -22.256 3.314 17.924 1.00 95.25 339 LYS A O 1
ATOM 2625 N N . VAL A 1 340 ? -21.640 2.129 16.111 1.00 94.88 340 VAL A N 1
ATOM 2626 C CA . VAL A 1 340 ? -21.707 3.234 15.154 1.00 94.88 340 VAL A CA 1
ATOM 2627 C C . VAL A 1 340 ? -23.023 3.138 14.386 1.00 94.88 340 VAL A C 1
ATOM 2629 O O . VAL A 1 340 ? -23.205 2.189 13.622 1.00 94.88 340 VAL A O 1
ATOM 2632 N N . PRO A 1 341 ? -23.974 4.057 14.609 1.00 94.12 341 PRO A N 1
ATOM 2633 C CA . PRO A 1 341 ? -25.255 4.012 13.923 1.00 94.12 341 PRO A CA 1
ATOM 2634 C C . PRO A 1 341 ? -25.100 4.410 12.450 1.00 94.12 341 PRO A C 1
ATOM 2636 O O . PRO A 1 341 ? -24.293 5.278 12.112 1.00 94.12 341 PRO A O 1
ATOM 2639 N N . VAL A 1 342 ? -25.892 3.786 11.582 1.00 92.88 342 VAL A N 1
ATOM 2640 C CA . VAL A 1 342 ? -25.933 4.085 10.146 1.00 92.88 342 VAL A CA 1
ATOM 2641 C C . VAL A 1 342 ? -27.225 4.862 9.891 1.00 92.88 342 VAL A C 1
ATOM 2643 O O . VAL A 1 342 ? -28.294 4.286 9.727 1.00 92.88 342 VAL A O 1
ATOM 2646 N N . ASN A 1 343 ? -27.142 6.191 9.985 1.00 80.44 343 ASN A N 1
ATOM 2647 C CA . ASN A 1 343 ? -28.322 7.055 10.132 1.00 80.44 343 ASN A CA 1
ATOM 2648 C C . ASN A 1 343 ? -28.781 7.762 8.849 1.00 80.44 343 ASN A C 1
ATOM 2650 O O . ASN A 1 343 ? -29.810 8.435 8.876 1.00 80.44 343 ASN A O 1
ATOM 2654 N N . GLU A 1 344 ? -28.039 7.665 7.747 1.00 73.88 344 GLU A N 1
ATOM 2655 C CA . GLU A 1 344 ? -28.307 8.453 6.541 1.00 73.88 344 GLU A CA 1
ATOM 2656 C C . GLU A 1 344 ? -28.479 7.550 5.319 1.00 73.88 344 GLU A C 1
ATOM 2658 O O . GLU A 1 344 ? -27.790 6.545 5.169 1.00 73.88 344 GLU A O 1
ATOM 2663 N N . TYR A 1 345 ? -29.411 7.917 4.435 1.00 71.94 345 TYR A N 1
ATOM 2664 C CA . TYR A 1 345 ? -29.433 7.374 3.082 1.00 71.94 345 TYR A CA 1
ATOM 2665 C C . TYR A 1 345 ? -28.277 8.014 2.323 1.00 71.94 345 TYR A C 1
ATOM 2667 O O . TYR A 1 345 ? -28.286 9.215 2.035 1.00 71.94 345 TYR A O 1
ATOM 2675 N N . PHE A 1 346 ? -27.262 7.216 2.036 1.00 70.69 346 PHE A N 1
ATOM 2676 C CA . PHE A 1 346 ? -26.125 7.646 1.245 1.00 70.69 346 PHE A CA 1
ATOM 2677 C C . PHE A 1 346 ? -26.569 7.569 -0.213 1.00 70.69 346 PHE A C 1
ATOM 2679 O O . PHE A 1 346 ? -26.974 6.509 -0.678 1.00 70.69 346 PHE A O 1
ATOM 2686 N N . GLY A 1 347 ? -26.598 8.704 -0.914 1.00 74.44 347 GLY A N 1
ATOM 2687 C CA . GLY A 1 347 ? -26.877 8.718 -2.353 1.00 74.44 347 GLY A CA 1
ATOM 2688 C C . GLY A 1 347 ? -25.778 7.997 -3.148 1.00 74.44 347 GLY A C 1
ATOM 2689 O O . GLY A 1 347 ? -25.115 7.090 -2.655 1.00 74.44 347 GLY A O 1
ATOM 2690 N N . ASP A 1 348 ? -25.499 8.458 -4.365 1.00 79.06 348 ASP A N 1
ATOM 2691 C CA . ASP A 1 348 ? -24.458 7.870 -5.226 1.00 79.06 348 ASP A CA 1
ATOM 2692 C C . ASP A 1 348 ? -23.017 8.244 -4.787 1.00 79.06 348 ASP A C 1
ATOM 2694 O O . ASP A 1 348 ? -22.151 8.546 -5.611 1.00 79.06 348 ASP A O 1
ATOM 2698 N N . THR A 1 349 ? -22.735 8.289 -3.480 1.00 88.75 349 THR A N 1
ATOM 2699 C CA . THR A 1 349 ? -21.390 8.545 -2.949 1.00 88.75 349 THR A CA 1
ATOM 2700 C C . THR A 1 349 ? -20.591 7.251 -2.871 1.00 88.75 349 THR A C 1
ATOM 2702 O O . THR A 1 349 ? -21.110 6.215 -2.470 1.00 88.75 349 THR A O 1
ATOM 2705 N N . SER A 1 350 ? -19.295 7.303 -3.196 1.00 88.88 350 SER A N 1
ATOM 2706 C CA . SER A 1 350 ? -18.410 6.128 -3.107 1.00 88.88 350 SER A CA 1
ATOM 2707 C C . SER A 1 350 ? -18.110 5.696 -1.666 1.00 88.88 350 SER A C 1
ATOM 2709 O O . SER A 1 350 ? -17.722 4.555 -1.435 1.00 88.88 350 SER A O 1
ATOM 2711 N N . PHE A 1 351 ? -18.283 6.600 -0.698 1.00 92.50 351 PHE A N 1
ATOM 2712 C CA . PHE A 1 351 ? -18.013 6.356 0.717 1.00 92.50 351 PHE A CA 1
ATOM 2713 C C . PHE A 1 351 ? -19.150 6.856 1.597 1.00 92.50 351 PHE A C 1
ATOM 2715 O O . PHE A 1 351 ? -19.846 7.823 1.273 1.00 92.50 351 PHE A O 1
ATOM 2722 N N . ILE A 1 352 ? -19.267 6.192 2.739 1.00 92.00 352 ILE A N 1
ATOM 2723 C CA . ILE A 1 352 ? -20.170 6.468 3.840 1.00 92.00 352 ILE A CA 1
ATOM 2724 C C . ILE A 1 352 ? -19.328 7.009 4.991 1.00 92.00 352 ILE A C 1
ATOM 2726 O O . ILE A 1 352 ? -18.492 6.297 5.544 1.00 92.00 352 ILE A O 1
ATOM 2730 N N . THR A 1 353 ? -19.539 8.270 5.365 1.00 90.62 353 THR A N 1
ATOM 2731 C CA . THR A 1 353 ? -18.892 8.851 6.547 1.00 90.62 353 THR A CA 1
ATOM 2732 C C . THR A 1 353 ? -19.840 8.784 7.733 1.00 90.62 353 THR A C 1
ATOM 2734 O O . THR A 1 353 ? -20.784 9.565 7.845 1.00 90.62 353 THR A O 1
ATOM 2737 N N . LEU A 1 354 ? -19.553 7.867 8.649 1.00 88.50 354 LEU A N 1
ATOM 2738 C CA . LEU A 1 354 ? -20.249 7.730 9.914 1.00 88.50 354 LEU A CA 1
ATOM 2739 C C . LEU A 1 354 ? -19.598 8.671 10.929 1.00 88.50 354 LEU A C 1
ATOM 2741 O O . LEU A 1 354 ? -18.493 8.447 11.429 1.00 88.50 354 LEU A O 1
ATOM 2745 N N . LYS A 1 355 ? -20.302 9.765 11.198 1.00 79.19 355 LYS A N 1
ATOM 2746 C CA . LYS A 1 355 ? -19.969 10.769 12.208 1.00 79.19 355 LYS A CA 1
ATOM 2747 C C . LYS A 1 355 ? -21.034 10.728 13.301 1.00 79.19 355 LYS A C 1
ATOM 2749 O O . LYS A 1 355 ? -22.134 10.237 13.074 1.00 79.19 355 LYS A O 1
ATOM 2754 N N . ASP A 1 356 ? -20.715 11.277 14.466 1.00 66.94 356 ASP A N 1
ATOM 2755 C CA . ASP A 1 356 ? -21.698 11.543 15.528 1.00 66.94 356 ASP A CA 1
ATOM 2756 C C . ASP A 1 356 ? -22.108 10.352 16.416 1.00 66.94 356 ASP A C 1
ATOM 2758 O O . ASP A 1 356 ? -23.181 10.363 17.014 1.00 66.94 356 ASP A O 1
ATOM 2762 N N . SER A 1 357 ? -21.239 9.349 16.604 1.00 71.19 357 SER A N 1
ATOM 2763 C CA . SER A 1 357 ? -21.481 8.380 17.691 1.00 71.19 357 SER A CA 1
ATOM 2764 C C . SER A 1 357 ? -21.447 9.058 19.069 1.00 71.19 357 SER A C 1
ATOM 2766 O O . SER A 1 357 ? -22.112 8.589 19.992 1.00 71.19 357 SER A O 1
ATOM 2768 N N . LYS A 1 358 ? -20.647 10.138 19.213 1.00 78.50 358 LYS A N 1
ATOM 2769 C CA . LYS A 1 358 ? -20.312 10.832 20.478 1.00 78.50 358 LYS A CA 1
ATOM 2770 C C . LYS A 1 358 ? -19.959 9.873 21.624 1.00 78.50 358 LYS A C 1
ATOM 2772 O O . LYS A 1 358 ? -20.005 10.241 22.798 1.00 78.50 358 LYS A O 1
ATOM 2777 N N . ALA A 1 359 ? -19.627 8.630 21.288 1.00 83.69 359 ALA A N 1
ATOM 2778 C CA . ALA A 1 359 ? -19.417 7.572 22.244 1.00 83.69 359 ALA A CA 1
ATOM 2779 C C . ALA A 1 359 ? -18.009 7.738 22.799 1.00 83.69 359 ALA A C 1
ATOM 2781 O O . ALA A 1 359 ? -17.024 7.631 22.067 1.00 83.69 359 ALA A O 1
ATOM 2782 N N . LYS A 1 360 ? -17.941 8.019 24.099 1.00 92.88 360 LYS A N 1
ATOM 2783 C CA . LYS A 1 360 ? -16.700 8.031 24.861 1.00 92.88 360 LYS A CA 1
ATOM 2784 C C . LYS A 1 360 ? -16.586 6.727 25.615 1.00 92.88 360 LYS A C 1
ATOM 2786 O O . LYS A 1 360 ? -17.536 6.335 26.287 1.00 92.88 360 LYS A O 1
ATOM 2791 N N . GLN A 1 361 ? -15.444 6.070 25.494 1.00 93.38 361 GLN A N 1
ATOM 2792 C CA . GLN A 1 361 ? -15.175 4.823 26.191 1.00 93.38 361 GLN A CA 1
ATOM 2793 C C . GLN A 1 361 ? -13.841 4.893 26.905 1.00 93.38 361 GLN A C 1
ATOM 2795 O O . GLN A 1 361 ? -12.850 5.340 26.332 1.00 93.38 361 GLN A O 1
ATOM 2800 N N . THR A 1 362 ? -13.812 4.430 28.148 1.00 92.44 362 THR A N 1
ATOM 2801 C CA . THR A 1 362 ? -12.567 4.260 28.890 1.00 92.44 362 THR A CA 1
ATOM 2802 C C . THR A 1 362 ? -12.034 2.864 28.641 1.00 92.44 362 THR A C 1
ATOM 2804 O O . THR A 1 362 ? -12.727 1.878 28.888 1.00 92.44 362 THR A O 1
ATOM 2807 N N . ILE A 1 363 ? -10.804 2.787 28.150 1.00 91.50 363 ILE A N 1
ATOM 2808 C CA . ILE A 1 363 ? -10.136 1.533 27.850 1.00 91.50 363 ILE A CA 1
ATOM 2809 C C . ILE A 1 363 ? -8.712 1.502 28.383 1.00 91.50 363 ILE A C 1
ATOM 2811 O O . ILE A 1 363 ? -8.033 2.526 28.415 1.00 91.50 363 ILE A O 1
ATOM 2815 N N . TYR A 1 364 ? -8.225 0.307 28.703 1.00 90.12 364 TYR A N 1
ATOM 2816 C CA . TYR A 1 364 ? -6.795 0.093 28.851 1.00 90.12 364 TYR A CA 1
ATOM 2817 C C . TYR A 1 364 ? -6.155 0.001 27.462 1.00 90.12 364 TYR A C 1
ATOM 2819 O O . TYR A 1 364 ? -6.500 -0.881 26.673 1.00 90.12 364 TYR A O 1
ATOM 2827 N N . PHE A 1 365 ? -5.228 0.907 27.163 1.00 87.38 365 PHE A N 1
ATOM 2828 C CA . PHE A 1 365 ? -4.504 0.949 25.895 1.00 87.38 365 PHE A CA 1
ATOM 2829 C C . PHE A 1 365 ? -2.998 0.945 26.153 1.00 87.38 365 PHE A C 1
ATOM 2831 O O . PHE A 1 365 ? -2.480 1.777 26.904 1.00 87.38 365 PHE A O 1
ATOM 2838 N N . ASP A 1 366 ? -2.297 0.013 25.506 1.00 86.19 366 ASP A N 1
ATOM 2839 C CA . ASP A 1 366 ? -0.841 -0.088 25.534 1.00 86.19 366 ASP A CA 1
ATOM 2840 C C . ASP A 1 366 ? -0.240 0.348 24.186 1.00 86.19 366 ASP A C 1
ATOM 2842 O O . ASP A 1 366 ? -0.226 -0.432 23.231 1.00 86.19 366 ASP A O 1
ATOM 2846 N N . PRO A 1 367 ? 0.308 1.576 24.090 1.00 79.94 367 PRO A N 1
ATOM 2847 C CA . PRO A 1 367 ? 0.959 2.058 22.881 1.00 79.94 367 PRO A CA 1
ATOM 2848 C C . PRO A 1 367 ? 2.316 1.396 22.615 1.00 79.94 367 PRO A C 1
ATOM 2850 O O . PRO A 1 367 ? 3.046 1.889 21.761 1.00 79.94 367 PRO A O 1
ATOM 2853 N N . SER A 1 368 ? 2.695 0.341 23.336 1.00 79.25 368 SER A N 1
ATOM 2854 C CA . SER A 1 368 ? 3.829 -0.525 22.992 1.00 79.25 368 SER A CA 1
ATOM 2855 C C . SER A 1 368 ? 3.398 -1.847 22.339 1.00 79.25 368 SER A C 1
ATOM 2857 O O . SER A 1 368 ? 4.209 -2.745 22.112 1.00 79.25 368 SER A O 1
ATOM 2859 N N . GLN A 1 369 ? 2.109 -2.007 22.050 1.00 84.62 369 GLN A N 1
ATOM 2860 C CA . GLN A 1 369 ? 1.579 -3.212 21.427 1.00 84.62 369 GLN A CA 1
ATOM 2861 C C . GLN A 1 369 ? 0.940 -2.901 20.084 1.00 84.62 369 GLN A C 1
ATOM 2863 O O . GLN A 1 369 ? 0.478 -1.784 19.833 1.00 84.62 369 GLN A O 1
ATOM 2868 N N . ASP A 1 370 ? 0.914 -3.927 19.240 1.00 87.31 370 ASP A N 1
ATOM 2869 C CA . ASP A 1 370 ? 0.152 -3.935 18.002 1.00 87.31 370 ASP A CA 1
ATOM 2870 C C . ASP A 1 370 ? -1.334 -3.723 18.292 1.00 87.31 370 ASP A C 1
ATOM 2872 O O . ASP A 1 370 ? -1.887 -4.241 19.270 1.00 87.31 370 ASP A O 1
ATOM 2876 N N . LEU A 1 371 ? -1.964 -2.952 17.414 1.00 89.44 371 LEU A N 1
ATOM 2877 C CA . LEU A 1 371 ? -3.339 -2.517 17.538 1.00 89.44 371 LEU A CA 1
ATOM 2878 C C . LEU A 1 371 ? -4.199 -3.236 16.505 1.00 89.44 371 LEU A C 1
ATOM 2880 O O . LEU A 1 371 ? -4.002 -3.093 15.302 1.00 89.44 371 LEU A O 1
ATOM 2884 N N . PHE A 1 372 ? -5.159 -4.009 16.982 1.00 92.69 372 PHE A N 1
ATOM 2885 C CA . PHE A 1 372 ? -6.133 -4.725 16.177 1.00 92.69 372 PHE A CA 1
ATOM 2886 C C . PHE A 1 372 ? -7.319 -3.813 15.912 1.00 92.69 372 PHE A C 1
ATOM 2888 O O . PHE A 1 372 ? -7.864 -3.217 16.843 1.00 92.69 372 PHE A O 1
ATOM 2895 N N . PHE A 1 373 ? -7.712 -3.734 14.650 1.00 95.00 373 PHE A N 1
ATOM 2896 C CA . PHE A 1 373 ? -8.872 -2.997 14.189 1.00 95.00 373 PHE A CA 1
ATOM 2897 C C . PHE A 1 373 ? -9.833 -3.961 13.487 1.00 95.00 373 PHE A C 1
ATOM 2899 O O . PHE A 1 373 ? -9.400 -4.767 12.662 1.00 95.00 373 PHE A O 1
ATOM 2906 N N . GLU A 1 374 ? -11.127 -3.862 13.792 1.00 96.75 374 GLU A N 1
ATOM 2907 C CA . GLU A 1 374 ? -12.160 -4.686 13.160 1.00 96.75 374 GLU A CA 1
ATOM 2908 C C . GLU A 1 374 ? -13.506 -3.950 13.071 1.00 96.75 374 GLU A C 1
ATOM 2910 O O . GLU A 1 374 ? -13.947 -3.340 14.053 1.00 96.75 374 GLU A O 1
ATOM 2915 N N . LEU A 1 375 ? -14.177 -4.054 11.919 1.00 97.31 375 LEU A N 1
ATOM 2916 C CA . LEU A 1 375 ? -15.578 -3.671 11.739 1.00 97.31 375 LEU A CA 1
ATOM 2917 C C . LEU A 1 375 ? -16.457 -4.906 11.562 1.00 97.31 375 LEU A C 1
ATOM 2919 O O . LEU A 1 375 ? -16.207 -5.735 10.685 1.00 97.31 375 LEU A O 1
ATOM 2923 N N . THR A 1 376 ? -17.526 -4.996 12.351 1.00 97.94 376 THR A N 1
ATOM 2924 C CA . THR A 1 376 ? -18.479 -6.111 12.284 1.00 97.94 376 THR A CA 1
ATOM 2925 C C . THR A 1 376 ? -19.923 -5.645 12.159 1.00 97.94 376 THR A C 1
ATOM 2927 O O . THR A 1 376 ? -20.306 -4.548 12.579 1.00 97.94 376 THR A O 1
ATOM 2930 N N . LEU A 1 377 ? -20.743 -6.506 11.563 1.00 97.69 377 LEU A N 1
ATOM 2931 C CA . LEU A 1 377 ? -22.194 -6.392 11.535 1.00 97.69 377 LEU A CA 1
ATOM 2932 C C . LEU A 1 377 ? -22.799 -6.691 12.923 1.00 97.69 377 LEU A C 1
ATOM 2934 O O . LEU A 1 377 ? -22.121 -7.229 13.803 1.00 97.69 377 LEU A O 1
ATOM 2938 N N . PRO A 1 378 ? -24.094 -6.386 13.149 1.00 96.81 378 PRO A N 1
ATOM 2939 C CA . PRO A 1 378 ? -24.773 -6.683 14.413 1.00 96.81 378 PRO A CA 1
ATOM 2940 C C . PRO A 1 378 ? -24.719 -8.150 14.867 1.00 96.81 378 PRO A C 1
ATOM 2942 O O . PRO A 1 378 ? -24.858 -8.418 16.060 1.00 96.81 378 PRO A O 1
ATOM 2945 N N . ASP A 1 379 ? -24.534 -9.087 13.939 1.00 96.06 379 ASP A N 1
ATOM 2946 C CA . ASP A 1 379 ? -24.411 -10.527 14.194 1.00 96.06 379 ASP A CA 1
ATOM 2947 C C . ASP A 1 379 ? -22.967 -10.981 14.492 1.00 96.06 379 ASP A C 1
ATOM 2949 O O . ASP A 1 379 ? -22.716 -12.172 14.656 1.00 96.06 379 ASP A O 1
ATOM 2953 N N . GLY A 1 380 ? -22.018 -10.042 14.568 1.00 95.75 380 GLY A N 1
ATOM 2954 C CA . GLY A 1 380 ? -20.606 -10.312 14.824 1.00 95.75 380 GLY A CA 1
ATOM 2955 C C . GLY A 1 380 ? -19.795 -10.712 13.592 1.00 95.75 380 GLY A C 1
ATOM 2956 O O . GLY A 1 380 ? -18.588 -10.908 13.719 1.00 95.75 380 GLY A O 1
ATOM 2957 N N . THR A 1 381 ? -20.407 -10.810 12.410 1.00 96.94 381 THR A N 1
ATOM 2958 C CA . THR A 1 381 ? -19.683 -11.120 11.171 1.00 96.94 381 THR A CA 1
ATOM 2959 C C . THR A 1 381 ? -18.833 -9.925 10.750 1.00 96.94 381 THR A C 1
ATOM 2961 O O . THR A 1 381 ? -19.327 -8.797 10.709 1.00 96.94 381 THR A O 1
ATOM 2964 N N . VAL A 1 382 ? -17.560 -10.155 10.422 1.00 97.12 382 VAL A N 1
ATOM 2965 C CA . VAL A 1 382 ? -16.677 -9.119 9.863 1.00 97.12 382 VAL A CA 1
ATOM 2966 C C . VAL A 1 382 ? -17.246 -8.629 8.538 1.00 97.12 382 VAL A C 1
ATOM 2968 O O . VAL A 1 382 ? -17.657 -9.431 7.700 1.00 97.12 382 VAL A O 1
ATOM 2971 N N . ILE A 1 383 ? -17.295 -7.309 8.366 1.00 97.38 383 ILE A N 1
ATOM 2972 C CA . ILE A 1 383 ? -17.749 -6.699 7.116 1.00 97.38 383 ILE A CA 1
ATOM 2973 C C . ILE A 1 383 ? -16.811 -7.141 5.995 1.00 97.38 383 ILE A C 1
ATOM 2975 O O . ILE A 1 383 ? -15.603 -6.978 6.107 1.00 97.38 383 ILE A O 1
ATOM 2979 N N . SER A 1 384 ? -17.373 -7.652 4.905 1.00 95.94 384 SER A N 1
ATOM 2980 C CA . SER A 1 384 ? -16.629 -7.953 3.687 1.00 95.94 384 SER A CA 1
ATOM 2981 C C . SER A 1 384 ? -17.443 -7.532 2.469 1.00 95.94 384 SER A C 1
ATOM 2983 O O . SER A 1 384 ? -18.678 -7.571 2.497 1.00 95.94 384 SER A O 1
ATOM 2985 N N . PHE A 1 385 ? -16.761 -7.083 1.421 1.00 95.69 385 PHE A N 1
ATOM 2986 C CA . PHE A 1 385 ? -17.375 -6.549 0.206 1.00 95.69 385 PHE A CA 1
ATOM 2987 C C . PHE A 1 385 ? -17.309 -7.573 -0.929 1.00 95.69 385 PHE A C 1
ATOM 2989 O O . PHE A 1 385 ? -16.395 -8.388 -0.984 1.00 95.69 385 PHE A O 1
ATOM 2996 N N . ASN A 1 386 ? -18.253 -7.492 -1.868 1.00 93.38 386 ASN A N 1
ATOM 2997 C CA . ASN A 1 386 ? -18.259 -8.336 -3.069 1.00 93.38 386 ASN A CA 1
ATOM 2998 C C . ASN A 1 386 ? -17.077 -8.024 -4.013 1.00 93.38 386 ASN A C 1
ATOM 3000 O O . ASN A 1 386 ? -16.639 -8.865 -4.795 1.00 93.38 386 ASN A O 1
ATOM 3004 N N . GLU A 1 387 ? -16.547 -6.801 -3.950 1.00 91.62 387 GLU A N 1
ATOM 3005 C CA . GLU A 1 387 ? -15.296 -6.453 -4.617 1.00 91.62 387 GLU A CA 1
ATOM 3006 C C . GLU A 1 387 ? -14.098 -6.762 -3.716 1.00 91.62 387 GLU A C 1
ATOM 3008 O O . GLU A 1 387 ? -14.077 -6.424 -2.532 1.00 91.62 387 GLU A O 1
ATOM 3013 N N . PHE A 1 388 ? -13.057 -7.347 -4.303 1.00 89.69 388 PHE A N 1
ATOM 3014 C CA . PHE A 1 388 ? -11.815 -7.636 -3.596 1.00 89.69 388 PHE A CA 1
ATOM 3015 C C . PHE A 1 388 ? -10.858 -6.449 -3.647 1.00 89.69 388 PHE A C 1
ATOM 3017 O O . PHE A 1 388 ? -10.721 -5.774 -4.673 1.00 89.69 388 PHE A O 1
ATOM 3024 N N . ASP A 1 389 ? -10.126 -6.233 -2.550 1.00 91.44 389 ASP A N 1
ATOM 3025 C CA . ASP A 1 389 ? -8.975 -5.345 -2.601 1.00 91.44 389 ASP A CA 1
ATOM 3026 C C . ASP A 1 389 ? -7.918 -5.931 -3.544 1.00 91.44 389 ASP A C 1
ATOM 3028 O O . ASP A 1 389 ? -7.709 -7.142 -3.661 1.00 91.44 389 ASP A O 1
ATOM 3032 N N . ASN A 1 390 ? -7.217 -5.034 -4.214 1.00 82.75 390 ASN A N 1
ATOM 3033 C CA . ASN A 1 390 ? -6.076 -5.362 -5.029 1.00 82.75 390 ASN A CA 1
ATOM 3034 C C . ASN A 1 390 ? -5.007 -6.002 -4.144 1.00 82.75 390 ASN A C 1
ATOM 3036 O O . ASN A 1 390 ? -4.424 -5.352 -3.267 1.00 82.75 390 ASN A O 1
ATOM 3040 N N . MET A 1 391 ? -4.704 -7.272 -4.401 1.00 76.38 391 MET A N 1
ATOM 3041 C CA . MET A 1 391 ? -3.583 -7.916 -3.738 1.00 76.38 391 MET A CA 1
ATOM 3042 C C . MET A 1 391 ? -2.277 -7.237 -4.142 1.00 76.38 391 MET A C 1
ATOM 3044 O O . MET A 1 391 ? -2.112 -6.804 -5.292 1.00 76.38 391 MET A O 1
ATOM 3048 N N . PRO A 1 392 ? -1.312 -7.133 -3.217 1.00 64.06 392 PRO A N 1
ATOM 3049 C CA . PRO A 1 392 ? 0.025 -6.758 -3.591 1.00 64.06 392 PRO A CA 1
ATOM 3050 C C . PRO A 1 392 ? 0.483 -7.664 -4.721 1.00 64.06 392 PRO A C 1
ATOM 3052 O O . PRO A 1 392 ? 0.267 -8.875 -4.684 1.00 64.06 392 PRO A O 1
ATOM 3055 N N . PRO A 1 393 ? 1.087 -7.079 -5.746 1.00 60.19 393 PRO A N 1
ATOM 3056 C CA . PRO A 1 393 ? 1.841 -5.822 -5.688 1.00 60.19 393 PRO A CA 1
ATOM 3057 C C . PRO A 1 393 ? 1.129 -4.581 -6.284 1.00 60.19 393 PRO A C 1
ATOM 3059 O O . PRO A 1 393 ? 1.755 -3.533 -6.464 1.00 60.19 393 PRO A O 1
ATOM 3062 N N . TYR A 1 394 ? -0.169 -4.681 -6.578 1.00 64.12 394 TYR A N 1
ATOM 3063 C CA . TYR A 1 394 ? -1.014 -3.584 -7.073 1.00 64.12 394 TYR A CA 1
ATOM 3064 C C . TYR A 1 394 ? -1.286 -2.512 -5.984 1.00 64.12 394 TYR A C 1
ATOM 3066 O O . TYR A 1 394 ? -1.076 -2.794 -4.797 1.00 64.12 394 TYR A O 1
ATOM 3074 N N . PRO A 1 395 ? -1.725 -1.277 -6.329 1.00 73.25 395 PRO A N 1
ATOM 3075 C CA . PRO A 1 395 ? -2.191 -0.298 -5.326 1.00 73.25 395 PRO A CA 1
ATOM 3076 C C . PRO A 1 395 ? -3.357 -0.874 -4.552 1.00 73.25 395 PRO A C 1
ATOM 3078 O O . PRO A 1 395 ? -4.131 -1.583 -5.187 1.00 73.25 395 PRO A O 1
ATOM 3081 N N . PRO A 1 396 ? -3.562 -0.521 -3.275 1.00 86.75 396 PRO A N 1
ATOM 3082 C CA . PRO A 1 396 ? -4.855 -0.740 -2.637 1.00 86.75 396 PRO A CA 1
ATOM 3083 C C . PRO A 1 396 ? -5.961 -0.154 -3.524 1.00 86.75 396 PRO A C 1
ATOM 3085 O O . PRO A 1 396 ? -5.792 0.924 -4.099 1.00 86.75 396 PRO A O 1
ATOM 3088 N N . ASN A 1 397 ? -7.057 -0.884 -3.709 1.00 88.88 397 ASN A N 1
ATOM 3089 C CA . ASN A 1 397 ? -8.229 -0.382 -4.408 1.00 88.88 397 ASN A CA 1
ATOM 3090 C C . ASN A 1 397 ? -8.766 0.798 -3.588 1.00 88.88 397 ASN A C 1
ATOM 3092 O O . ASN A 1 397 ? -9.224 0.566 -2.465 1.00 88.88 397 ASN A O 1
ATOM 3096 N N . PRO A 1 398 ? -8.703 2.043 -4.100 1.00 91.62 398 PRO A N 1
ATOM 3097 C CA . PRO A 1 398 ? -9.055 3.212 -3.308 1.00 91.62 398 PRO A CA 1
ATOM 3098 C C . PRO A 1 398 ? -10.505 3.146 -2.829 1.00 91.62 398 PRO A C 1
ATOM 3100 O O . PRO A 1 398 ? -10.777 3.601 -1.730 1.00 91.62 398 PRO A O 1
ATOM 3103 N N . PHE A 1 399 ? -11.407 2.517 -3.591 1.00 92.94 399 PHE A N 1
ATOM 3104 C CA . PHE A 1 399 ? -12.837 2.426 -3.283 1.00 92.94 399 PHE A CA 1
ATOM 3105 C C . PHE A 1 399 ? -13.193 1.410 -2.196 1.00 92.94 399 PHE A C 1
ATOM 3107 O O . PHE A 1 399 ? -14.355 1.340 -1.816 1.00 92.94 399 PHE A O 1
ATOM 3114 N N . LEU A 1 400 ? -12.224 0.631 -1.708 1.00 95.50 400 LEU A N 1
ATOM 3115 C CA . LEU A 1 400 ? -12.428 -0.369 -0.655 1.00 95.50 400 LEU A CA 1
ATOM 3116 C C . LEU A 1 400 ? -11.703 -0.029 0.647 1.00 95.50 400 LEU A C 1
ATOM 3118 O O . LEU A 1 400 ? -11.846 -0.754 1.627 1.00 95.50 400 LEU A O 1
ATOM 3122 N N . GLN A 1 401 ? -10.922 1.053 0.676 1.00 95.69 401 GLN A N 1
ATOM 3123 C CA . GLN A 1 401 ? -10.178 1.417 1.877 1.00 95.69 401 GLN A CA 1
ATOM 3124 C C . GLN A 1 401 ? -11.082 2.089 2.905 1.00 95.69 401 GLN A C 1
ATOM 3126 O O . GLN A 1 401 ? -12.019 2.814 2.566 1.00 95.69 401 GLN A O 1
ATOM 3131 N N . ILE A 1 402 ? -10.756 1.863 4.169 1.00 96.38 402 ILE A N 1
ATOM 3132 C CA . ILE A 1 402 ? -11.418 2.483 5.305 1.00 96.38 402 ILE A CA 1
ATOM 3133 C C . ILE A 1 402 ? -10.457 3.434 6.010 1.00 96.38 402 ILE A C 1
ATOM 3135 O O . ILE A 1 402 ? -9.240 3.223 6.035 1.00 96.38 402 ILE A O 1
ATOM 3139 N N . ASN A 1 403 ? -11.024 4.463 6.627 1.00 96.19 403 ASN A N 1
ATOM 3140 C CA . ASN A 1 403 ? -10.286 5.358 7.505 1.00 96.19 403 ASN A CA 1
ATOM 3141 C C . ASN A 1 403 ? -11.079 5.598 8.791 1.00 96.19 403 ASN A C 1
ATOM 3143 O O . ASN A 1 403 ? -12.302 5.744 8.756 1.00 96.19 403 ASN A O 1
ATOM 3147 N N . ILE A 1 404 ? -10.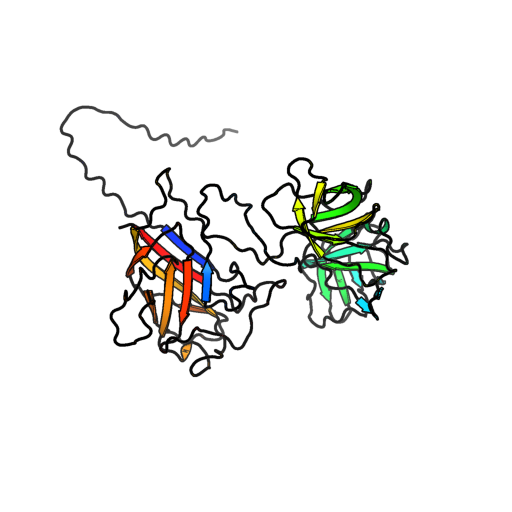381 5.636 9.920 1.00 95.56 404 ILE A N 1
ATOM 3148 C CA . ILE A 1 404 ? -10.951 5.962 11.223 1.00 95.56 404 ILE A CA 1
ATOM 3149 C C . ILE A 1 404 ? -10.061 6.973 11.941 1.00 95.56 404 ILE A C 1
ATOM 3151 O O . ILE A 1 404 ? -8.842 6.811 12.013 1.00 95.56 404 ILE A O 1
ATOM 3155 N N . LEU A 1 405 ? -10.698 7.970 12.556 1.00 95.12 405 LEU A N 1
ATOM 3156 C CA . LEU A 1 405 ? -10.042 8.911 13.452 1.00 95.12 405 LEU A CA 1
ATOM 3157 C C . LEU A 1 405 ? -10.668 8.856 14.840 1.00 95.12 405 LEU A C 1
ATOM 3159 O O . LEU A 1 405 ? -11.865 9.102 15.031 1.00 95.12 405 LEU A O 1
ATOM 3163 N N . VAL A 1 406 ? -9.816 8.603 15.824 1.00 94.00 406 VAL A N 1
ATOM 3164 C CA . VAL A 1 406 ? -10.186 8.509 17.234 1.00 94.00 406 VAL A CA 1
ATOM 3165 C C . VAL A 1 406 ? -9.419 9.564 18.020 1.00 94.00 406 VAL A C 1
ATOM 3167 O O . VAL A 1 406 ? -8.206 9.708 17.869 1.00 94.00 406 VAL A O 1
ATOM 3170 N N . SER A 1 407 ? -10.113 10.312 18.873 1.00 93.25 407 SER A N 1
ATOM 3171 C CA . SER A 1 407 ? -9.465 11.158 19.873 1.00 93.25 407 SER A CA 1
ATOM 3172 C C . SER A 1 407 ? -9.111 10.315 21.097 1.00 93.25 407 SER A C 1
ATOM 3174 O O . SER A 1 407 ? -9.859 9.420 21.486 1.00 93.25 407 SER A O 1
ATOM 3176 N N . MET A 1 408 ? -7.953 10.584 21.688 1.00 91.19 408 MET A N 1
ATOM 3177 C CA . MET A 1 408 ? -7.424 9.866 22.836 1.00 91.19 408 MET A CA 1
ATOM 3178 C C . MET A 1 408 ? -7.017 10.839 23.932 1.00 91.19 408 MET A C 1
ATOM 3180 O O . MET A 1 408 ? -6.256 11.783 23.694 1.00 91.19 408 MET A O 1
ATOM 3184 N N . ARG A 1 409 ? -7.434 10.552 25.162 1.00 90.69 409 ARG A N 1
ATOM 3185 C CA . ARG A 1 409 ? -7.012 11.278 26.360 1.00 90.69 409 ARG A CA 1
ATOM 3186 C C . ARG A 1 409 ? -6.576 10.287 27.430 1.00 90.69 409 ARG A C 1
ATOM 3188 O O . ARG A 1 409 ? -7.371 9.457 27.846 1.00 90.69 409 ARG A O 1
ATOM 3195 N N . LYS A 1 410 ? -5.326 10.384 27.884 1.00 88.81 410 LYS A N 1
ATOM 3196 C CA . LYS A 1 410 ? -4.848 9.602 29.034 1.00 88.81 410 LYS A CA 1
ATOM 3197 C C . LYS A 1 410 ? -5.535 10.104 30.311 1.00 88.81 410 LYS A C 1
ATOM 3199 O O . LYS A 1 410 ? -5.626 11.325 30.475 1.00 88.81 410 LYS A O 1
ATOM 3204 N N . LEU A 1 411 ? -6.026 9.189 31.148 1.00 88.62 411 LEU A N 1
ATOM 3205 C CA . LEU A 1 411 ? -6.701 9.499 32.415 1.00 88.62 411 LEU A CA 1
ATOM 3206 C C . LEU A 1 411 ? -5.732 9.605 33.596 1.00 88.62 411 LEU A C 1
ATOM 3208 O O . LEU A 1 411 ? -4.664 8.946 33.559 1.00 88.62 411 LEU A O 1
#